Protein AF-0000000084534937 (afdb_homodimer)

Secondary structure (DSSP, 8-state):
-----------B---HHHHHHHHHHHHHHHHHHHHHHHHHHHHHH-TT---TT--SSSB-HHHHHTSGGGGTTSS-THHHHHHHHHHHHHHHHHHHTT--B-HHHHHHHHHHHHHHHHHHHHHHHHIIIII--B-HHHHHHHHHHHHHHHHHHHHHHHHTSS---TTTHHHHHHHHHTTTHHHHHHHHHHHHHHHHHTHHHHHHH-/-----------B---HHHHHHHHHHHHHHHHHHHHHHHHHHHHHH-TT---TT--SSSB-HHHHHTSGGGGTTSS-THHHHHHHHHHHHHHHHHHHTT--B-HHHHHHHHHHHHHHHHHHHHHHHHIIIII--B-HHHHHHHHHHHHHHHHHHHHHHHHTSS---TTTHHHHHHHHHTTTHHHHHHHHHHHHHHHHHTHHHHHHH-

Structure (mmCIF, N/CA/C/O backbone):
data_AF-0000000084534937-model_v1
#
loop_
_entity.id
_entity.type
_entity.pdbx_description
1 polymer 'Vitamin K epoxide reductase domain-containing protein'
#
loop_
_atom_site.group_PDB
_atom_site.id
_atom_site.type_symbol
_atom_site.label_atom_id
_atom_site.label_alt_id
_atom_site.label_comp_id
_atom_site.label_asym_id
_atom_site.label_entity_id
_atom_site.label_seq_id
_atom_site.pdbx_PDB_ins_code
_atom_site.Cartn_x
_atom_site.Cartn_y
_atom_site.Cartn_z
_atom_site.occupancy
_atom_site.B_iso_or_equiv
_atom_site.auth_seq_id
_atom_site.auth_comp_id
_atom_site.auth_asym_id
_atom_site.auth_atom_id
_atom_site.pdbx_PDB_model_num
ATOM 1 N N . MET A 1 1 ? 0.677 48.781 -2.57 1 41.78 1 MET A N 1
ATOM 2 C CA . MET A 1 1 ? -0.412 47.812 -2.518 1 41.78 1 MET A CA 1
ATOM 3 C C . MET A 1 1 ? 0.123 46.406 -2.262 1 41.78 1 MET A C 1
ATOM 5 O O . MET A 1 1 ? 0.728 45.812 -3.146 1 41.78 1 MET A O 1
ATOM 9 N N . THR A 1 2 ? 0.61 46.125 -1.081 1 51.78 2 THR A N 1
ATOM 10 C CA . THR A 1 2 ? 1.188 44.875 -0.604 1 51.78 2 THR A CA 1
ATOM 11 C C . THR A 1 2 ? 0.244 43.688 -0.871 1 51.78 2 THR A C 1
ATOM 13 O O . THR A 1 2 ? -0.908 43.719 -0.43 1 51.78 2 THR A O 1
ATOM 16 N N . ALA A 1 3 ? 0.399 43.062 -2.004 1 56.25 3 ALA A N 1
ATOM 17 C CA . ALA A 1 3 ? -0.43 41.906 -2.4 1 56.25 3 ALA A CA 1
ATOM 18 C C . ALA A 1 3 ? -0.729 41 -1.208 1 56.25 3 ALA A C 1
ATOM 20 O O . ALA A 1 3 ? 0.175 40.656 -0.449 1 56.25 3 ALA A O 1
ATOM 21 N N . ALA A 1 4 ? -1.856 41.125 -0.605 1 56.06 4 ALA A N 1
ATOM 22 C CA . ALA A 1 4 ? -2.342 40.281 0.493 1 56.06 4 ALA A CA 1
ATOM 23 C C . ALA A 1 4 ? -1.925 38.844 0.307 1 56.06 4 ALA A C 1
ATOM 25 O O . ALA A 1 4 ? -1.949 38.312 -0.811 1 56.06 4 ALA A O 1
ATOM 26 N N . PRO A 1 5 ? -1.109 38.219 1.248 1 57.66 5 PRO A N 1
ATOM 27 C CA . PRO A 1 5 ? -0.642 36.844 1.114 1 57.66 5 PRO A CA 1
ATOM 28 C C . PRO A 1 5 ? -1.747 35.875 0.675 1 57.66 5 PRO A C 1
ATOM 30 O O . PRO A 1 5 ? -2.922 36.094 0.968 1 57.66 5 PRO A O 1
ATOM 33 N N . ALA A 1 6 ? -1.619 35.344 -0.545 1 56.09 6 ALA A N 1
ATOM 34 C CA . ALA A 1 6 ? -2.582 34.375 -1.069 1 56.09 6 ALA A CA 1
ATOM 35 C C . ALA A 1 6 ? -3.148 33.531 0.048 1 56.09 6 ALA A C 1
ATOM 37 O O . ALA A 1 6 ? -2.422 33.125 0.962 1 56.09 6 ALA A O 1
ATOM 38 N N . PRO A 1 7 ? -4.434 33.719 0.344 1 57.12 7 PRO A N 1
ATOM 39 C CA . PRO A 1 7 ? -5.062 32.938 1.406 1 57.12 7 PRO A CA 1
ATOM 40 C C . PRO A 1 7 ? -4.566 31.484 1.439 1 57.12 7 PRO A C 1
ATOM 42 O O . PRO A 1 7 ? -4.309 30.891 0.388 1 57.12 7 PRO A O 1
ATOM 45 N N . ALA A 1 8 ? -3.787 31.156 2.482 1 65.25 8 ALA A N 1
ATOM 46 C CA . ALA A 1 8 ? -3.248 29.812 2.719 1 65.25 8 ALA A CA 1
ATOM 47 C C . ALA A 1 8 ? -4.293 28.734 2.42 1 65.25 8 ALA A C 1
ATOM 49 O O . ALA A 1 8 ? -5.484 28.938 2.656 1 65.25 8 ALA A O 1
ATOM 50 N N . ALA A 1 9 ? -4.066 27.859 1.387 1 72.94 9 ALA A N 1
ATOM 51 C CA . ALA A 1 9 ? -4.996 26.797 0.995 1 72.94 9 ALA A CA 1
ATOM 52 C C . ALA A 1 9 ? -5.555 26.078 2.219 1 72.94 9 ALA A C 1
ATOM 54 O O . ALA A 1 9 ? -4.809 25.75 3.143 1 72.94 9 ALA A O 1
ATOM 55 N N . ARG A 1 10 ? -6.875 26.156 2.441 1 87.06 10 ARG A N 1
ATOM 56 C CA . ARG A 1 10 ? -7.609 25.578 3.561 1 87.06 10 ARG A CA 1
ATOM 57 C C . ARG A 1 10 ? -7.359 24.078 3.66 1 87.06 10 ARG A C 1
ATOM 59 O O . ARG A 1 10 ? -7.34 23.375 2.645 1 87.06 10 ARG A O 1
ATOM 66 N N . THR A 1 11 ? -6.805 23.547 4.707 1 91.62 11 THR A N 1
ATOM 67 C CA . THR A 1 11 ? -6.621 22.125 4.98 1 91.62 11 THR A CA 1
ATOM 68 C C . THR A 1 11 ? -7.684 21.625 5.953 1 91.62 11 THR A C 1
ATOM 70 O O . THR A 1 11 ? -8.258 22.406 6.715 1 91.62 11 THR A O 1
ATOM 73 N N . TYR A 1 12 ? -8.086 20.391 5.812 1 91.25 12 TYR A N 1
ATOM 74 C CA . TYR A 1 12 ? -9.117 19.766 6.637 1 91.25 12 TYR A CA 1
ATOM 75 C C . TYR A 1 12 ? -8.531 18.594 7.43 1 91.25 12 TYR A C 1
ATOM 77 O O . TYR A 1 12 ? -7.906 17.703 6.859 1 91.25 12 TYR A O 1
ATOM 85 N N . GLY A 1 13 ? -8.719 18.688 8.727 1 91.81 13 GLY A N 1
ATOM 86 C CA . GLY A 1 13 ? -8.391 17.547 9.57 1 91.81 13 GLY A CA 1
ATOM 87 C C . GLY A 1 13 ? -9.547 16.594 9.758 1 91.81 13 GLY A C 1
ATOM 88 O O . GLY A 1 13 ? -10.492 16.594 8.961 1 91.81 13 GLY A O 1
ATOM 89 N N . ALA A 1 14 ? -9.383 15.695 10.625 1 91.56 14 ALA A N 1
ATOM 90 C CA . ALA A 1 14 ? -10.453 14.734 10.875 1 91.56 14 ALA A CA 1
ATOM 91 C C . ALA A 1 14 ? -10.547 14.375 12.352 1 91.56 14 ALA A C 1
ATOM 93 O O . ALA A 1 14 ? -9.602 14.609 13.117 1 91.56 14 ALA A O 1
ATOM 94 N N . SER A 1 15 ? -11.734 13.898 12.75 1 92.56 15 SER A N 1
ATOM 95 C CA . SER A 1 15 ? -11.945 13.453 14.125 1 92.56 15 SER A CA 1
ATOM 96 C C . SER A 1 15 ? -11.117 12.211 14.438 1 92.56 15 SER A C 1
ATOM 98 O O . SER A 1 15 ? -10.773 11.445 13.539 1 92.56 15 SER A O 1
ATOM 100 N N . ARG A 1 16 ? -10.805 12.055 15.664 1 94.31 16 ARG A N 1
ATOM 101 C CA . ARG A 1 16 ? -9.984 10.922 16.109 1 94.31 16 ARG A CA 1
ATOM 102 C C . ARG A 1 16 ? -10.688 9.602 15.812 1 94.31 16 ARG A C 1
ATOM 104 O O . ARG A 1 16 ? -10.062 8.664 15.32 1 94.31 16 ARG A O 1
ATOM 111 N N . PRO A 1 17 ? -11.992 9.516 16.047 1 93.75 17 PRO A N 1
ATOM 112 C CA . PRO A 1 17 ? -12.656 8.242 15.734 1 93.75 17 PRO A CA 1
ATOM 113 C C . PRO A 1 17 ? -12.602 7.891 14.25 1 93.75 17 PRO A C 1
ATOM 115 O O . PRO A 1 17 ? -12.445 6.719 13.898 1 93.75 17 PRO A O 1
ATOM 118 N N . PHE A 1 18 ? -12.727 8.898 13.469 1 94.19 18 PHE A N 1
ATOM 119 C CA . PHE A 1 18 ? -12.648 8.648 12.031 1 94.19 18 PHE A CA 1
ATOM 120 C C . PHE A 1 18 ? -11.258 8.148 11.648 1 94.19 18 PHE A C 1
ATOM 122 O O . PHE A 1 18 ? -11.125 7.227 10.844 1 94.19 18 PHE A O 1
ATOM 129 N N . ALA A 1 19 ? -10.242 8.742 12.242 1 97.12 19 ALA A N 1
ATOM 130 C CA . ALA A 1 19 ? -8.867 8.32 11.977 1 97.12 19 ALA A CA 1
ATOM 131 C C . ALA A 1 19 ? -8.648 6.871 12.414 1 97.12 19 ALA A C 1
ATOM 133 O O . ALA A 1 19 ? -8 6.094 11.703 1 97.12 19 ALA A O 1
ATOM 134 N N . TRP A 1 20 ? -9.195 6.516 13.539 1 95.81 20 TRP A N 1
ATOM 135 C CA . TRP A 1 20 ? -9.094 5.141 14.023 1 95.81 20 TRP A CA 1
ATOM 136 C C . TRP A 1 20 ? -9.844 4.188 13.102 1 95.81 20 TRP A C 1
ATOM 138 O O . TRP A 1 20 ? -9.422 3.047 12.898 1 95.81 20 TRP A O 1
ATOM 148 N N . LEU A 1 21 ? -10.953 4.641 12.609 1 95.62 21 LEU A N 1
ATOM 149 C CA . LEU A 1 21 ? -11.711 3.824 11.656 1 95.62 21 LEU A CA 1
ATOM 150 C C . LEU A 1 21 ? -10.875 3.523 10.414 1 95.62 21 LEU A C 1
ATOM 152 O O . LEU A 1 21 ? -10.852 2.387 9.938 1 95.62 21 LEU A O 1
ATOM 156 N N . LEU A 1 22 ? -10.227 4.57 9.938 1 97.31 22 LEU A N 1
ATOM 157 C CA . LEU A 1 22 ? -9.359 4.375 8.781 1 97.31 22 LEU A CA 1
ATOM 158 C C . LEU A 1 22 ? -8.234 3.395 9.102 1 97.31 22 LEU A C 1
ATOM 160 O O . LEU A 1 22 ? -7.938 2.502 8.305 1 97.31 22 LEU A O 1
ATOM 164 N N . LEU A 1 23 ? -7.684 3.527 10.297 1 97.31 23 LEU A N 1
ATOM 165 C CA . LEU A 1 23 ? -6.562 2.686 10.703 1 97.31 23 LEU A CA 1
ATOM 166 C C . LEU A 1 23 ? -7.008 1.239 10.883 1 97.31 23 LEU A C 1
ATOM 168 O O . LEU A 1 23 ? -6.395 0.321 10.344 1 97.31 23 LEU A O 1
ATOM 172 N N . ILE A 1 24 ? -8.062 1.024 11.578 1 97.06 24 ILE A N 1
ATOM 173 C CA . ILE A 1 24 ? -8.555 -0.316 11.883 1 97.06 24 ILE A CA 1
ATOM 174 C C . ILE A 1 24 ? -9.133 -0.953 10.617 1 97.06 24 ILE A C 1
ATOM 176 O O . ILE A 1 24 ? -8.852 -2.117 10.32 1 97.06 24 ILE A O 1
ATOM 180 N N . GLY A 1 25 ? -9.961 -0.169 9.93 1 96.69 25 GLY A N 1
ATOM 181 C CA . GLY A 1 25 ? -10.484 -0.666 8.664 1 96.69 25 GLY A CA 1
ATOM 182 C C . GLY A 1 25 ? -9.391 -1.021 7.672 1 96.69 25 GLY A C 1
ATOM 183 O O . GLY A 1 25 ? -9.453 -2.068 7.02 1 96.69 25 GLY A O 1
ATOM 184 N N . GLY A 1 26 ? -8.383 -0.126 7.531 1 97.88 26 GLY A N 1
ATOM 185 C CA . GLY A 1 26 ? -7.246 -0.415 6.672 1 97.88 26 GLY A CA 1
ATOM 186 C C . GLY A 1 26 ? -6.473 -1.647 7.102 1 97.88 26 GLY A C 1
ATOM 187 O O . GLY A 1 26 ? -6.051 -2.445 6.262 1 97.88 26 GLY A O 1
ATOM 188 N N . ALA A 1 27 ? -6.27 -1.84 8.414 1 98.06 27 ALA A N 1
ATOM 189 C CA . ALA A 1 27 ? -5.531 -2.984 8.938 1 98.06 27 ALA A CA 1
ATOM 190 C C . ALA A 1 27 ? -6.273 -4.289 8.672 1 98.06 27 ALA A C 1
ATOM 192 O O . ALA A 1 27 ? -5.664 -5.289 8.281 1 98.06 27 ALA A O 1
ATOM 193 N N . LEU A 1 28 ? -7.539 -4.262 8.898 1 97.06 28 LEU A N 1
ATOM 194 C CA . LEU A 1 28 ? -8.352 -5.438 8.625 1 97.06 28 LEU A CA 1
ATOM 195 C C . LEU A 1 28 ? -8.32 -5.789 7.145 1 97.06 28 LEU A C 1
ATOM 197 O O . LEU A 1 28 ? -8.148 -6.957 6.781 1 97.06 28 LEU A O 1
ATOM 201 N N . GLY A 1 29 ? -8.516 -4.785 6.328 1 97.38 29 GLY A N 1
ATOM 202 C CA . GLY A 1 29 ? -8.445 -5.004 4.891 1 97.38 29 GLY A CA 1
ATOM 203 C C . GLY A 1 29 ? -7.086 -5.5 4.426 1 97.38 29 GLY A C 1
ATOM 204 O O . GLY A 1 29 ? -7 -6.402 3.592 1 97.38 29 GLY A O 1
ATOM 205 N N . LEU A 1 30 ? -6.062 -4.875 4.977 1 97.88 30 LEU A N 1
ATOM 206 C CA . LEU A 1 30 ? -4.711 -5.301 4.621 1 97.88 30 LEU A CA 1
ATOM 207 C C . LEU A 1 30 ? -4.469 -6.746 5.039 1 97.88 30 LEU A C 1
ATOM 209 O O . LEU A 1 30 ? -3.879 -7.523 4.285 1 97.88 30 LEU A O 1
ATOM 213 N N . PHE A 1 31 ? -4.891 -7.098 6.211 1 97.38 31 PHE A N 1
ATOM 214 C CA . PHE A 1 31 ? -4.746 -8.461 6.711 1 97.38 31 PHE A CA 1
ATOM 215 C C . PHE A 1 31 ? -5.465 -9.453 5.797 1 97.38 31 PHE A C 1
ATOM 217 O O . PHE A 1 31 ? -4.883 -10.453 5.375 1 97.38 31 PHE A O 1
ATOM 224 N N . ALA A 1 32 ? -6.688 -9.18 5.484 1 96.06 32 ALA A N 1
ATOM 225 C CA . ALA A 1 32 ? -7.469 -10.055 4.617 1 96.06 32 ALA A CA 1
ATOM 226 C C . ALA A 1 32 ? -6.836 -10.164 3.232 1 96.06 32 ALA A C 1
ATOM 228 O O . ALA A 1 32 ? -6.723 -11.258 2.68 1 96.06 32 ALA A O 1
ATOM 229 N N . SER A 1 33 ? -6.422 -9.016 2.676 1 96.56 33 SER A N 1
ATOM 230 C CA . SER A 1 33 ? -5.789 -9 1.361 1 96.56 33 SER A CA 1
ATOM 231 C C . SER A 1 33 ? -4.477 -9.781 1.373 1 96.56 33 SER A C 1
ATOM 233 O O . SER A 1 33 ? -4.141 -10.453 0.397 1 96.56 33 SER A O 1
ATOM 235 N N . ALA A 1 34 ? -3.746 -9.711 2.443 1 96.31 34 ALA A N 1
ATOM 236 C CA . ALA A 1 34 ? -2.488 -10.438 2.568 1 96.31 34 ALA A CA 1
ATOM 237 C C . ALA A 1 34 ? -2.729 -11.945 2.588 1 96.31 34 ALA A C 1
ATOM 239 O O . ALA A 1 34 ? -2.047 -12.695 1.889 1 96.31 34 ALA A O 1
ATOM 240 N N . VAL A 1 35 ? -3.68 -12.352 3.361 1 94.62 35 VAL A N 1
ATOM 241 C CA . VAL A 1 35 ? -3.977 -13.781 3.467 1 94.62 35 VAL A CA 1
ATOM 242 C C . VAL A 1 35 ? -4.434 -14.312 2.109 1 94.62 35 VAL A C 1
ATOM 244 O O . VAL A 1 35 ? -3.988 -15.375 1.673 1 94.62 35 VAL A O 1
ATOM 247 N N . LEU A 1 36 ? -5.273 -13.578 1.45 1 93.81 36 LEU A N 1
ATOM 248 C CA . LEU A 1 36 ? -5.77 -14 0.143 1 93.81 36 LEU A CA 1
ATOM 249 C C . LEU A 1 36 ? -4.629 -14.102 -0.863 1 93.81 36 LEU A C 1
ATOM 251 O O . LEU A 1 36 ? -4.574 -15.047 -1.653 1 93.81 36 LEU A O 1
ATOM 255 N N . THR A 1 37 ? -3.73 -13.102 -0.824 1 94.25 37 THR A N 1
ATOM 256 C CA . THR A 1 37 ? -2.596 -13.094 -1.741 1 94.25 37 THR A CA 1
ATOM 257 C C . THR A 1 37 ? -1.676 -14.281 -1.473 1 94.25 37 THR A C 1
ATOM 259 O O . THR A 1 37 ? -1.268 -14.977 -2.402 1 94.25 37 THR A O 1
ATOM 262 N N . LEU A 1 38 ? -1.388 -14.555 -0.24 1 93.75 38 LEU A N 1
ATOM 263 C CA . LEU A 1 38 ? -0.495 -15.648 0.122 1 93.75 38 LEU A CA 1
ATOM 264 C C . LEU A 1 38 ? -1.116 -17 -0.231 1 93.75 38 LEU A C 1
ATOM 266 O O . LEU A 1 38 ? -0.427 -17.891 -0.72 1 93.75 38 LEU A O 1
ATOM 270 N N . ASP A 1 39 ? -2.398 -17.141 -0.03 1 92.94 39 ASP A N 1
ATOM 271 C CA . ASP A 1 39 ? -3.078 -18.375 -0.391 1 92.94 39 ASP A CA 1
ATOM 272 C C . ASP A 1 39 ? -3.092 -18.578 -1.904 1 92.94 39 ASP A C 1
ATOM 274 O O . ASP A 1 39 ? -2.943 -19.703 -2.389 1 92.94 39 ASP A O 1
ATOM 278 N N . LYS A 1 40 ? -3.318 -17.453 -2.598 1 92.38 40 LYS A N 1
ATOM 279 C CA . LYS A 1 40 ? -3.27 -17.562 -4.055 1 92.38 40 LYS A CA 1
ATOM 280 C C . LYS A 1 40 ? -1.896 -18.016 -4.527 1 92.38 40 LYS A C 1
ATOM 282 O O . LYS A 1 40 ? -1.794 -18.859 -5.422 1 92.38 40 LYS A O 1
ATOM 287 N N . LEU A 1 41 ? -0.837 -17.531 -3.941 1 92.25 41 LEU A N 1
ATOM 288 C CA . LEU A 1 41 ? 0.526 -17.922 -4.289 1 92.25 41 LEU A CA 1
ATOM 289 C C . LEU A 1 41 ? 0.775 -19.391 -3.953 1 92.25 41 LEU A C 1
ATOM 291 O O . LEU A 1 41 ? 1.398 -20.109 -4.734 1 92.25 41 LEU A O 1
ATOM 295 N N . ARG A 1 42 ? 0.277 -19.859 -2.834 1 92.25 42 ARG A N 1
ATOM 296 C CA . ARG A 1 42 ? 0.428 -21.25 -2.443 1 92.25 42 ARG A CA 1
ATOM 297 C C . ARG A 1 42 ? -0.302 -22.172 -3.414 1 92.25 42 ARG A C 1
ATOM 299 O O . ARG A 1 42 ? 0.204 -23.25 -3.764 1 92.25 42 ARG A O 1
ATOM 306 N N . LEU A 1 43 ? -1.432 -21.75 -3.838 1 90.88 43 LEU A N 1
ATOM 307 C CA . LEU A 1 43 ? -2.219 -22.531 -4.789 1 90.88 43 LEU A CA 1
ATOM 308 C C . LEU A 1 43 ? -1.492 -22.641 -6.125 1 90.88 43 LEU A C 1
ATOM 310 O O . LEU A 1 43 ? -1.541 -23.703 -6.77 1 90.88 43 LEU A O 1
ATOM 314 N N . LEU A 1 44 ? -0.85 -21.562 -6.496 1 89.5 44 LEU A N 1
ATOM 315 C CA . LEU A 1 44 ? -0.123 -21.562 -7.758 1 89.5 44 LEU A CA 1
ATOM 316 C C . LEU A 1 44 ? 1.144 -22.422 -7.656 1 89.5 44 LEU A C 1
ATOM 318 O O . LEU A 1 44 ? 1.562 -23.031 -8.641 1 89.5 44 LEU A O 1
ATOM 322 N N . LYS A 1 45 ? 1.77 -22.5 -6.465 1 89.75 45 LYS A N 1
ATOM 323 C CA . LYS A 1 45 ? 2.959 -23.312 -6.223 1 89.75 45 LYS A CA 1
ATOM 324 C C . LYS A 1 45 ? 2.602 -24.797 -6.137 1 89.75 45 LYS A C 1
ATOM 326 O O . LYS A 1 45 ? 3.346 -25.656 -6.625 1 89.75 45 LYS A O 1
ATOM 331 N N . ASP A 1 46 ? 1.487 -25.016 -5.461 1 91.12 46 ASP A N 1
ATOM 332 C CA . ASP A 1 46 ? 0.994 -26.375 -5.266 1 91.12 46 ASP A CA 1
ATOM 333 C C . ASP A 1 46 ? -0.505 -26.453 -5.543 1 91.12 46 ASP A C 1
ATOM 335 O O . ASP A 1 46 ? -1.322 -26.109 -4.688 1 91.12 46 ASP A O 1
ATOM 339 N N . PRO A 1 47 ? -0.78 -26.984 -6.691 1 86.94 47 PRO A N 1
ATOM 340 C CA . PRO A 1 47 ? -2.195 -27.047 -7.062 1 86.94 47 PRO A CA 1
ATOM 341 C C . PRO A 1 47 ? -3.018 -27.906 -6.098 1 86.94 47 PRO A C 1
ATOM 343 O O . PRO A 1 47 ? -4.25 -27.828 -6.098 1 86.94 47 PRO A O 1
ATOM 346 N N . SER A 1 48 ? -2.398 -28.703 -5.324 1 88.69 48 SER A N 1
ATOM 347 C CA . SER A 1 48 ? -3.121 -29.547 -4.387 1 88.69 48 SER A CA 1
ATOM 348 C C . SER A 1 48 ? -3.336 -28.844 -3.049 1 88.69 48 SER A C 1
ATOM 350 O O . SER A 1 48 ? -3.988 -29.391 -2.154 1 88.69 48 SER A O 1
ATOM 352 N N . TYR A 1 49 ? -2.818 -27.672 -3.002 1 89.12 49 TYR A N 1
ATOM 353 C CA . TYR A 1 49 ? -2.955 -26.906 -1.768 1 89.12 49 TYR A CA 1
ATOM 354 C C . TYR A 1 49 ? -4.418 -26.578 -1.483 1 89.12 49 TYR A C 1
ATOM 356 O O . TYR A 1 49 ? -5.156 -26.172 -2.385 1 89.12 49 TYR A O 1
ATOM 364 N N . VAL A 1 50 ? -4.938 -26.781 -0.196 1 87.5 50 VAL A N 1
ATOM 365 C CA . VAL A 1 50 ? -6.285 -26.438 0.24 1 87.5 50 VAL A CA 1
ATOM 366 C C . VAL A 1 50 ? -6.227 -25.25 1.204 1 87.5 50 VAL A C 1
ATOM 368 O O . VAL A 1 50 ? -5.734 -25.391 2.328 1 87.5 50 VAL A O 1
ATOM 371 N N . PRO A 1 51 ? -6.75 -24.188 0.76 1 87.94 51 PRO A N 1
ATOM 372 C CA . PRO A 1 51 ? -6.73 -23.016 1.644 1 87.94 51 PRO A CA 1
ATOM 373 C C . PRO A 1 51 ? -7.457 -23.266 2.963 1 87.94 51 PRO A C 1
ATOM 375 O O . PRO A 1 51 ? -8.383 -24.078 3.021 1 87.94 51 PRO A O 1
ATOM 378 N N . SER A 1 52 ? -6.992 -22.516 3.99 1 79.94 52 SER A N 1
ATOM 379 C CA . SER A 1 52 ? -7.543 -22.703 5.332 1 79.94 52 SER A CA 1
ATOM 380 C C . SER A 1 52 ? -8.984 -22.219 5.406 1 79.94 52 SER A C 1
ATOM 382 O O . SER A 1 52 ? -9.742 -22.641 6.289 1 79.94 52 SER A O 1
ATOM 384 N N . CYS A 1 53 ? -9.375 -21.5 4.469 1 81.5 53 CYS A N 1
ATOM 385 C CA . CYS A 1 53 ? -10.727 -20.953 4.508 1 81.5 53 CYS A CA 1
ATOM 386 C C . CYS A 1 53 ? -11.688 -21.828 3.711 1 81.5 53 CYS A C 1
ATOM 388 O O . CYS A 1 53 ? -12.844 -21.453 3.5 1 81.5 53 CYS A O 1
ATOM 390 N N . ASN A 1 54 ? -11.211 -22.922 3.281 1 88.25 54 ASN A N 1
ATOM 391 C CA . ASN A 1 54 ? -12.078 -23.953 2.705 1 88.25 54 ASN A CA 1
ATOM 392 C C . ASN A 1 54 ? -12.719 -24.812 3.783 1 88.25 54 ASN A C 1
ATOM 394 O O . ASN A 1 54 ? -12.172 -25.859 4.16 1 88.25 54 ASN A O 1
ATOM 398 N N . ILE A 1 55 ? -13.789 -24.406 4.293 1 83.06 55 ILE A N 1
ATOM 399 C CA . ILE A 1 55 ? -14.43 -25.094 5.414 1 83.06 55 ILE A CA 1
ATOM 400 C C . ILE A 1 55 ? -15.484 -26.062 4.891 1 83.06 55 ILE A C 1
ATOM 402 O O . ILE A 1 55 ? -15.531 -27.219 5.305 1 83.06 55 ILE A O 1
ATOM 406 N N . ASN A 1 56 ? -16.359 -25.734 4.094 1 83 56 ASN A N 1
ATOM 407 C CA . ASN A 1 56 ? -17.406 -26.5 3.438 1 83 56 ASN A CA 1
ATOM 408 C C . ASN A 1 56 ? -17.688 -26 2.027 1 83 56 ASN A C 1
ATOM 410 O O . ASN A 1 56 ? -17 -25.094 1.546 1 83 56 ASN A O 1
ATOM 414 N N . PRO A 1 57 ? -18.547 -26.594 1.349 1 78.5 57 PRO A N 1
ATOM 415 C CA . PRO A 1 57 ? -18.781 -26.219 -0.045 1 78.5 57 PRO A CA 1
ATOM 416 C C . PRO A 1 57 ? -19.281 -24.781 -0.182 1 78.5 57 PRO A C 1
ATOM 418 O O . PRO A 1 57 ? -19.125 -24.156 -1.238 1 78.5 57 PRO A O 1
ATOM 421 N N . ILE A 1 58 ? -19.875 -24.266 0.777 1 78.5 58 ILE A N 1
ATOM 422 C CA . ILE A 1 58 ? -20.422 -22.906 0.729 1 78.5 58 ILE A CA 1
ATOM 423 C C . ILE A 1 58 ? -19.359 -21.906 1.145 1 78.5 58 ILE A C 1
ATOM 425 O O . ILE A 1 58 ? -19.234 -20.828 0.538 1 78.5 58 ILE A O 1
ATOM 429 N N . ILE A 1 59 ? -18.672 -22.266 2.152 1 82.94 59 ILE A N 1
ATOM 430 C CA . ILE A 1 59 ? -17.578 -21.422 2.625 1 82.94 59 ILE A CA 1
ATOM 431 C C . ILE A 1 59 ? -16.25 -21.938 2.074 1 82.94 59 ILE A C 1
ATOM 433 O O . ILE A 1 59 ? -15.648 -22.844 2.648 1 82.94 59 ILE A O 1
ATOM 437 N N . SER A 1 60 ? -15.938 -21.453 0.93 1 86.94 60 SER A N 1
ATOM 438 C CA . SER A 1 60 ? -14.742 -21.891 0.218 1 86.94 60 SER A CA 1
ATOM 439 C C . SER A 1 60 ? -14.016 -20.719 -0.426 1 86.94 60 SER A C 1
ATOM 441 O O . SER A 1 60 ? -14.586 -20 -1.252 1 86.94 60 SER A O 1
ATOM 443 N N . CYS A 1 61 ? -12.828 -20.594 -0.142 1 85.12 61 CYS A N 1
ATOM 444 C CA . CYS A 1 61 ? -12.016 -19.531 -0.712 1 85.12 61 CYS A CA 1
ATOM 445 C C . CYS A 1 61 ? -11.383 -19.969 -2.029 1 85.12 61 CYS A C 1
ATOM 447 O O . CYS A 1 61 ? -11.094 -19.125 -2.893 1 85.12 61 CYS A O 1
ATOM 449 N N . GLY A 1 62 ? -11.141 -21.328 -2.021 1 86.38 62 GLY A N 1
ATOM 450 C CA . GLY A 1 62 ? -10.484 -21.859 -3.211 1 86.38 62 GLY A CA 1
ATOM 451 C C . GLY A 1 62 ? -11.281 -21.625 -4.48 1 86.38 62 GLY A C 1
ATOM 452 O O . GLY A 1 62 ? -10.727 -21.188 -5.496 1 86.38 62 GLY A O 1
ATOM 453 N N . SER A 1 63 ? -12.602 -21.828 -4.398 1 85.31 63 SER A N 1
ATOM 454 C CA . SER A 1 63 ? -13.461 -21.625 -5.562 1 85.31 63 SER A CA 1
ATOM 455 C C . SER A 1 63 ? -13.477 -20.156 -5.996 1 85.31 63 SER A C 1
ATOM 457 O O . SER A 1 63 ? -13.484 -19.859 -7.191 1 85.31 63 SER A O 1
ATOM 459 N N . VAL A 1 64 ? -13.438 -19.312 -5.031 1 85.88 64 VAL A N 1
ATOM 460 C CA . VAL A 1 64 ? -13.445 -17.875 -5.324 1 85.88 64 VAL A CA 1
ATOM 461 C C . VAL A 1 64 ? -12.094 -17.469 -5.906 1 85.88 64 VAL A C 1
ATOM 463 O O . VAL A 1 64 ? -12.031 -16.75 -6.91 1 85.88 64 VAL A O 1
ATOM 466 N N . MET A 1 65 ? -11.062 -18.016 -5.391 1 85.94 65 MET A N 1
ATOM 467 C CA . MET A 1 65 ? -9.703 -17.672 -5.789 1 85.94 65 MET A CA 1
ATOM 468 C C . MET A 1 65 ? -9.406 -18.172 -7.203 1 85.94 65 MET A C 1
ATOM 470 O O . MET A 1 65 ? -8.625 -17.547 -7.93 1 85.94 65 MET A O 1
ATOM 474 N N . ARG A 1 66 ? -10.047 -19.203 -7.602 1 88.38 66 ARG A N 1
ATOM 475 C CA . ARG A 1 66 ? -9.773 -19.812 -8.906 1 88.38 66 ARG A CA 1
ATOM 476 C C . ARG A 1 66 ? -10.68 -19.219 -9.984 1 88.38 66 ARG A C 1
ATOM 478 O O . ARG A 1 66 ? -10.5 -19.484 -11.172 1 88.38 66 ARG A O 1
ATOM 485 N N . SER A 1 67 ? -11.555 -18.359 -9.562 1 89.19 67 SER A N 1
ATOM 486 C CA . SER A 1 67 ? -12.477 -17.75 -10.516 1 89.19 67 SER A CA 1
ATOM 487 C C . SER A 1 67 ? -11.789 -16.641 -11.312 1 89.19 67 SER A C 1
ATOM 489 O O . SER A 1 67 ? -10.836 -16.031 -10.836 1 89.19 67 SER A O 1
ATOM 491 N N . ASP A 1 68 ? -12.336 -16.328 -12.539 1 89.31 68 ASP A N 1
ATOM 492 C CA . ASP A 1 68 ? -11.82 -15.25 -13.375 1 89.31 68 ASP A CA 1
ATOM 493 C C . ASP A 1 68 ? -12.078 -13.883 -12.734 1 89.31 68 ASP A C 1
ATOM 495 O O . ASP A 1 68 ? -11.312 -12.945 -12.93 1 89.31 68 ASP A O 1
ATOM 499 N N . GLN A 1 69 ? -13.148 -13.812 -11.945 1 86.31 69 GLN A N 1
ATOM 500 C CA . GLN A 1 69 ? -13.539 -12.555 -11.312 1 86.31 69 GLN A CA 1
ATOM 501 C C . GLN A 1 69 ? -12.516 -12.133 -10.258 1 86.31 69 GLN A C 1
ATOM 503 O O . GLN A 1 69 ? -12.383 -10.938 -9.961 1 86.31 69 GLN A O 1
ATOM 508 N N . ALA A 1 70 ? -11.82 -13.117 -9.758 1 86.75 70 ALA A N 1
ATOM 509 C CA . ALA A 1 70 ? -10.797 -12.836 -8.75 1 86.75 70 ALA A CA 1
ATOM 510 C C . ALA A 1 70 ? -9.562 -12.195 -9.383 1 86.75 70 ALA A C 1
ATOM 512 O O . ALA A 1 70 ? -8.648 -11.758 -8.68 1 86.75 70 ALA A O 1
ATOM 513 N N . GLU A 1 71 ? -9.508 -12.148 -10.703 1 91.81 71 GLU A N 1
ATOM 514 C CA . GLU A 1 71 ? -8.461 -11.508 -11.5 1 91.81 71 GLU A CA 1
ATOM 515 C C . GLU A 1 71 ? -9.062 -10.578 -12.547 1 91.81 71 GLU A C 1
ATOM 517 O O . GLU A 1 71 ? -8.711 -10.648 -13.727 1 91.81 71 GLU A O 1
ATOM 522 N N . ALA A 1 72 ? -9.883 -9.742 -12.07 1 87.19 72 ALA A N 1
ATOM 523 C CA . ALA A 1 72 ? -10.68 -8.898 -12.953 1 87.19 72 ALA A CA 1
ATOM 524 C C . ALA A 1 72 ? -9.781 -7.977 -13.773 1 87.19 72 ALA A C 1
ATOM 526 O O . ALA A 1 72 ? -10.117 -7.617 -14.906 1 87.19 72 ALA A O 1
ATOM 527 N N . PHE A 1 73 ? -8.609 -7.652 -13.367 1 90.62 73 PHE A N 1
ATOM 528 C CA . PHE A 1 73 ? -7.703 -6.75 -14.07 1 90.62 73 PHE A CA 1
ATOM 529 C C . PHE A 1 73 ? -6.508 -7.516 -14.625 1 90.62 73 PHE A C 1
ATOM 531 O O . PHE A 1 73 ? -5.484 -6.914 -14.969 1 90.62 73 PHE A O 1
ATOM 538 N N . GLY A 1 74 ? -6.566 -8.828 -14.625 1 88.69 74 GLY A N 1
ATOM 539 C CA . GLY A 1 74 ? -5.48 -9.641 -15.133 1 88.69 74 GLY A CA 1
ATOM 540 C C . GLY A 1 74 ? -4.508 -10.094 -14.055 1 88.69 74 GLY A C 1
ATOM 541 O O . GLY A 1 74 ? -3.496 -10.727 -14.352 1 88.69 74 GLY A O 1
ATOM 542 N N . PHE A 1 75 ? -4.641 -9.555 -12.898 1 92 75 PHE A N 1
ATOM 543 C CA . PHE A 1 75 ? -3.875 -9.977 -11.727 1 92 75 PHE A CA 1
ATOM 544 C C . PHE A 1 75 ? -4.785 -10.141 -10.516 1 92 75 PHE A C 1
ATOM 546 O O . PHE A 1 75 ? -5.914 -9.648 -10.508 1 92 75 PHE A O 1
ATOM 553 N N . PRO A 1 76 ? -4.348 -10.922 -9.586 1 93 76 PRO A N 1
ATOM 554 C CA . PRO A 1 76 ? -5.195 -11.094 -8.406 1 93 76 PRO A CA 1
ATOM 555 C C . PRO A 1 76 ? -5.637 -9.766 -7.797 1 93 76 PRO A C 1
ATOM 557 O O . PRO A 1 76 ? -4.801 -8.922 -7.48 1 93 76 PRO A O 1
ATOM 560 N N . ASN A 1 77 ? -6.949 -9.68 -7.625 1 94.5 77 ASN A N 1
ATOM 561 C CA . ASN A 1 77 ? -7.531 -8.445 -7.109 1 94.5 77 ASN A CA 1
ATOM 562 C C . ASN A 1 77 ? -6.977 -8.102 -5.73 1 94.5 77 ASN A C 1
ATOM 564 O O . ASN A 1 77 ? -6.969 -6.934 -5.332 1 94.5 77 ASN A O 1
ATOM 568 N N . SER A 1 78 ? -6.523 -9.164 -5.02 1 95.06 78 SER A N 1
ATOM 569 C CA . SER A 1 78 ? -6.027 -8.969 -3.662 1 95.06 78 SER A CA 1
ATOM 570 C C . SER A 1 78 ? -4.809 -8.047 -3.646 1 95.06 78 SER A C 1
ATOM 572 O O . SER A 1 78 ? -4.52 -7.406 -2.637 1 95.06 78 SER A O 1
ATOM 574 N N . LEU A 1 79 ? -4.07 -7.898 -4.742 1 96.81 79 LEU A N 1
ATOM 575 C CA . LEU A 1 79 ? -2.92 -7.004 -4.828 1 96.81 79 LEU A CA 1
ATOM 576 C C . LEU A 1 79 ? -3.359 -5.547 -4.742 1 96.81 79 LEU A C 1
ATOM 578 O O . LEU A 1 79 ? -2.664 -4.719 -4.148 1 96.81 79 LEU A O 1
ATOM 582 N N . LEU A 1 80 ? -4.516 -5.262 -5.352 1 96.56 80 LEU A N 1
ATOM 583 C CA . LEU A 1 80 ? -5.082 -3.924 -5.23 1 96.56 80 LEU A CA 1
ATOM 584 C C . LEU A 1 80 ? -5.402 -3.598 -3.777 1 96.56 80 LEU A C 1
ATOM 586 O O . LEU A 1 80 ? -5.207 -2.465 -3.334 1 96.56 80 LEU A O 1
ATOM 590 N N . GLY A 1 81 ? -5.91 -4.605 -3.104 1 96.81 81 GLY A N 1
ATOM 591 C CA . GLY A 1 81 ? -6.199 -4.43 -1.689 1 96.81 81 GLY A CA 1
ATOM 592 C C . GLY A 1 81 ? -4.961 -4.176 -0.853 1 96.81 81 GLY A C 1
ATOM 593 O O . GLY A 1 81 ? -4.977 -3.332 0.048 1 96.81 81 GLY A O 1
ATOM 594 N N . LEU A 1 82 ? -3.889 -4.848 -1.166 1 97.62 82 LEU A N 1
ATOM 595 C CA . LEU A 1 82 ? -2.646 -4.672 -0.422 1 97.62 82 LEU A CA 1
ATOM 596 C C . LEU A 1 82 ? -2.178 -3.221 -0.481 1 97.62 82 LEU A C 1
ATOM 598 O O . LEU A 1 82 ? -1.889 -2.615 0.553 1 97.62 82 LEU A O 1
ATOM 602 N N . VAL A 1 83 ? -2.164 -2.686 -1.646 1 97.75 83 VAL A N 1
ATOM 603 C CA . VAL A 1 83 ? -1.702 -1.313 -1.827 1 97.75 83 VAL A CA 1
ATOM 604 C C . VAL A 1 83 ? -2.73 -0.341 -1.254 1 97.75 83 VAL A C 1
ATOM 606 O O . VAL A 1 83 ? -2.383 0.554 -0.479 1 97.75 83 VAL A O 1
ATOM 609 N N . GLY A 1 84 ? -3.963 -0.57 -1.644 1 97.94 84 GLY A N 1
ATOM 610 C CA . GLY A 1 84 ? -5.023 0.344 -1.247 1 97.94 84 GLY A CA 1
ATOM 611 C C . GLY A 1 84 ? -5.184 0.454 0.258 1 97.94 84 GLY A C 1
ATOM 612 O O . GLY A 1 84 ? -5.254 1.559 0.801 1 97.94 84 GLY A O 1
ATOM 613 N N . PHE A 1 85 ? -5.254 -0.639 0.935 1 98.38 85 PHE A N 1
ATOM 614 C CA . PHE A 1 85 ? -5.457 -0.619 2.379 1 98.38 85 PHE A CA 1
ATOM 615 C C . PHE A 1 85 ? -4.203 -0.124 3.092 1 98.38 85 PHE A C 1
ATOM 617 O O . PHE A 1 85 ? -4.289 0.477 4.164 1 98.38 85 PHE A O 1
ATOM 624 N N . GLY A 1 86 ? -3.02 -0.396 2.484 1 97.88 86 GLY A N 1
ATOM 625 C CA . GLY A 1 86 ? -1.82 0.244 3.004 1 97.88 86 GLY A CA 1
ATOM 626 C C . GLY A 1 86 ? -1.904 1.758 3.002 1 97.88 86 GLY A C 1
ATOM 627 O O . GLY A 1 86 ? -1.534 2.406 3.982 1 97.88 86 GLY A O 1
ATOM 628 N N . VAL A 1 87 ? -2.377 2.254 1.923 1 98.06 87 VAL A N 1
ATOM 629 C CA . VAL A 1 87 ? -2.557 3.693 1.784 1 98.06 87 VAL A CA 1
ATOM 630 C C . VAL A 1 87 ? -3.541 4.195 2.838 1 98.06 87 VAL A C 1
ATOM 632 O O . VAL A 1 87 ? -3.303 5.223 3.48 1 98.06 87 VAL A O 1
ATOM 635 N N . VAL A 1 88 ? -4.598 3.463 3.049 1 98.25 88 VAL A N 1
ATOM 636 C CA . VAL A 1 88 ? -5.625 3.857 4.008 1 98.25 88 VAL A CA 1
ATOM 637 C C . VAL A 1 88 ? -5.031 3.881 5.418 1 98.25 88 VAL A C 1
ATOM 639 O O . VAL A 1 88 ? -5.324 4.785 6.203 1 98.25 88 VAL A O 1
ATOM 642 N N . ILE A 1 89 ? -4.215 2.902 5.711 1 98.12 89 ILE A N 1
ATOM 643 C CA . ILE A 1 89 ? -3.549 2.857 7.004 1 98.12 89 ILE A CA 1
ATOM 644 C C . ILE A 1 89 ? -2.656 4.086 7.168 1 98.12 89 ILE A C 1
ATOM 646 O O . ILE A 1 89 ? -2.658 4.727 8.227 1 98.12 89 ILE A O 1
ATOM 650 N N . ALA A 1 90 ? -1.967 4.438 6.121 1 97.88 90 ALA A N 1
ATOM 651 C CA . ALA A 1 90 ? -1.083 5.602 6.164 1 97.88 90 ALA A CA 1
ATOM 652 C C . ALA A 1 90 ? -1.875 6.883 6.398 1 97.88 90 ALA A C 1
ATOM 654 O O . ALA A 1 90 ? -1.454 7.75 7.172 1 97.88 90 ALA A O 1
ATOM 655 N N . VAL A 1 91 ? -2.975 6.988 5.734 1 97.75 91 VAL A N 1
ATOM 656 C CA . VAL A 1 91 ? -3.814 8.172 5.879 1 97.75 91 VAL A CA 1
ATOM 657 C C . VAL A 1 91 ? -4.359 8.25 7.305 1 97.75 91 VAL A C 1
ATOM 659 O O . VAL A 1 91 ? -4.328 9.312 7.93 1 97.75 91 VAL A O 1
ATOM 662 N N . GLY A 1 92 ? -4.836 7.117 7.809 1 98 92 GLY A N 1
ATOM 663 C CA . GLY A 1 92 ? -5.332 7.094 9.172 1 98 92 GLY A CA 1
ATOM 664 C C . GLY A 1 92 ? -4.273 7.441 10.203 1 98 92 GLY A C 1
ATOM 665 O O . GLY A 1 92 ? -4.516 8.242 11.109 1 98 92 GLY A O 1
ATOM 666 N N . ALA A 1 93 ? -3.143 6.832 10.031 1 97.56 93 ALA A N 1
ATOM 667 C CA . ALA A 1 93 ? -2.031 7.129 10.938 1 97.56 93 ALA A CA 1
ATOM 668 C C . ALA A 1 93 ? -1.621 8.594 10.828 1 97.56 93 ALA A C 1
ATOM 670 O O . ALA A 1 93 ? -1.276 9.227 11.836 1 97.56 93 ALA A O 1
ATOM 671 N N . GLY A 1 94 ? -1.602 9.109 9.617 1 97.38 94 GLY A N 1
ATOM 672 C CA . GLY A 1 94 ? -1.286 10.516 9.43 1 97.38 94 GLY A CA 1
ATOM 673 C C . GLY A 1 94 ? -2.256 11.445 10.133 1 97.38 94 GLY A C 1
ATOM 674 O O . GLY A 1 94 ? -1.845 12.438 10.734 1 97.38 94 GLY A O 1
ATOM 675 N N . LEU A 1 95 ? -3.482 11.109 10.039 1 96.81 95 LEU A N 1
ATOM 676 C CA . LEU A 1 95 ? -4.496 11.922 10.711 1 96.81 95 LEU A CA 1
ATOM 677 C C . LEU A 1 95 ? -4.32 11.859 12.219 1 96.81 95 LEU A C 1
ATOM 679 O O . LEU A 1 95 ? -4.477 12.875 12.906 1 96.81 95 LEU A O 1
ATOM 683 N N . LEU A 1 96 ? -4 10.688 12.695 1 95.81 96 LEU A N 1
ATOM 684 C CA . LEU A 1 96 ? -3.756 10.555 14.133 1 95.81 96 LEU A CA 1
ATOM 685 C C . LEU A 1 96 ? -2.518 11.344 14.547 1 95.81 96 LEU A C 1
ATOM 687 O O . LEU A 1 96 ? -2.381 11.711 15.719 1 95.81 96 LEU A O 1
ATOM 691 N N . ALA A 1 97 ? -1.703 11.539 13.57 1 96.31 97 ALA A N 1
ATOM 692 C CA . ALA A 1 97 ? -0.483 12.297 13.828 1 96.31 97 ALA A CA 1
ATOM 693 C C . ALA A 1 97 ? -0.722 13.797 13.656 1 96.31 97 ALA A C 1
ATOM 695 O O . ALA A 1 97 ? 0.227 14.578 13.617 1 96.31 97 ALA A O 1
ATOM 696 N N . GLY A 1 98 ? -1.93 14.203 13.438 1 94.12 98 GLY A N 1
ATOM 697 C CA . GLY A 1 98 ? -2.281 15.617 13.43 1 94.12 98 GLY A CA 1
ATOM 698 C C . GLY A 1 98 ? -2.33 16.219 12.031 1 94.12 98 GLY A C 1
ATOM 699 O O . GLY A 1 98 ? -2.41 17.438 11.875 1 94.12 98 GLY A O 1
ATOM 700 N N . ALA A 1 99 ? -2.373 15.438 11.125 1 95.12 99 ALA A N 1
ATOM 701 C CA . ALA A 1 99 ? -2.326 15.922 9.75 1 95.12 99 ALA A CA 1
ATOM 702 C C . ALA A 1 99 ? -3.67 16.516 9.328 1 95.12 99 ALA A C 1
ATOM 704 O O . ALA A 1 99 ? -4.723 16.062 9.797 1 95.12 99 ALA A O 1
ATOM 705 N N . ALA A 1 100 ? -3.604 17.5 8.531 1 95.44 100 ALA A N 1
ATOM 706 C CA . ALA A 1 100 ? -4.711 18.094 7.789 1 95.44 100 ALA A CA 1
ATOM 707 C C . ALA A 1 100 ? -4.383 18.203 6.305 1 95.44 100 ALA A C 1
ATOM 709 O O . ALA A 1 100 ? -3.258 18.547 5.934 1 95.44 100 ALA A O 1
ATOM 710 N N . TYR A 1 101 ? -5.352 17.781 5.523 1 95.88 101 TYR A N 1
ATOM 711 C CA . TYR A 1 101 ? -5.082 17.688 4.094 1 95.88 101 TYR A CA 1
ATOM 712 C C . TYR A 1 101 ? -5.934 18.688 3.312 1 95.88 101 TYR A C 1
ATOM 714 O O . TYR A 1 101 ? -6.996 19.109 3.779 1 95.88 101 TYR A O 1
ATOM 722 N N . ARG A 1 102 ? -5.398 19.062 2.201 1 95.69 102 ARG A N 1
ATOM 723 C CA . ARG A 1 102 ? -6.152 19.922 1.299 1 95.69 102 ARG A CA 1
ATOM 724 C C . ARG A 1 102 ? -7.301 19.156 0.644 1 95.69 102 ARG A C 1
ATOM 726 O O . ARG A 1 102 ? -7.395 17.938 0.776 1 95.69 102 ARG A O 1
ATOM 733 N N . ARG A 1 103 ? -8.078 19.812 -0.087 1 94.31 103 ARG A N 1
ATOM 734 C CA . ARG A 1 103 ? -9.305 19.297 -0.672 1 94.31 103 ARG A CA 1
ATOM 735 C C . ARG A 1 103 ? -9.008 18.172 -1.659 1 94.31 103 ARG A C 1
ATOM 737 O O . ARG A 1 103 ? -9.695 17.141 -1.668 1 94.31 103 ARG A O 1
ATOM 744 N N . TRP A 1 104 ? -8.055 18.344 -2.48 1 94.12 104 TRP A N 1
ATOM 745 C CA . TRP A 1 104 ? -7.793 17.359 -3.529 1 94.12 104 TRP A CA 1
ATOM 746 C C . TRP A 1 104 ? -7.422 16.016 -2.93 1 94.12 104 TRP A C 1
ATOM 748 O O . TRP A 1 104 ? -7.699 14.969 -3.521 1 94.12 104 TRP A O 1
ATOM 758 N N . PHE A 1 105 ? -6.746 16.047 -1.795 1 96.69 105 PHE A N 1
ATOM 759 C CA . PHE A 1 105 ? -6.367 14.797 -1.138 1 96.69 105 PHE A CA 1
ATOM 760 C C . PHE A 1 105 ? -7.598 14.047 -0.638 1 96.69 105 PHE A C 1
ATOM 762 O O . PHE A 1 105 ? -7.711 12.836 -0.827 1 96.69 105 PHE A O 1
ATOM 769 N N . TRP A 1 106 ? -8.484 14.758 -0.04 1 95.31 106 TRP A N 1
ATOM 770 C CA . TRP A 1 106 ? -9.719 14.156 0.45 1 95.31 106 TRP A CA 1
ATOM 771 C C . TRP A 1 106 ? -10.562 13.625 -0.704 1 95.31 106 TRP A C 1
ATOM 773 O O . TRP A 1 106 ? -11.203 12.578 -0.583 1 95.31 106 TRP A O 1
ATOM 783 N N . LEU A 1 107 ? -10.555 14.32 -1.756 1 94.69 107 LEU A N 1
ATOM 784 C CA . LEU A 1 107 ? -11.289 13.859 -2.932 1 94.69 107 LEU A CA 1
ATOM 785 C C . LEU A 1 107 ? -10.656 12.602 -3.51 1 94.69 107 LEU A C 1
ATOM 787 O O . LEU A 1 107 ? -11.352 11.734 -4.039 1 94.69 107 LEU A O 1
ATOM 791 N N . GLY A 1 108 ? -9.312 12.555 -3.451 1 95.5 108 GLY A N 1
ATOM 792 C CA . GLY A 1 108 ? -8.633 11.328 -3.854 1 95.5 108 GLY A CA 1
ATOM 793 C C . GLY A 1 108 ? -9.008 10.133 -3.002 1 95.5 108 GLY A C 1
ATOM 794 O O . GLY A 1 108 ? -9.25 9.047 -3.527 1 95.5 108 GLY A O 1
ATOM 795 N N . LEU A 1 109 ? -9.016 10.422 -1.669 1 95.94 109 LEU A N 1
ATOM 796 C CA . LEU A 1 109 ? -9.43 9.359 -0.764 1 95.94 109 LEU A CA 1
ATOM 797 C C . LEU A 1 109 ? -10.867 8.922 -1.059 1 95.94 109 LEU A C 1
ATOM 799 O O . LEU A 1 109 ? -11.172 7.73 -1.053 1 95.94 109 LEU A O 1
ATOM 803 N N . GLN A 1 110 ? -11.734 9.883 -1.364 1 95.12 110 GLN A N 1
ATOM 804 C CA . GLN A 1 110 ? -13.117 9.594 -1.712 1 95.12 110 GLN A CA 1
ATOM 805 C C . GLN A 1 110 ? -13.203 8.766 -2.994 1 95.12 110 GLN A C 1
ATOM 807 O O . GLN A 1 110 ? -13.945 7.785 -3.059 1 95.12 110 GLN A O 1
ATOM 812 N N . ALA A 1 111 ? -12.484 9.188 -3.967 1 96.06 111 ALA A N 1
ATOM 813 C CA . ALA A 1 111 ? -12.469 8.453 -5.23 1 96.06 111 ALA A CA 1
ATOM 814 C C . ALA A 1 111 ? -12 7.016 -5.02 1 96.06 111 ALA A C 1
ATOM 816 O O . ALA A 1 111 ? -12.57 6.086 -5.594 1 96.06 111 ALA A O 1
ATOM 817 N N . GLY A 1 112 ? -10.992 6.879 -4.215 1 95.81 112 GLY A N 1
ATOM 818 C CA . GLY A 1 112 ? -10.5 5.547 -3.9 1 95.81 112 GLY A CA 1
ATOM 819 C C . GLY A 1 112 ? -11.539 4.68 -3.207 1 95.81 112 GLY A C 1
ATOM 820 O O . GLY A 1 112 ? -11.703 3.508 -3.557 1 95.81 112 GLY A O 1
ATOM 821 N N . THR A 1 113 ? -12.227 5.285 -2.24 1 95.94 113 THR A N 1
ATOM 822 C CA . THR A 1 113 ? -13.219 4.508 -1.504 1 95.94 113 THR A CA 1
ATOM 823 C C . THR A 1 113 ? -14.438 4.211 -2.379 1 95.94 113 THR A C 1
ATOM 825 O O . THR A 1 113 ? -15.062 3.16 -2.242 1 95.94 113 THR A O 1
ATOM 828 N N . VAL A 1 114 ? -14.766 5.117 -3.246 1 95.06 114 VAL A N 1
ATOM 829 C CA . VAL A 1 114 ? -15.859 4.887 -4.18 1 95.06 114 VAL A CA 1
ATOM 830 C C . VAL A 1 114 ? -15.5 3.744 -5.125 1 95.06 114 VAL A C 1
ATOM 832 O O . VAL A 1 114 ? -16.312 2.846 -5.359 1 95.06 114 VAL A O 1
ATOM 835 N N . PHE A 1 115 ? -14.328 3.836 -5.66 1 96.56 115 PHE A N 1
ATOM 836 C CA . PHE A 1 115 ? -13.859 2.748 -6.512 1 96.56 115 PHE A CA 1
ATOM 837 C C . PHE A 1 115 ? -13.844 1.431 -5.746 1 96.56 115 PHE A C 1
ATOM 839 O O . PHE A 1 115 ? -14.312 0.408 -6.25 1 96.56 115 PHE A O 1
ATOM 846 N N . GLY A 1 116 ? -13.375 1.463 -4.539 1 94.94 116 GLY A N 1
ATOM 847 C CA . GLY A 1 116 ? -13.281 0.262 -3.725 1 94.94 116 GLY A CA 1
ATOM 848 C C . GLY A 1 116 ? -14.633 -0.371 -3.441 1 94.94 116 GLY A C 1
ATOM 849 O O . GLY A 1 116 ? -14.812 -1.573 -3.643 1 94.94 116 GLY A O 1
ATOM 850 N N . ILE A 1 117 ? -15.531 0.423 -3.014 1 93.5 117 ILE A N 1
ATOM 851 C CA . ILE A 1 117 ? -16.844 -0.101 -2.646 1 93.5 117 ILE A CA 1
ATOM 852 C C . ILE A 1 117 ? -17.562 -0.613 -3.893 1 93.5 117 ILE A C 1
ATOM 854 O O . ILE A 1 117 ? -18.266 -1.63 -3.84 1 93.5 117 ILE A O 1
ATOM 858 N N . GLY A 1 118 ? -17.484 0.104 -4.977 1 93.62 118 GLY A N 1
ATOM 859 C CA . GLY A 1 118 ? -18.047 -0.378 -6.227 1 93.62 118 GLY A CA 1
ATOM 860 C C . GLY A 1 118 ? -17.484 -1.71 -6.668 1 93.62 118 GLY A C 1
ATOM 861 O O . GLY A 1 118 ? -18.219 -2.611 -7.062 1 93.62 118 GLY A O 1
ATOM 862 N N . PHE A 1 119 ? -16.234 -1.777 -6.629 1 94.25 119 PHE A N 1
ATOM 863 C CA . PHE A 1 119 ? -15.531 -2.99 -7.047 1 94.25 119 PHE A CA 1
ATOM 864 C C . PHE A 1 119 ? -15.891 -4.16 -6.137 1 94.25 119 PHE A C 1
ATOM 866 O O . PHE A 1 119 ? -16.203 -5.25 -6.613 1 94.25 119 PHE A O 1
ATOM 873 N N . VAL A 1 120 ? -15.883 -3.938 -4.824 1 91.56 120 VAL A N 1
ATOM 874 C CA . VAL A 1 120 ? -16.172 -5 -3.867 1 91.56 120 VAL A CA 1
ATOM 875 C C . VAL A 1 120 ? -17.625 -5.438 -4.012 1 91.56 120 VAL A C 1
ATOM 877 O O . VAL A 1 120 ? -17.938 -6.625 -3.896 1 91.56 120 VAL A O 1
ATOM 880 N N . SER A 1 121 ? -18.531 -4.52 -4.266 1 90.69 121 SER A N 1
ATOM 881 C CA . SER A 1 121 ? -19.938 -4.859 -4.473 1 90.69 121 SER A CA 1
ATOM 882 C C . SER A 1 121 ? -20.109 -5.715 -5.723 1 90.69 121 SER A C 1
ATOM 884 O O . SER A 1 121 ? -20.922 -6.652 -5.727 1 90.69 121 SER A O 1
ATOM 886 N N . TRP A 1 122 ? -19.422 -5.27 -6.738 1 91.62 122 TRP A N 1
ATOM 887 C CA . TRP A 1 122 ? -19.453 -6.07 -7.957 1 91.62 122 TRP A CA 1
ATOM 888 C C . TRP A 1 122 ? -18.953 -7.484 -7.699 1 91.62 122 TRP A C 1
ATOM 890 O O . TRP A 1 122 ? -19.562 -8.461 -8.141 1 91.62 122 TRP A O 1
ATOM 900 N N . LEU A 1 123 ? -17.906 -7.66 -6.996 1 90.38 123 LEU A N 1
ATOM 901 C CA . LEU A 1 123 ? -17.344 -8.977 -6.688 1 90.38 123 LEU A CA 1
ATOM 902 C C . LEU A 1 123 ? -18.281 -9.766 -5.789 1 90.38 123 LEU A C 1
ATOM 904 O O . LEU A 1 123 ? -18.375 -10.992 -5.895 1 90.38 123 LEU A O 1
ATOM 908 N N . MET A 1 124 ? -18.922 -9.039 -4.848 1 88 124 MET A N 1
ATOM 909 C CA . MET A 1 124 ? -19.906 -9.688 -3.982 1 88 124 MET A CA 1
ATOM 910 C C . MET A 1 124 ? -21.016 -10.32 -4.809 1 88 124 MET A C 1
ATOM 912 O O . MET A 1 124 ? -21.422 -11.461 -4.543 1 88 124 MET A O 1
ATOM 916 N N . TYR A 1 125 ? -21.453 -9.547 -5.77 1 87.69 125 TYR A N 1
ATOM 917 C CA . TYR A 1 125 ? -22.5 -10.055 -6.652 1 87.69 125 TYR A CA 1
ATOM 918 C C . TYR A 1 125 ? -22.031 -11.305 -7.391 1 87.69 125 TYR A C 1
ATOM 920 O O . TYR A 1 125 ? -22.766 -12.289 -7.492 1 87.69 125 TYR A O 1
ATOM 928 N N . GLN A 1 126 ? -20.828 -11.297 -7.871 1 88.19 126 GLN A N 1
ATOM 929 C CA . GLN A 1 126 ? -20.281 -12.445 -8.586 1 88.19 126 GLN A CA 1
ATOM 930 C C . GLN A 1 126 ? -20.141 -13.648 -7.66 1 88.19 126 GLN A C 1
ATOM 932 O O . GLN A 1 126 ? -20.438 -14.781 -8.055 1 88.19 126 GLN A O 1
ATOM 937 N N . ALA A 1 127 ? -19.703 -13.438 -6.43 1 86.06 127 ALA A N 1
ATOM 938 C CA . ALA A 1 127 ? -19.484 -14.516 -5.473 1 86.06 127 ALA A CA 1
ATOM 939 C C . ALA A 1 127 ? -20.797 -15.195 -5.098 1 86.06 127 ALA A C 1
ATOM 941 O O . ALA A 1 127 ? -20.875 -16.422 -4.996 1 86.06 127 ALA A O 1
ATOM 942 N N . LEU A 1 128 ? -21.812 -14.469 -4.938 1 83.25 128 LEU A N 1
ATOM 943 C CA . LEU A 1 128 ? -23.094 -14.984 -4.469 1 83.25 128 LEU A CA 1
ATOM 944 C C . LEU A 1 128 ? -23.875 -15.617 -5.617 1 83.25 128 LEU A C 1
ATOM 946 O O . LEU A 1 128 ? -24.453 -16.703 -5.461 1 83.25 128 LEU A O 1
ATOM 950 N N . TYR A 1 129 ? -23.828 -15.023 -6.855 1 86.44 129 TYR A N 1
ATOM 951 C CA . TYR A 1 129 ? -24.766 -15.43 -7.895 1 86.44 129 TYR A CA 1
ATOM 952 C C . TYR A 1 129 ? -24.062 -16.172 -9.016 1 86.44 129 TYR A C 1
ATOM 954 O O . TYR A 1 129 ? -24.688 -16.891 -9.797 1 86.44 129 TYR A O 1
ATOM 962 N N . ARG A 1 130 ? -22.828 -16.062 -9.156 1 85.88 130 ARG A N 1
ATOM 963 C CA . ARG A 1 130 ? -22.109 -16.75 -10.234 1 85.88 130 ARG A CA 1
ATOM 964 C C . ARG A 1 130 ? -21.25 -17.891 -9.688 1 85.88 130 ARG A C 1
ATOM 966 O O . ARG A 1 130 ? -21.297 -19.016 -10.211 1 85.88 130 ARG A O 1
ATOM 973 N N . ILE A 1 131 ? -20.5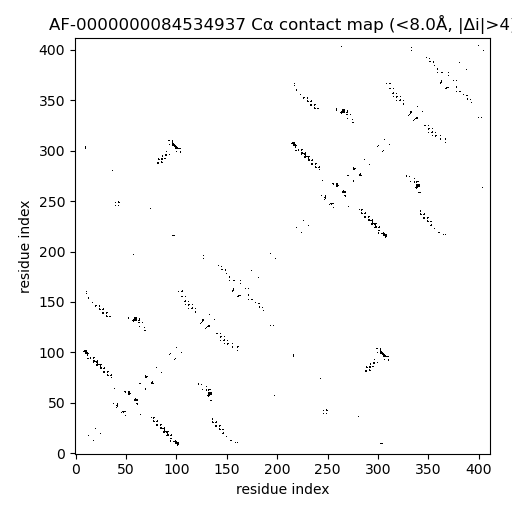47 -17.656 -8.625 1 84.19 131 ILE A N 1
ATOM 974 C CA . ILE A 1 131 ? -19.641 -18.656 -8.07 1 84.19 131 ILE A CA 1
ATOM 975 C C . ILE A 1 131 ? -20.375 -19.531 -7.062 1 84.19 131 ILE A C 1
ATOM 977 O O . ILE A 1 131 ? -20.188 -20.75 -7.035 1 84.19 131 ILE A O 1
ATOM 981 N N . GLY A 1 132 ? -21.172 -18.875 -6.277 1 85.81 132 GLY A N 1
ATOM 982 C CA . GLY A 1 132 ? -21.922 -19.594 -5.262 1 85.81 132 GLY A CA 1
ATOM 983 C C . GLY A 1 132 ? -21.078 -19.984 -4.066 1 85.81 132 GLY A C 1
ATOM 984 O O . GLY A 1 132 ? -21.25 -21.078 -3.504 1 85.81 132 GLY A O 1
ATOM 985 N N . ALA A 1 133 ? -20.047 -19.266 -3.793 1 85 133 ALA A N 1
ATOM 986 C CA . ALA A 1 133 ? -19.156 -19.516 -2.66 1 85 133 ALA A CA 1
ATOM 987 C C . ALA A 1 133 ? -18.844 -18.234 -1.908 1 85 133 ALA A C 1
ATOM 989 O O . ALA A 1 133 ? -18.797 -17.156 -2.504 1 85 133 ALA A O 1
ATOM 990 N N . LEU A 1 134 ? -18.75 -18.422 -0.601 1 84.75 134 LEU A N 1
ATOM 991 C CA . LEU A 1 134 ? -18.406 -17.281 0.252 1 84.75 134 LEU A CA 1
ATOM 992 C C . LEU A 1 134 ? -16.984 -17.438 0.812 1 84.75 134 LEU A C 1
ATOM 994 O O . LEU A 1 134 ? -16.641 -18.484 1.375 1 84.75 134 LEU A O 1
ATOM 998 N N . CYS A 1 135 ? -16.219 -16.484 0.579 1 87.62 135 CYS A N 1
ATOM 999 C CA . CYS A 1 135 ? -14.875 -16.453 1.122 1 87.62 135 CYS A CA 1
ATOM 1000 C C . CYS A 1 135 ? -14.812 -15.594 2.377 1 87.62 135 CYS A C 1
ATOM 1002 O O . CYS A 1 135 ? -15.117 -14.398 2.328 1 87.62 135 CYS A O 1
ATOM 1004 N N . PRO A 1 136 ? -14.461 -16.156 3.549 1 89.69 136 PRO A N 1
ATOM 1005 C CA . PRO A 1 136 ? -14.453 -15.398 4.805 1 89.69 136 PRO A CA 1
ATOM 1006 C C . PRO A 1 136 ? -13.602 -14.133 4.727 1 89.69 136 PRO A C 1
ATOM 1008 O O . PRO A 1 136 ? -13.945 -13.117 5.328 1 89.69 136 PRO A O 1
ATOM 1011 N N . TYR A 1 137 ? -12.523 -14.18 4.09 1 92.19 137 TYR A N 1
ATOM 1012 C CA . TYR A 1 137 ? -11.648 -13.016 3.99 1 92.19 137 TYR A CA 1
ATOM 1013 C C . TYR A 1 137 ? -12.258 -11.953 3.08 1 92.19 137 TYR A C 1
ATOM 1015 O O . TYR A 1 137 ? -12.023 -10.758 3.268 1 92.19 137 TYR A O 1
ATOM 1023 N N . CYS A 1 138 ? -13.023 -12.383 2.09 1 91.31 138 CYS A N 1
ATOM 1024 C CA . CYS A 1 138 ? -13.773 -11.406 1.31 1 91.31 138 CYS A CA 1
ATOM 1025 C C . CYS A 1 138 ? -14.805 -10.688 2.18 1 91.31 138 CYS A C 1
ATOM 1027 O O . CYS A 1 138 ? -15.039 -9.492 2.008 1 91.31 138 CYS A O 1
ATOM 1029 N N . LEU A 1 139 ? -15.391 -11.453 3.104 1 89.44 139 LEU A N 1
ATOM 1030 C CA . LEU A 1 139 ? -16.359 -10.859 4.027 1 89.44 139 LEU A CA 1
ATOM 1031 C C . LEU A 1 139 ? -15.688 -9.789 4.887 1 89.44 139 LEU A C 1
ATOM 1033 O O . LEU A 1 139 ? -16.297 -8.742 5.156 1 89.44 139 LEU A O 1
ATOM 1037 N N . VAL A 1 140 ? -14.508 -10.07 5.297 1 92.56 140 VAL A N 1
ATOM 1038 C CA . VAL A 1 140 ? -13.758 -9.102 6.086 1 92.56 140 VAL A CA 1
ATOM 1039 C C . VAL A 1 140 ? -13.523 -7.836 5.27 1 92.56 140 VAL A C 1
ATOM 1041 O O . VAL A 1 140 ? -13.672 -6.727 5.781 1 92.56 140 VAL A O 1
ATOM 1044 N N . VAL A 1 141 ? -13.188 -7.992 4.016 1 94.19 141 VAL A N 1
ATOM 1045 C CA . VAL A 1 141 ? -12.922 -6.848 3.15 1 94.19 141 VAL A CA 1
ATOM 1046 C C . VAL A 1 141 ? -14.203 -6.047 2.949 1 94.19 141 VAL A C 1
ATOM 1048 O O . VAL A 1 141 ? -14.188 -4.812 2.965 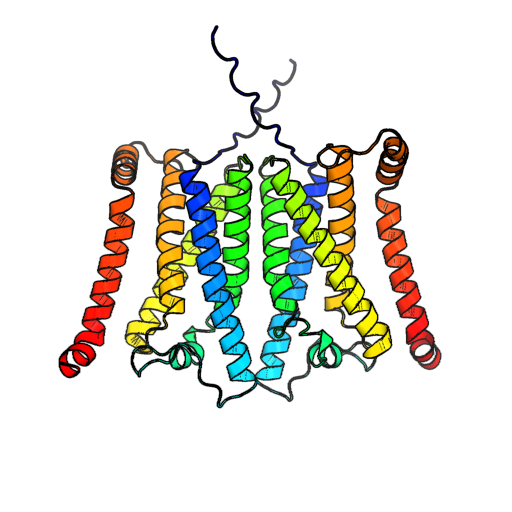1 94.19 141 VAL A O 1
ATOM 1051 N N . TRP A 1 142 ? -15.336 -6.758 2.842 1 90.38 142 TRP A N 1
ATOM 1052 C CA . TRP A 1 142 ? -16.625 -6.07 2.732 1 90.38 142 TRP A CA 1
ATOM 1053 C C . TRP A 1 142 ? -16.922 -5.27 3.998 1 90.38 142 TRP A C 1
ATOM 1055 O O . TRP A 1 142 ? -17.328 -4.109 3.924 1 90.38 142 TRP A O 1
ATOM 1065 N N . ALA A 1 143 ? -16.641 -5.938 5.055 1 91.12 143 ALA A N 1
ATOM 1066 C CA . ALA A 1 143 ? -16.875 -5.305 6.352 1 91.12 143 ALA A CA 1
ATOM 1067 C C . ALA A 1 143 ? -16.016 -4.062 6.527 1 91.12 143 ALA A C 1
ATOM 1069 O O . ALA A 1 143 ? -16.438 -3.086 7.152 1 91.12 143 ALA A O 1
ATOM 1070 N N . ALA A 1 144 ? -14.898 -4.078 6.008 1 94.19 144 ALA A N 1
ATOM 1071 C CA . ALA A 1 144 ? -13.977 -2.955 6.16 1 94.19 144 ALA A CA 1
ATOM 1072 C C . ALA A 1 144 ? -14.32 -1.834 5.18 1 94.19 144 ALA A C 1
ATOM 1074 O O . ALA A 1 144 ? -14.273 -0.655 5.539 1 94.19 144 ALA A O 1
ATOM 1075 N N . MET A 1 145 ? -14.734 -2.152 4.02 1 95.19 145 MET A N 1
ATOM 1076 C CA . MET A 1 145 ? -14.906 -1.172 2.951 1 95.19 145 MET A CA 1
ATOM 1077 C C . MET A 1 145 ? -16.156 -0.328 3.184 1 95.19 145 MET A C 1
ATOM 1079 O O . MET A 1 145 ? -16.156 0.869 2.891 1 95.19 145 MET A O 1
ATOM 1083 N N . ILE A 1 146 ? -17.156 -0.877 3.717 1 92.56 146 ILE A N 1
ATOM 1084 C CA . ILE A 1 146 ? -18.438 -0.193 3.881 1 92.56 146 ILE A CA 1
ATOM 1085 C C . ILE A 1 146 ? -18.266 0.995 4.824 1 92.56 146 ILE A C 1
ATOM 1087 O O . ILE A 1 146 ? -18.562 2.137 4.457 1 92.56 146 ILE A O 1
ATOM 1091 N N . PRO A 1 147 ? -17.781 0.702 6.02 1 93.12 147 PRO A N 1
ATOM 1092 C CA . PRO A 1 147 ? -17.594 1.869 6.887 1 93.12 147 PRO A CA 1
ATOM 1093 C C . PRO A 1 147 ? -16.562 2.85 6.332 1 93.12 147 PRO A C 1
ATOM 1095 O O . PRO A 1 147 ? -16.688 4.059 6.531 1 93.12 147 PRO A O 1
ATOM 1098 N N . LEU A 1 148 ? -15.547 2.385 5.68 1 95.31 148 LEU A N 1
ATOM 1099 C CA . LEU A 1 148 ? -14.531 3.268 5.113 1 95.31 148 LEU A CA 1
ATOM 1100 C C . LEU A 1 148 ? -15.156 4.234 4.109 1 95.31 148 LEU A C 1
ATOM 1102 O O . LEU A 1 148 ? -14.875 5.434 4.141 1 95.31 148 LEU A O 1
ATOM 1106 N N . PHE A 1 149 ? -15.945 3.711 3.26 1 95.06 149 PHE A N 1
ATOM 1107 C CA . PHE A 1 149 ? -16.609 4.547 2.266 1 95.06 149 PHE A CA 1
ATOM 1108 C C . PHE A 1 149 ? -17.594 5.5 2.93 1 95.06 149 PHE A C 1
ATOM 1110 O O . PHE A 1 149 ? -17.594 6.699 2.652 1 95.06 149 PHE A O 1
ATOM 1117 N N . TRP A 1 150 ? -18.438 4.953 3.779 1 91.81 150 TRP A N 1
ATOM 1118 C CA . TRP A 1 150 ? -19.5 5.723 4.398 1 91.81 150 TRP A CA 1
ATOM 1119 C C . TRP A 1 150 ? -18.953 6.883 5.211 1 91.81 150 TRP A C 1
ATOM 1121 O O . TRP A 1 150 ? -19.359 8.031 5.031 1 91.81 150 TRP A O 1
ATOM 1131 N N . TYR A 1 151 ? -18.031 6.637 6.035 1 91.88 151 TYR A N 1
ATOM 1132 C CA . TYR A 1 151 ? -17.531 7.668 6.938 1 91.88 151 TYR A CA 1
ATOM 1133 C C . TYR A 1 151 ? -16.609 8.625 6.203 1 91.88 151 TYR A C 1
ATOM 1135 O O . TYR A 1 151 ? -16.438 9.781 6.617 1 91.88 151 TYR A O 1
ATOM 1143 N N . THR A 1 152 ? -15.953 8.18 5.137 1 94.12 152 THR A N 1
ATOM 1144 C CA . THR A 1 152 ? -15.195 9.109 4.305 1 94.12 152 THR A CA 1
ATOM 1145 C C . THR A 1 152 ? -16.125 10.094 3.604 1 94.12 152 THR A C 1
ATOM 1147 O O . THR A 1 152 ? -15.859 11.297 3.574 1 94.12 152 THR A O 1
ATOM 1150 N N . THR A 1 153 ? -17.188 9.555 3.082 1 91.75 153 THR A N 1
ATOM 1151 C CA . THR A 1 153 ? -18.172 10.398 2.416 1 91.75 153 THR A CA 1
ATOM 1152 C C . THR A 1 153 ? -18.797 11.391 3.4 1 91.75 153 THR A C 1
ATOM 1154 O O . THR A 1 153 ? -18.922 12.578 3.098 1 91.75 153 THR A O 1
ATOM 1157 N N . LEU A 1 154 ? -19.125 10.906 4.602 1 89.81 154 LEU A N 1
ATOM 1158 C CA . LEU A 1 154 ? -19.719 11.773 5.617 1 89.81 154 LEU A CA 1
ATOM 1159 C C . LEU A 1 154 ? -18.734 12.859 6.031 1 89.81 154 LEU A C 1
ATOM 1161 O O . LEU A 1 154 ? -19.109 14.023 6.195 1 89.81 154 LEU A O 1
ATOM 1165 N N . HIS A 1 155 ? -17.531 12.453 6.219 1 90 155 HIS A N 1
ATOM 1166 C CA . HIS A 1 155 ? -16.5 13.43 6.57 1 90 155 HIS A CA 1
ATOM 1167 C C . HIS A 1 155 ? -16.391 14.516 5.504 1 90 155 HIS A C 1
ATOM 1169 O O . HIS A 1 155 ? -16.328 15.703 5.82 1 90 155 HIS A O 1
ATOM 1175 N N . ASN A 1 156 ? -16.422 14.125 4.25 1 91.31 156 ASN A N 1
ATOM 1176 C CA . ASN A 1 156 ? -16.25 15.078 3.156 1 91.31 156 ASN A CA 1
ATOM 1177 C C . ASN A 1 156 ? -17.469 15.992 3.031 1 91.31 156 ASN A C 1
ATOM 1179 O O . ASN A 1 156 ? -17.328 17.172 2.678 1 91.31 156 ASN A O 1
ATOM 1183 N N . LEU A 1 157 ? -18.594 15.531 3.348 1 86.75 157 LEU A N 1
ATOM 1184 C CA . LEU A 1 157 ? -19.812 16.328 3.279 1 86.75 157 LEU A CA 1
ATOM 1185 C C . LEU A 1 157 ? -19.891 17.297 4.457 1 86.75 157 LEU A C 1
ATOM 1187 O O . LEU A 1 157 ? -20.281 18.453 4.293 1 86.75 157 LEU A O 1
ATOM 1191 N N . ARG A 1 158 ? -19.469 16.859 5.586 1 85.19 158 ARG A N 1
ATOM 1192 C CA . ARG A 1 158 ? -19.562 17.656 6.797 1 85.19 158 ARG A CA 1
ATOM 1193 C C . ARG A 1 158 ? -18.5 18.75 6.812 1 85.19 158 ARG A C 1
ATOM 1195 O O . ARG A 1 158 ? -18.734 19.859 7.293 1 85.19 158 ARG A O 1
ATOM 1202 N N . SER A 1 159 ? -17.344 18.438 6.332 1 85.69 159 SER A N 1
ATOM 1203 C CA . SER A 1 159 ? -16.219 19.375 6.375 1 85.69 159 SER A CA 1
ATOM 1204 C C . SER A 1 159 ? -16.312 20.391 5.234 1 85.69 159 SER A C 1
ATOM 1206 O O . SER A 1 159 ? -15.641 21.422 5.266 1 85.69 159 SER A O 1
ATOM 1208 N N . GLY A 1 160 ? -17.172 20.047 4.211 1 83.88 160 GLY A N 1
ATOM 1209 C CA . GLY A 1 160 ? -17.328 20.969 3.1 1 83.88 160 GLY A CA 1
ATOM 1210 C C . GLY A 1 160 ? -16.359 20.703 1.963 1 83.88 160 GLY A C 1
ATOM 1211 O O . GLY A 1 160 ? -16.203 21.531 1.067 1 83.88 160 GLY A O 1
ATOM 1212 N N . VAL A 1 161 ? -15.617 19.688 2.135 1 81.75 161 VAL A N 1
ATOM 1213 C CA . VAL A 1 161 ? -14.773 19.281 1.017 1 81.75 161 VAL A CA 1
ATOM 1214 C C . VAL A 1 161 ? -15.625 19.094 -0.238 1 81.75 161 VAL A C 1
ATOM 1216 O O . VAL A 1 161 ? -15.25 19.562 -1.318 1 81.75 161 VAL A O 1
ATOM 1219 N N . ILE A 1 162 ? -16.703 18.359 -0.086 1 81.88 162 ILE A N 1
ATOM 1220 C CA . ILE A 1 162 ? -17.719 18.234 -1.127 1 81.88 162 ILE A CA 1
ATOM 1221 C C . ILE A 1 162 ? -18.875 19.188 -0.831 1 81.88 162 ILE A C 1
ATOM 1223 O O . ILE A 1 162 ? -19.578 19.031 0.177 1 81.88 162 ILE A O 1
ATOM 1227 N N . PRO A 1 163 ? -18.969 20.125 -1.648 1 80.56 163 PRO A N 1
ATOM 1228 C CA . PRO A 1 163 ? -20.016 21.094 -1.354 1 80.56 163 PRO A CA 1
ATOM 1229 C C . PRO A 1 163 ? -21.422 20.5 -1.441 1 80.56 163 PRO A C 1
ATOM 1231 O O . PRO A 1 163 ? -21.703 19.719 -2.352 1 80.56 163 PRO A O 1
ATOM 1234 N N . VAL A 1 164 ? -22.047 20.531 -0.32 1 74 164 VAL A N 1
ATOM 1235 C CA . VAL A 1 164 ? -23.422 20.062 -0.297 1 74 164 VAL A CA 1
ATOM 1236 C C . VAL A 1 164 ? -24.391 21.234 -0.523 1 74 164 VAL A C 1
ATOM 1238 O O . VAL A 1 164 ? -24.219 22.297 0.07 1 74 164 VAL A O 1
ATOM 1241 N N . GLY A 1 165 ? -25.078 21.109 -1.667 1 70.06 165 GLY A N 1
ATOM 1242 C CA . GLY A 1 165 ? -26.078 22.141 -1.921 1 70.06 165 GLY A CA 1
ATOM 1243 C C . GLY A 1 165 ? -27.016 22.344 -0.756 1 70.06 165 GLY A C 1
ATOM 1244 O O . GLY A 1 165 ? -27.125 21.5 0.132 1 70.06 165 GLY A O 1
ATOM 1245 N N . ARG A 1 166 ? -27.531 23.5 -0.614 1 68.44 166 ARG A N 1
ATOM 1246 C CA . ARG A 1 166 ? -28.453 23.906 0.452 1 68.44 166 ARG A CA 1
ATOM 1247 C C . ARG A 1 166 ? -29.562 22.875 0.64 1 68.44 166 ARG A C 1
ATOM 1249 O O . ARG A 1 166 ? -30 22.625 1.764 1 68.44 166 ARG A O 1
ATOM 1256 N N . ARG A 1 167 ? -29.938 22.234 -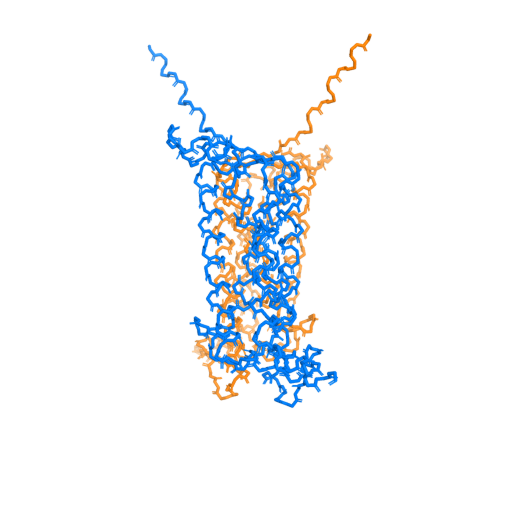0.406 1 67.56 167 ARG A N 1
ATOM 1257 C CA . ARG A 1 167 ? -31.062 21.312 -0.352 1 67.56 167 ARG A CA 1
ATOM 1258 C C . ARG A 1 167 ? -30.656 19.984 0.281 1 67.56 167 ARG A C 1
ATOM 1260 O O . ARG A 1 167 ? -31.484 19.312 0.896 1 67.56 167 ARG A O 1
ATOM 1267 N N . LEU A 1 168 ? -29.359 19.625 0.216 1 69.19 168 LEU A N 1
ATOM 1268 C CA . LEU A 1 168 ? -28.938 18.312 0.688 1 69.19 168 LEU A CA 1
ATOM 1269 C C . LEU A 1 168 ? -28.328 18.406 2.084 1 69.19 168 LEU A C 1
ATOM 1271 O O . LEU A 1 168 ? -28 17.375 2.691 1 69.19 168 LEU A O 1
ATOM 1275 N N . ARG A 1 169 ? -28.281 19.594 2.613 1 71.06 169 ARG A N 1
ATOM 1276 C CA . ARG A 1 169 ? -27.672 19.828 3.918 1 71.06 169 ARG A CA 1
ATOM 1277 C C . ARG A 1 169 ? -28.438 19.078 5.016 1 71.06 169 ARG A C 1
ATOM 1279 O O . ARG A 1 169 ? -27.812 18.453 5.879 1 71.06 169 ARG A O 1
ATOM 1286 N N . PRO A 1 170 ? -29.766 19.219 4.941 1 70.62 170 PRO A N 1
ATOM 1287 C CA . PRO A 1 170 ? -30.484 18.469 5.98 1 70.62 170 PRO A CA 1
ATOM 1288 C C . PRO A 1 170 ? -30.266 16.969 5.875 1 70.62 170 PRO A C 1
ATOM 1290 O O . PRO A 1 170 ? -30.219 16.266 6.891 1 70.62 170 PRO A O 1
ATOM 1293 N N . VAL A 1 171 ? -30.141 16.484 4.742 1 68.31 171 VAL A N 1
ATOM 1294 C CA . VAL A 1 171 ? -29.922 15.055 4.523 1 68.31 171 VAL A CA 1
ATOM 1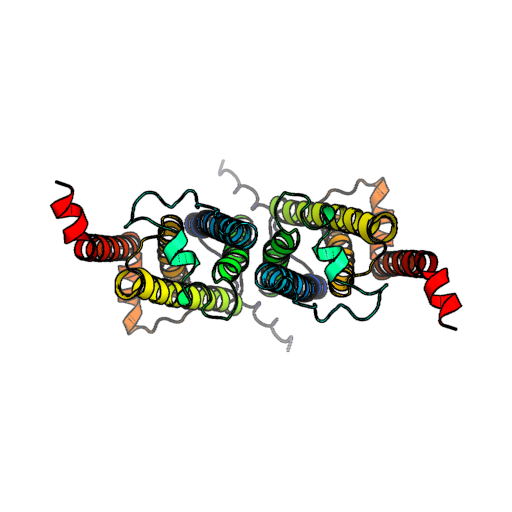295 C C . VAL A 1 171 ? -28.547 14.656 5.078 1 68.31 171 VAL A C 1
ATOM 1297 O O . VAL A 1 171 ? -28.422 13.617 5.734 1 68.31 171 VAL A O 1
ATOM 1300 N N . VAL A 1 172 ? -27.656 15.453 4.812 1 70.94 172 VAL A N 1
ATOM 1301 C CA . VAL A 1 172 ? -26.312 15.203 5.32 1 70.94 172 VAL A CA 1
ATOM 1302 C C . VAL A 1 172 ? -26.312 15.219 6.844 1 70.94 172 VAL A C 1
ATOM 1304 O O . VAL A 1 172 ? -25.672 14.383 7.488 1 70.94 172 VAL A O 1
ATOM 1307 N N . ARG A 1 173 ? -27.078 16.141 7.391 1 71.38 173 ARG A N 1
ATOM 1308 C CA . ARG A 1 173 ? -27.172 16.25 8.844 1 71.38 173 ARG A CA 1
ATOM 1309 C C . ARG A 1 173 ? -27.828 15.016 9.445 1 71.38 173 ARG A C 1
ATOM 1311 O O . ARG A 1 173 ? -27.375 14.492 10.461 1 71.38 173 ARG A O 1
ATOM 1318 N N . GLU A 1 174 ? -28.812 14.57 8.797 1 69.06 174 GLU A N 1
ATOM 1319 C CA . GLU A 1 174 ? -29.516 13.383 9.289 1 69.06 174 GLU A CA 1
ATOM 1320 C C . GLU A 1 174 ? -28.656 12.133 9.125 1 69.06 174 GLU A C 1
ATOM 1322 O O . GLU A 1 174 ? -28.641 11.273 10.008 1 69.06 174 GLU A O 1
ATOM 1327 N N . ALA A 1 175 ? -28.016 12.07 8.031 1 69.81 175 ALA A N 1
ATOM 1328 C CA . ALA A 1 175 ? -27.109 10.953 7.801 1 69.81 175 ALA A CA 1
ATOM 1329 C C . ALA A 1 175 ? -26 10.922 8.844 1 69.81 175 ALA A C 1
ATOM 1331 O O . ALA A 1 175 ? -25.594 9.852 9.305 1 69.81 175 ALA A O 1
ATOM 1332 N N . ALA A 1 176 ? -25.641 12.07 9.203 1 69.19 176 ALA A N 1
ATOM 1333 C CA . ALA A 1 176 ? -24.609 12.211 10.219 1 69.19 176 ALA A CA 1
ATOM 1334 C C . ALA A 1 176 ? -25.125 11.82 11.602 1 69.19 176 ALA A C 1
ATOM 1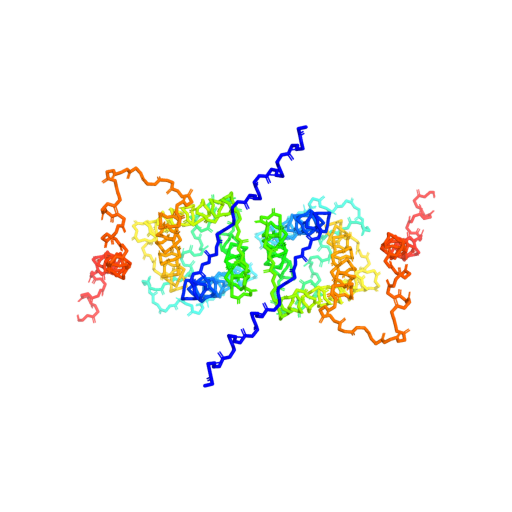336 O O . ALA A 1 176 ? -24.391 11.289 12.43 1 69.19 176 ALA A O 1
ATOM 1337 N N . ARG A 1 177 ? -26.391 12.148 11.758 1 69 177 ARG A N 1
ATOM 1338 C CA . ARG A 1 177 ? -27.031 11.812 13.031 1 69 177 ARG A CA 1
ATOM 1339 C C . ARG A 1 177 ? -27.203 10.305 13.18 1 69 177 ARG A C 1
ATOM 1341 O O . ARG A 1 177 ? -27 9.758 14.258 1 69 177 ARG A O 1
ATOM 1348 N N . TYR A 1 178 ? -27.453 9.656 12.117 1 68.75 178 TYR A N 1
ATOM 1349 C CA . TYR A 1 178 ? -27.656 8.211 12.125 1 68.75 178 TYR A CA 1
ATOM 1350 C C . TYR A 1 178 ? -26.5 7.492 11.453 1 68.75 178 TYR A C 1
ATOM 1352 O O . TYR A 1 178 ? -26.703 6.523 10.711 1 68.75 178 TYR A O 1
ATOM 1360 N N . HIS A 1 179 ? -25.375 7.965 11.703 1 69.62 179 HIS A N 1
ATOM 1361 C CA . HIS A 1 179 ? -24.203 7.543 10.953 1 69.62 179 HIS A CA 1
ATOM 1362 C C . HIS A 1 179 ? -23.938 6.051 11.133 1 69.62 179 HIS A C 1
ATOM 1364 O O . HIS A 1 179 ? -23.391 5.398 10.242 1 69.62 179 HIS A O 1
ATOM 1370 N N . GLY A 1 180 ? -24.375 5.488 12.18 1 76.44 180 GLY A N 1
ATOM 1371 C CA . GLY A 1 180 ? -24.188 4.059 12.367 1 76.44 180 GLY A CA 1
ATOM 1372 C C . GLY A 1 180 ? -25.266 3.219 11.711 1 76.44 180 GLY A C 1
ATOM 1373 O O . GLY A 1 180 ? -25.078 2.02 11.484 1 76.44 180 GLY A O 1
ATOM 1374 N N . ALA A 1 181 ? -26.344 3.797 11.352 1 75.44 181 ALA A N 1
ATOM 1375 C CA . ALA A 1 181 ? -27.5 3.072 10.836 1 75.44 181 ALA A CA 1
ATOM 1376 C C . ALA A 1 181 ? -27.266 2.621 9.398 1 75.44 181 ALA A C 1
ATOM 1378 O O . ALA A 1 181 ? -27.641 1.508 9.016 1 75.44 181 ALA A O 1
ATOM 1379 N N . VAL A 1 182 ? -26.641 3.402 8.656 1 74.81 182 VAL A N 1
ATOM 1380 C CA . VAL A 1 182 ? -26.469 3.109 7.234 1 74.81 182 VAL A CA 1
ATOM 1381 C C . VAL A 1 182 ? -25.531 1.914 7.059 1 74.81 182 VAL A C 1
ATOM 1383 O O . VAL A 1 182 ? -25.891 0.934 6.402 1 74.81 182 VAL A O 1
ATOM 1386 N N . PRO A 1 183 ? -24.406 1.96 7.707 1 78.5 183 PRO A N 1
ATOM 1387 C CA . PRO A 1 183 ? -23.578 0.756 7.609 1 78.5 183 PRO A CA 1
ATOM 1388 C C . PRO A 1 183 ? -24.281 -0.486 8.164 1 78.5 183 PRO A C 1
ATOM 1390 O O . PRO A 1 183 ? -24.156 -1.572 7.59 1 78.5 183 PRO A O 1
ATOM 1393 N N . ALA A 1 184 ? -24.984 -0.325 9.227 1 79.75 184 ALA A N 1
ATOM 1394 C CA . ALA A 1 184 ? -25.703 -1.453 9.812 1 79.75 184 ALA A CA 1
ATOM 1395 C C . ALA A 1 184 ? -26.719 -2.018 8.828 1 79.75 184 ALA A C 1
ATOM 1397 O O . ALA A 1 184 ? -26.844 -3.236 8.688 1 79.75 184 ALA A O 1
ATOM 1398 N N . LEU A 1 185 ? -27.406 -1.125 8.203 1 74.88 185 LEU A N 1
ATOM 1399 C CA . LEU A 1 185 ? -28.391 -1.546 7.219 1 74.88 185 LEU A CA 1
ATOM 1400 C C . LEU A 1 185 ? -27.719 -2.258 6.047 1 74.88 185 LEU A C 1
ATOM 1402 O O . LEU A 1 185 ? -28.234 -3.268 5.555 1 74.88 185 LEU A O 1
ATOM 1406 N N . TRP A 1 186 ? -26.656 -1.762 5.664 1 78.06 186 TRP A N 1
ATOM 1407 C CA . TRP A 1 186 ? -25.891 -2.373 4.578 1 78.06 186 TRP A CA 1
ATOM 1408 C C . TRP A 1 186 ? -25.453 -3.787 4.945 1 78.06 186 TRP A C 1
ATOM 1410 O O . TRP A 1 186 ? -25.609 -4.719 4.156 1 78.06 186 TRP A O 1
ATOM 1420 N N . TYR A 1 187 ? -25.031 -3.938 6.129 1 82.56 187 TYR A N 1
ATOM 1421 C CA . TYR A 1 187 ? -24.625 -5.262 6.582 1 82.56 187 TYR A CA 1
ATOM 1422 C C . TYR A 1 187 ? -25.828 -6.199 6.668 1 82.56 187 TYR A C 1
ATOM 1424 O O . TYR A 1 187 ? -25.719 -7.383 6.34 1 82.56 187 TYR A O 1
ATOM 1432 N N . ALA A 1 188 ? -26.906 -5.656 7.117 1 79.38 188 ALA A N 1
ATOM 1433 C CA . ALA A 1 188 ? -28.125 -6.453 7.219 1 79.38 188 ALA A CA 1
ATOM 1434 C C . ALA A 1 188 ? -28.578 -6.938 5.848 1 79.38 188 ALA A C 1
ATOM 1436 O O . ALA A 1 188 ? -28.984 -8.094 5.688 1 79.38 188 ALA A O 1
ATOM 1437 N N . VAL A 1 189 ? -28.469 -6.074 4.906 1 75.5 189 VAL A N 1
ATOM 1438 C CA . VAL A 1 189 ? -28.844 -6.434 3.545 1 75.5 189 VAL A CA 1
ATOM 1439 C C . VAL A 1 189 ? -27.922 -7.527 3.018 1 75.5 189 VAL A C 1
ATOM 1441 O O . VAL A 1 189 ? -28.391 -8.508 2.426 1 75.5 189 VAL A O 1
ATOM 1444 N N . ILE A 1 190 ? -26.719 -7.328 3.293 1 76.31 190 ILE A N 1
ATOM 1445 C CA . ILE A 1 190 ? -25.734 -8.32 2.855 1 76.31 190 ILE A CA 1
ATOM 1446 C C . ILE A 1 190 ? -26.031 -9.656 3.539 1 76.31 190 ILE A C 1
ATOM 1448 O O . ILE A 1 190 ? -26.047 -10.703 2.887 1 76.31 190 ILE A O 1
ATOM 1452 N N . ALA A 1 191 ? -26.281 -9.594 4.824 1 79.31 191 ALA A N 1
ATOM 1453 C CA . ALA A 1 191 ? -26.594 -10.805 5.582 1 79.31 191 ALA A CA 1
ATOM 1454 C C . ALA A 1 191 ? -27.844 -11.492 5.027 1 79.31 191 ALA A C 1
ATOM 1456 O O . ALA A 1 191 ? -27.875 -12.719 4.891 1 79.31 191 ALA A O 1
ATOM 1457 N N . LEU A 1 192 ? -28.781 -10.672 4.688 1 73.56 192 LEU A N 1
ATOM 1458 C CA . LEU A 1 192 ? -30.031 -11.203 4.152 1 73.56 192 LEU A CA 1
ATOM 1459 C C . LEU A 1 192 ? -29.797 -11.852 2.787 1 73.56 192 LEU A C 1
ATOM 1461 O O . LEU A 1 192 ? -30.359 -12.906 2.496 1 73.56 192 LEU A O 1
ATOM 1465 N N . LEU A 1 193 ? -29.031 -11.203 2.023 1 73.31 193 LEU A N 1
ATOM 1466 C CA . LEU A 1 193 ? -28.719 -11.758 0.708 1 73.31 193 LEU A CA 1
ATOM 1467 C C . LEU A 1 193 ? -27.969 -13.078 0.832 1 73.31 193 LEU A C 1
ATOM 1469 O O . LEU A 1 193 ? -28.266 -14.031 0.11 1 73.31 193 LEU A O 1
ATOM 1473 N N . VAL A 1 194 ? -27.078 -13.109 1.763 1 72.94 194 VAL A N 1
ATOM 1474 C CA . VAL A 1 194 ? -26.297 -14.312 2.002 1 72.94 194 VAL A CA 1
ATOM 1475 C C . VAL A 1 194 ? -27.203 -15.43 2.516 1 72.94 194 VAL A C 1
ATOM 1477 O O . VAL A 1 194 ? -27.125 -16.562 2.037 1 72.94 194 VAL A O 1
ATOM 1480 N N . LEU A 1 195 ? -28.031 -15.055 3.465 1 72 195 LEU A N 1
ATOM 1481 C CA . LEU A 1 195 ? -28.953 -16.031 4.043 1 72 195 LEU A CA 1
ATOM 1482 C C . LEU A 1 195 ? -29.922 -16.547 2.994 1 72 195 LEU A C 1
ATOM 1484 O O . LEU A 1 195 ? -30.219 -17.75 2.949 1 72 195 LEU A O 1
ATOM 1488 N N . ASN A 1 196 ? -30.422 -15.695 2.193 1 69.81 196 ASN A N 1
ATOM 1489 C CA . ASN A 1 196 ? -31.359 -16.078 1.142 1 69.81 196 ASN A CA 1
ATOM 1490 C C . ASN A 1 196 ? -30.703 -16.984 0.102 1 69.81 196 ASN A C 1
ATOM 1492 O O . ASN A 1 196 ? -31.297 -17.969 -0.337 1 69.81 196 ASN A O 1
ATOM 1496 N N . ARG A 1 197 ? -29.594 -16.656 -0.24 1 70.69 197 ARG A N 1
ATOM 1497 C CA . ARG A 1 197 ? -28.906 -17.406 -1.283 1 70.69 197 ARG A CA 1
ATOM 1498 C C . ARG A 1 197 ? -28.531 -18.812 -0.792 1 70.69 197 ARG A C 1
ATOM 1500 O O . ARG A 1 197 ? -28.594 -19.781 -1.551 1 70.69 197 ARG A O 1
ATOM 1507 N N . PHE A 1 198 ? -28.219 -18.891 0.45 1 69.5 198 PHE A N 1
ATOM 1508 C CA . PHE A 1 198 ? -27.75 -20.188 0.941 1 69.5 198 PHE A CA 1
ATOM 1509 C C . PHE A 1 198 ? -28.781 -20.812 1.869 1 69.5 198 PHE A C 1
ATOM 1511 O O . PHE A 1 198 ? -28.438 -21.641 2.715 1 69.5 198 PHE A O 1
ATOM 1518 N N . TRP A 1 199 ? -29.938 -20.188 1.763 1 65.69 199 TRP A N 1
ATOM 1519 C CA . TRP A 1 199 ? -31.047 -20.688 2.562 1 65.69 199 TRP A CA 1
ATOM 1520 C C . TRP A 1 199 ? -31.203 -22.188 2.406 1 65.69 199 TRP A C 1
ATOM 1522 O O . TRP A 1 199 ? -31.422 -22.906 3.389 1 65.69 199 TRP A O 1
ATOM 1532 N N . TYR A 1 200 ? -31.188 -22.625 1.156 1 58.75 200 TYR A N 1
ATOM 1533 C CA . TYR A 1 200 ? -31.359 -24.062 0.911 1 58.75 200 TYR A CA 1
ATOM 1534 C C . TYR A 1 200 ? -30.297 -24.859 1.64 1 58.75 200 TYR A C 1
ATOM 1536 O O . TYR A 1 200 ? -30.594 -25.906 2.225 1 58.75 200 TYR A O 1
ATOM 1544 N N . TYR A 1 201 ? -29.109 -24.406 1.542 1 59.88 201 TYR A N 1
ATOM 1545 C CA . TYR A 1 201 ? -28.031 -25.125 2.219 1 59.88 201 TYR A CA 1
ATOM 1546 C C . TYR A 1 201 ? -28.25 -25.141 3.727 1 59.88 201 TYR A C 1
ATOM 1548 O O . TYR A 1 201 ? -28.125 -26.188 4.371 1 59.88 201 TYR A O 1
ATOM 1556 N N . TRP A 1 202 ? -28.688 -24.016 4.215 1 59.31 202 TRP A N 1
ATOM 1557 C CA . TRP A 1 202 ? -28.906 -23.922 5.656 1 59.31 202 TRP A CA 1
ATOM 1558 C C . TRP A 1 202 ? -30.109 -24.75 6.078 1 59.31 202 TRP A C 1
ATOM 1560 O O . TRP A 1 202 ? -30.094 -25.422 7.117 1 59.31 202 TRP A O 1
ATOM 1570 N N . SER A 1 203 ? -31.125 -24.797 5.242 1 57.97 203 SER A N 1
ATOM 1571 C CA . SER A 1 203 ? -32.344 -25.531 5.578 1 57.97 203 SER A CA 1
ATOM 1572 C C . SER A 1 203 ? -32.125 -27.031 5.5 1 57.97 203 SER A C 1
ATOM 1574 O O . SER A 1 203 ? -32.781 -27.812 6.199 1 57.97 203 SER A O 1
ATOM 1576 N N . THR A 1 204 ? -31.219 -27.344 4.688 1 54.84 204 THR A N 1
ATOM 1577 C CA . THR A 1 204 ? -31 -28.781 4.586 1 54.84 204 THR A CA 1
ATOM 1578 C C . THR A 1 204 ? -30.016 -29.25 5.652 1 54.84 204 THR A C 1
ATOM 1580 O O . THR A 1 204 ? -29.844 -30.453 5.863 1 54.84 204 THR A O 1
ATOM 1583 N N . LEU A 1 205 ? -29.234 -28.312 6.145 1 50.66 205 LEU A N 1
ATOM 1584 C CA . LEU A 1 205 ? -28.328 -28.688 7.23 1 50.66 205 LEU A CA 1
ATOM 1585 C C . LEU A 1 205 ? -29.109 -28.938 8.516 1 50.66 205 LEU A C 1
ATOM 1587 O O . LEU A 1 205 ? -28.594 -29.547 9.453 1 50.66 205 LEU A O 1
ATOM 1591 N N . ILE A 1 206 ? -30.312 -28.391 8.68 1 43.09 206 ILE A N 1
ATOM 1592 C CA . ILE A 1 206 ? -31.125 -28.766 9.836 1 43.09 206 ILE A CA 1
ATOM 1593 C C . ILE A 1 206 ? -31.922 -30.031 9.523 1 43.09 206 ILE A C 1
ATOM 1595 O O . ILE A 1 206 ? -32.406 -30.203 8.406 1 43.09 206 ILE A O 1
ATOM 1599 N N . MET B 1 1 ? -6.793 28.688 38.812 1 42.12 1 MET B N 1
ATOM 1600 C CA . MET B 1 1 ? -5.582 28.297 38.094 1 42.12 1 MET B CA 1
ATOM 1601 C C . MET B 1 1 ? -5.93 27.562 36.812 1 42.12 1 MET B C 1
ATOM 1603 O O . MET B 1 1 ? -6.383 26.406 36.844 1 42.12 1 MET B O 1
ATOM 1607 N N . THR B 1 2 ? -6.461 28.219 35.812 1 53 2 THR B N 1
ATOM 1608 C CA . THR B 1 2 ? -6.883 27.734 34.5 1 53 2 THR B CA 1
ATOM 1609 C C . THR B 1 2 ? -5.762 26.938 33.844 1 53 2 THR B C 1
ATOM 1611 O O . THR B 1 2 ? -4.652 27.453 33.656 1 53 2 THR B O 1
ATOM 1614 N N . ALA B 1 3 ? -5.734 25.641 34.062 1 58.28 3 ALA B N 1
ATOM 1615 C CA . ALA B 1 3 ? -4.715 24.766 33.469 1 58.28 3 ALA B CA 1
ATOM 1616 C C . ALA B 1 3 ? -4.355 25.188 32.062 1 58.28 3 ALA B C 1
ATOM 1618 O O . ALA B 1 3 ? -5.238 25.391 31.219 1 58.28 3 ALA B O 1
ATOM 1619 N N . ALA B 1 4 ? -3.322 25.922 31.828 1 56.16 4 ALA B N 1
ATOM 1620 C CA . ALA B 1 4 ? -2.799 26.281 30.516 1 56.16 4 ALA B CA 1
ATOM 1621 C C . ALA B 1 4 ? -2.994 25.156 29.516 1 56.16 4 ALA B C 1
ATOM 1623 O O . ALA B 1 4 ? -2.836 23.984 29.844 1 56.16 4 ALA B O 1
ATOM 1624 N N . PRO B 1 5 ? -3.771 25.375 28.375 1 57.91 5 PRO B N 1
ATOM 1625 C CA . PRO B 1 5 ? -4.027 24.328 27.391 1 57.91 5 PRO B CA 1
ATOM 1626 C C . PRO B 1 5 ? -2.768 23.547 27.016 1 57.91 5 PRO B C 1
ATOM 1628 O O . PRO B 1 5 ? -1.661 24.078 27.078 1 57.91 5 PRO B O 1
ATOM 1631 N N . ALA B 1 6 ? -2.734 22.281 27.422 1 56.47 6 ALA B N 1
ATOM 1632 C CA . ALA B 1 6 ? -1.606 21.406 27.094 1 56.47 6 ALA B CA 1
ATOM 1633 C C . ALA B 1 6 ? -0.992 21.797 25.75 1 56.47 6 ALA B C 1
ATOM 1635 O O . ALA B 1 6 ? -1.711 22.109 24.797 1 56.47 6 ALA B O 1
ATOM 1636 N N . PRO B 1 7 ? 0.231 22.344 25.797 1 57.38 7 PRO B N 1
ATOM 1637 C CA . PRO B 1 7 ? 0.896 22.734 24.547 1 57.38 7 PRO B CA 1
ATOM 1638 C C . PRO B 1 7 ? 0.612 21.766 23.406 1 57.38 7 PRO B C 1
ATOM 1640 O O . PRO B 1 7 ? 0.509 20.547 23.625 1 57.38 7 PRO B O 1
ATOM 1643 N N . ALA B 1 8 ? -0.172 22.25 22.406 1 65.25 8 ALA B N 1
ATOM 1644 C CA . ALA B 1 8 ? -0.534 21.484 21.203 1 65.25 8 ALA B CA 1
ATOM 1645 C C . ALA B 1 8 ? 0.665 20.719 20.656 1 65.25 8 ALA B C 1
ATOM 1647 O O . ALA B 1 8 ? 1.803 21.188 20.734 1 65.25 8 ALA B O 1
ATOM 1648 N N . ALA B 1 9 ? 0.638 19.359 20.656 1 72.81 9 ALA B N 1
ATOM 1649 C CA . ALA B 1 9 ? 1.732 18.516 20.172 1 72.81 9 ALA B CA 1
ATOM 1650 C C . ALA B 1 9 ? 2.301 19.062 18.859 1 72.81 9 ALA B C 1
ATOM 1652 O O . ALA B 1 9 ? 1.549 19.422 17.953 1 72.81 9 ALA B O 1
ATOM 1653 N N . ARG B 1 10 ? 3.578 19.453 18.859 1 87.12 10 ARG B N 1
ATOM 1654 C CA . ARG B 1 10 ? 4.312 20.031 17.734 1 87.12 10 ARG B CA 1
ATOM 1655 C C . ARG B 1 10 ? 4.266 19.109 16.516 1 87.12 10 ARG B C 1
ATOM 1657 O O . ARG B 1 10 ? 4.41 17.891 16.656 1 87.12 10 ARG B O 1
ATOM 1664 N N . THR B 1 11 ? 3.727 19.5 15.414 1 91.5 11 THR B N 1
ATOM 1665 C CA . THR B 1 11 ? 3.721 18.766 14.148 1 91.5 11 THR B CA 1
ATOM 1666 C C . THR B 1 11 ? 4.777 19.328 13.195 1 91.5 11 THR B C 1
ATOM 1668 O O . THR B 1 11 ? 5.191 20.484 13.328 1 91.5 11 THR B O 1
ATOM 1671 N N . TYR B 1 12 ? 5.352 18.5 12.383 1 91.19 12 TYR B N 1
ATOM 1672 C CA . TYR B 1 12 ? 6.398 18.844 11.43 1 91.19 12 TYR B CA 1
ATOM 1673 C C . TYR B 1 12 ? 5.934 18.625 10 1 91.19 12 TYR B C 1
ATOM 1675 O O . TYR B 1 12 ? 5.465 17.531 9.656 1 91.19 12 TYR B O 1
ATOM 1683 N N . GLY B 1 13 ? 6.027 19.688 9.234 1 91.69 13 GLY B N 1
ATOM 1684 C CA . GLY B 1 13 ? 5.805 19.547 7.805 1 91.69 13 GLY B CA 1
ATOM 1685 C C . GLY B 1 13 ? 7.07 19.234 7.031 1 91.69 13 GLY B C 1
ATOM 1686 O O . GLY B 1 13 ? 8.055 18.75 7.605 1 91.69 13 GLY B O 1
ATOM 1687 N N . ALA B 1 14 ? 6.965 19.312 5.777 1 91.44 14 ALA B N 1
ATOM 1688 C CA . ALA B 1 14 ? 8.141 19.016 4.957 1 91.44 14 ALA B CA 1
ATOM 1689 C C . ALA B 1 14 ? 8.188 19.938 3.732 1 91.44 14 ALA B C 1
ATOM 1691 O O . ALA B 1 14 ? 7.172 20.531 3.354 1 91.44 14 ALA B O 1
ATOM 1692 N N . SER B 1 15 ? 9.398 20.094 3.186 1 92.5 15 SER B N 1
ATOM 1693 C CA . SER B 1 15 ? 9.586 20.875 1.972 1 92.5 15 SER B CA 1
ATOM 1694 C C . SER B 1 15 ? 8.922 20.219 0.773 1 92.5 15 SER B C 1
ATOM 1696 O O . SER B 1 15 ? 8.742 18.984 0.756 1 92.5 15 SER B O 1
ATOM 1698 N N . ARG B 1 16 ? 8.547 21 -0.169 1 94.25 16 ARG B N 1
ATOM 1699 C CA . ARG B 1 16 ? 7.875 20.5 -1.363 1 94.25 16 ARG B CA 1
ATOM 1700 C C . ARG B 1 16 ? 8.766 19.531 -2.129 1 94.25 16 ARG B C 1
ATOM 1702 O O . ARG B 1 16 ? 8.305 18.469 -2.559 1 94.25 16 ARG B O 1
ATOM 1709 N N . PRO B 1 17 ? 10.055 19.828 -2.273 1 93.62 17 PRO B N 1
ATOM 1710 C CA . PRO B 1 17 ? 10.898 18.875 -2.994 1 93.62 17 PRO B CA 1
ATOM 1711 C C . PRO B 1 17 ? 10.992 17.516 -2.299 1 93.62 17 PRO B C 1
ATOM 1713 O O . PRO B 1 17 ? 11.023 16.484 -2.965 1 93.62 17 PRO B O 1
ATOM 1716 N N . PHE B 1 18 ? 11.023 17.578 -1.013 1 94.12 18 PHE B N 1
ATOM 1717 C CA . PHE B 1 18 ? 11.07 16.328 -0.277 1 94.12 18 PHE B CA 1
ATOM 1718 C C . PHE B 1 18 ? 9.789 15.531 -0.489 1 94.12 18 PHE B C 1
ATOM 1720 O O . PHE B 1 18 ? 9.828 14.312 -0.671 1 94.12 18 PHE B O 1
ATOM 1727 N N . ALA B 1 19 ? 8.672 16.219 -0.49 1 97 19 ALA B N 1
ATOM 1728 C CA . ALA B 1 19 ? 7.387 15.555 -0.731 1 97 19 ALA B CA 1
ATOM 1729 C 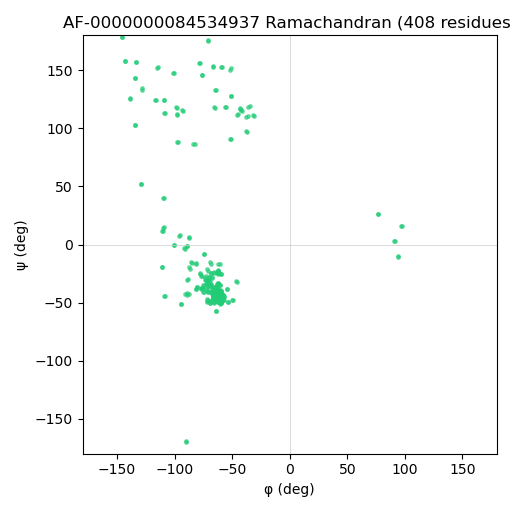C . ALA B 1 19 ? 7.34 14.93 -2.121 1 97 19 ALA B C 1
ATOM 1731 O O . ALA B 1 19 ? 6.848 13.812 -2.289 1 97 19 ALA B O 1
ATOM 1732 N N . TRP B 1 20 ? 7.852 15.633 -3.09 1 95.69 20 TRP B N 1
ATOM 1733 C CA . TRP B 1 20 ? 7.91 15.109 -4.449 1 95.69 20 TRP B CA 1
ATOM 1734 C C . TRP B 1 20 ? 8.844 13.906 -4.527 1 95.69 20 TRP B C 1
ATOM 1736 O O . TRP B 1 20 ? 8.586 12.961 -5.285 1 95.69 20 TRP B O 1
ATOM 1746 N N . LEU B 1 21 ? 9.914 13.969 -3.791 1 95.44 21 LEU B N 1
ATOM 1747 C CA . LEU B 1 21 ? 10.828 12.836 -3.744 1 95.44 21 LEU B CA 1
ATOM 1748 C C . LEU B 1 21 ? 10.125 11.586 -3.221 1 95.44 21 LEU B C 1
ATOM 1750 O O . LEU B 1 21 ? 10.289 10.5 -3.77 1 95.44 21 LEU B O 1
ATOM 1754 N N . LEU B 1 22 ? 9.359 11.805 -2.158 1 97.25 22 LEU B N 1
ATOM 1755 C CA . LEU B 1 22 ? 8.609 10.688 -1.611 1 97.25 22 LEU B CA 1
ATOM 1756 C C . LEU B 1 22 ? 7.609 10.148 -2.635 1 97.25 22 LEU B C 1
ATOM 1758 O O . LEU B 1 22 ? 7.484 8.938 -2.812 1 97.25 22 LEU B O 1
ATOM 1762 N N . LEU B 1 23 ? 6.973 11.062 -3.34 1 97.19 23 LEU B N 1
ATOM 1763 C CA . LEU B 1 23 ? 5.953 10.688 -4.312 1 97.19 23 LEU B CA 1
ATOM 1764 C C . LEU B 1 23 ? 6.578 9.961 -5.5 1 97.19 23 LEU B C 1
ATOM 1766 O O . LEU B 1 23 ? 6.129 8.875 -5.875 1 97.19 23 LEU B O 1
ATOM 1770 N N . ILE B 1 24 ? 7.605 10.492 -6.051 1 96.94 24 ILE B N 1
ATOM 1771 C CA . ILE B 1 24 ? 8.25 9.938 -7.234 1 96.94 24 ILE B CA 1
ATOM 1772 C C . ILE B 1 24 ? 8.992 8.648 -6.859 1 96.94 24 ILE B C 1
ATOM 1774 O O . ILE B 1 24 ? 8.891 7.645 -7.566 1 96.94 24 ILE B O 1
ATOM 1778 N N . GLY B 1 25 ? 9.742 8.742 -5.762 1 96.5 25 GLY B N 1
ATOM 1779 C CA . GLY B 1 25 ? 10.406 7.539 -5.285 1 96.5 25 GLY B CA 1
ATOM 1780 C C . GLY B 1 25 ? 9.445 6.41 -4.977 1 96.5 25 GLY B C 1
ATOM 1781 O O . GLY B 1 25 ? 9.688 5.258 -5.34 1 96.5 25 GLY B O 1
ATOM 1782 N N . GLY B 1 26 ? 8.336 6.734 -4.277 1 97.88 26 GLY B N 1
ATOM 1783 C CA . GLY B 1 26 ? 7.305 5.742 -4.008 1 97.88 26 GLY B CA 1
ATOM 1784 C C . GLY B 1 26 ? 6.68 5.172 -5.27 1 97.88 26 GLY B C 1
ATOM 1785 O O . GLY B 1 26 ? 6.43 3.969 -5.355 1 97.88 26 GLY B O 1
ATOM 1786 N N . ALA B 1 27 ? 6.426 6.02 -6.273 1 98 27 ALA B N 1
ATOM 1787 C CA . ALA B 1 27 ? 5.816 5.59 -7.527 1 98 27 ALA B CA 1
ATOM 1788 C C . ALA B 1 27 ? 6.746 4.652 -8.297 1 98 27 ALA B C 1
ATOM 1790 O O . ALA B 1 27 ? 6.305 3.635 -8.836 1 98 27 ALA B O 1
ATOM 1791 N N . LEU B 1 28 ? 7.98 5.012 -8.352 1 96.88 28 LEU B N 1
ATOM 1792 C CA . LEU B 1 28 ? 8.961 4.164 -9.016 1 96.88 28 LEU B CA 1
ATOM 1793 C C . LEU B 1 28 ? 9.078 2.814 -8.312 1 96.88 28 LEU B C 1
ATOM 1795 O O . LEU B 1 28 ? 9.094 1.771 -8.969 1 96.88 28 LEU B O 1
ATOM 1799 N N . GLY B 1 29 ? 9.18 2.869 -7.012 1 97.31 29 GLY B N 1
ATOM 1800 C CA . GLY B 1 29 ? 9.234 1.633 -6.246 1 97.31 29 GLY B CA 1
ATOM 1801 C C . GLY B 1 29 ? 7.988 0.777 -6.406 1 97.31 29 GLY B C 1
ATOM 1802 O O . GLY B 1 29 ? 8.086 -0.444 -6.547 1 97.31 29 GLY B O 1
ATOM 1803 N N . LEU B 1 30 ? 6.855 1.448 -6.355 1 97.81 30 LEU B N 1
ATOM 1804 C CA . LEU B 1 30 ? 5.605 0.722 -6.527 1 97.81 30 LEU B CA 1
ATOM 1805 C C . LEU B 1 30 ? 5.531 0.083 -7.91 1 97.81 30 LEU B C 1
ATOM 1807 O O . LEU B 1 30 ? 5.105 -1.065 -8.047 1 97.81 30 LEU B O 1
ATOM 1811 N N . PHE B 1 31 ? 5.922 0.807 -8.906 1 97.38 31 PHE B N 1
ATOM 1812 C CA . PHE B 1 31 ? 5.934 0.297 -10.273 1 97.38 31 PHE B CA 1
ATOM 1813 C C . PHE B 1 31 ? 6.84 -0.925 -10.391 1 97.38 31 PHE B C 1
ATOM 1815 O O . PHE B 1 31 ? 6.426 -1.963 -10.914 1 97.38 31 PHE B O 1
ATOM 1822 N N . ALA B 1 32 ? 8.031 -0.824 -9.906 1 95.94 32 ALA B N 1
ATOM 1823 C CA . ALA B 1 32 ? 8.984 -1.934 -9.961 1 95.94 32 ALA B CA 1
ATOM 1824 C C . ALA B 1 32 ? 8.461 -3.139 -9.18 1 95.94 32 ALA B C 1
ATOM 1826 O O . ALA B 1 32 ? 8.531 -4.273 -9.656 1 95.94 32 ALA B O 1
ATOM 1827 N N . SER B 1 33 ? 7.922 -2.895 -7.973 1 96.56 33 SER B N 1
ATOM 1828 C CA . SER B 1 33 ? 7.375 -3.967 -7.148 1 96.56 33 SER B CA 1
ATOM 1829 C C . SER B 1 33 ? 6.184 -4.637 -7.828 1 96.56 33 SER B C 1
ATOM 1831 O O . SER B 1 33 ? 6.008 -5.852 -7.727 1 96.56 33 SER B O 1
ATOM 1833 N N . ALA B 1 34 ? 5.391 -3.875 -8.516 1 96.25 34 ALA B N 1
ATOM 1834 C CA . ALA B 1 34 ? 4.238 -4.422 -9.227 1 96.25 34 ALA B CA 1
ATOM 1835 C C . ALA B 1 34 ? 4.68 -5.336 -10.367 1 96.25 34 ALA B C 1
ATOM 1837 O O . ALA B 1 34 ? 4.152 -6.438 -10.523 1 96.25 34 ALA B O 1
ATOM 1838 N N . VAL B 1 35 ? 5.633 -4.875 -11.117 1 94.5 35 VAL B N 1
ATOM 1839 C CA . VAL B 1 35 ? 6.117 -5.664 -12.25 1 94.5 35 VAL B CA 1
ATOM 1840 C C . VAL B 1 35 ? 6.727 -6.969 -11.742 1 94.5 35 VAL B C 1
ATOM 1842 O O . VAL B 1 35 ? 6.461 -8.039 -12.297 1 94.5 35 VAL B O 1
ATOM 1845 N N . LEU B 1 36 ? 7.492 -6.887 -10.703 1 93.75 36 LEU B N 1
ATOM 1846 C CA . LEU B 1 36 ? 8.125 -8.078 -10.141 1 93.75 36 LEU B CA 1
ATOM 1847 C C . LEU B 1 36 ? 7.07 -9.062 -9.641 1 93.75 36 LEU B C 1
ATOM 1849 O O . LEU B 1 36 ? 7.195 -10.273 -9.852 1 93.75 36 LEU B O 1
ATOM 1853 N N . THR B 1 37 ? 6.043 -8.523 -8.969 1 94.19 37 THR B N 1
ATOM 1854 C CA . THR B 1 37 ? 4.98 -9.367 -8.438 1 94.19 37 THR B CA 1
ATOM 1855 C C . THR B 1 37 ? 4.219 -10.047 -9.57 1 94.19 37 THR B C 1
ATOM 1857 O O . THR B 1 37 ? 3.969 -11.258 -9.523 1 94.19 37 THR B O 1
ATOM 1860 N N . LEU B 1 38 ? 3.895 -9.328 -10.594 1 93.69 38 LEU B N 1
ATOM 1861 C CA . LEU B 1 38 ? 3.143 -9.875 -11.719 1 93.69 38 LEU B CA 1
ATOM 1862 C C . LEU B 1 38 ? 3.965 -10.922 -12.469 1 93.69 38 LEU B C 1
ATOM 1864 O O . LEU B 1 38 ? 3.436 -11.953 -12.875 1 93.69 38 LEU B O 1
ATOM 1868 N N . ASP B 1 39 ? 5.242 -10.68 -12.625 1 92.88 39 ASP B N 1
ATOM 1869 C CA . ASP B 1 39 ? 6.109 -11.648 -13.289 1 92.88 39 ASP B CA 1
ATOM 1870 C C . ASP B 1 39 ? 6.242 -12.922 -12.453 1 92.88 39 ASP B C 1
ATOM 1872 O O . ASP B 1 39 ? 6.277 -14.023 -13 1 92.88 39 ASP B O 1
ATOM 1876 N N . LYS B 1 40 ? 6.352 -12.703 -11.141 1 92.31 40 LYS B N 1
ATOM 1877 C CA . LYS B 1 40 ? 6.41 -13.883 -10.273 1 92.31 40 LYS B CA 1
ATOM 1878 C C . LYS B 1 40 ? 5.145 -14.719 -10.406 1 92.31 40 LYS B C 1
ATOM 1880 O O . LYS B 1 40 ? 5.215 -15.953 -10.477 1 92.31 40 LYS B O 1
ATOM 1885 N N . LEU B 1 41 ? 3.992 -14.109 -10.484 1 92.19 41 LEU B N 1
ATOM 1886 C CA . LEU B 1 41 ? 2.719 -14.805 -10.641 1 92.19 41 LEU B CA 1
ATOM 1887 C C . LEU B 1 41 ? 2.654 -15.523 -11.984 1 92.19 41 LEU B C 1
ATOM 1889 O O . LEU B 1 41 ? 2.188 -16.656 -12.062 1 92.19 41 LEU B O 1
ATOM 1893 N N . ARG B 1 42 ? 3.139 -14.898 -13.031 1 92.25 42 ARG B N 1
ATOM 1894 C CA . ARG B 1 42 ? 3.156 -15.516 -14.359 1 92.25 42 ARG B CA 1
ATOM 1895 C C . ARG B 1 42 ? 4.07 -16.734 -14.375 1 92.25 42 ARG B C 1
ATOM 1897 O O . ARG B 1 42 ? 3.738 -17.75 -14.992 1 92.25 42 ARG B O 1
ATOM 1904 N N . LEU B 1 43 ? 5.16 -16.641 -13.703 1 90.75 43 LEU B N 1
ATOM 1905 C CA . LEU B 1 43 ? 6.105 -17.75 -13.625 1 90.75 43 LEU B CA 1
ATOM 1906 C C . LEU B 1 43 ? 5.488 -18.938 -12.891 1 90.75 43 LEU B C 1
ATOM 1908 O O . LEU B 1 43 ? 5.719 -20.078 -13.266 1 90.75 43 LEU B O 1
ATOM 1912 N N . LEU B 1 44 ? 4.723 -18.609 -11.883 1 89.38 44 LEU B N 1
ATOM 1913 C CA . LEU B 1 44 ? 4.086 -19.672 -11.102 1 89.38 44 LEU B CA 1
ATOM 1914 C C . LEU B 1 44 ? 2.943 -20.297 -11.891 1 89.38 44 LEU B C 1
ATOM 1916 O O . LEU B 1 44 ? 2.674 -21.5 -11.742 1 89.38 44 LEU B O 1
ATOM 1920 N N . LYS B 1 45 ? 2.258 -19.547 -12.773 1 89.69 45 LYS B N 1
ATOM 1921 C CA . LYS B 1 45 ? 1.178 -20.047 -13.617 1 89.69 45 LYS B CA 1
ATOM 1922 C C . LYS B 1 45 ? 1.727 -20.875 -14.773 1 89.69 45 LYS B C 1
ATOM 1924 O O . LYS B 1 45 ? 1.139 -21.891 -15.148 1 89.69 45 LYS B O 1
ATOM 1929 N N . ASP B 1 46 ? 2.811 -20.344 -15.297 1 91.06 46 ASP B N 1
ATOM 1930 C CA . ASP B 1 46 ? 3.469 -21 -16.422 1 91.06 46 ASP B CA 1
ATOM 1931 C C . ASP B 1 46 ? 4.98 -21.062 -16.219 1 91.06 46 ASP B C 1
ATOM 1933 O O . ASP B 1 46 ? 5.688 -20.078 -16.469 1 91.06 46 ASP B O 1
ATOM 1937 N N . PRO B 1 47 ? 5.398 -22.219 -15.852 1 86.75 47 PRO B N 1
ATOM 1938 C CA . PRO B 1 47 ? 6.832 -22.359 -15.586 1 86.75 47 PRO B CA 1
ATOM 1939 C C . PRO B 1 47 ? 7.695 -22.062 -16.812 1 86.75 47 PRO B C 1
ATOM 1941 O O . PRO B 1 47 ? 8.898 -21.828 -16.672 1 86.75 47 PRO B O 1
ATOM 1944 N N . SER B 1 48 ? 7.148 -22.062 -17.953 1 88.56 48 SER B N 1
ATOM 1945 C CA . SER B 1 48 ? 7.918 -21.797 -19.156 1 88.56 48 SER B CA 1
ATOM 1946 C C . SER B 1 48 ? 7.953 -20.312 -19.484 1 88.56 48 SER B C 1
ATOM 1948 O O . SER B 1 48 ? 8.617 -19.891 -20.438 1 88.56 48 SER B O 1
ATOM 1950 N N . TYR B 1 49 ? 7.266 -19.578 -18.641 1 89.06 49 TYR B N 1
ATOM 1951 C CA . TYR B 1 49 ? 7.223 -18.141 -18.859 1 89.06 49 TYR B CA 1
ATOM 1952 C C . TYR B 1 49 ? 8.609 -17.516 -18.703 1 89.06 49 TYR B C 1
ATOM 1954 O O . TYR B 1 49 ? 9.336 -17.844 -17.766 1 89.06 49 TYR B O 1
ATOM 1962 N N . VAL B 1 50 ? 9.07 -16.609 -19.672 1 87.31 50 VAL B N 1
ATOM 1963 C CA . VAL B 1 50 ? 10.328 -15.867 -19.594 1 87.31 50 VAL B CA 1
ATOM 1964 C C . VAL B 1 50 ? 10.047 -14.391 -19.328 1 87.31 50 VAL B C 1
ATOM 1966 O O . VAL B 1 50 ? 9.508 -13.688 -20.188 1 87.31 50 VAL B O 1
ATOM 1969 N N . PRO B 1 51 ? 10.445 -13.977 -18.172 1 87.69 51 PRO B N 1
ATOM 1970 C CA . PRO B 1 51 ? 10.203 -12.562 -17.859 1 87.69 51 PRO B CA 1
ATOM 1971 C C . PRO B 1 51 ? 10.875 -11.617 -18.859 1 87.69 51 PRO B C 1
ATOM 1973 O O . PRO B 1 51 ? 11.891 -11.969 -19.453 1 87.69 51 PRO B O 1
ATOM 1976 N N . SER B 1 52 ? 10.258 -10.43 -18.984 1 79.69 52 SER B N 1
ATOM 1977 C CA . SER B 1 52 ? 10.734 -9.453 -19.953 1 79.69 52 SER B CA 1
ATOM 1978 C C . SER B 1 52 ? 12.086 -8.891 -19.562 1 79.69 52 SER B C 1
ATOM 1980 O O . SER B 1 52 ? 12.828 -8.375 -20.406 1 79.69 52 SER B O 1
ATOM 1982 N N . CYS B 1 53 ? 12.43 -9.078 -18.375 1 80.94 53 CYS B N 1
ATOM 1983 C CA . CYS B 1 53 ? 13.688 -8.516 -17.906 1 80.94 53 CYS B CA 1
ATOM 1984 C C . CYS B 1 53 ? 14.812 -9.539 -17.984 1 80.94 53 CYS B C 1
ATOM 1986 O O . CYS B 1 53 ? 15.914 -9.305 -17.469 1 80.94 53 CYS B O 1
ATOM 1988 N N . ASN B 1 54 ? 14.523 -10.641 -18.594 1 88 54 ASN B N 1
ATOM 1989 C CA . ASN B 1 54 ? 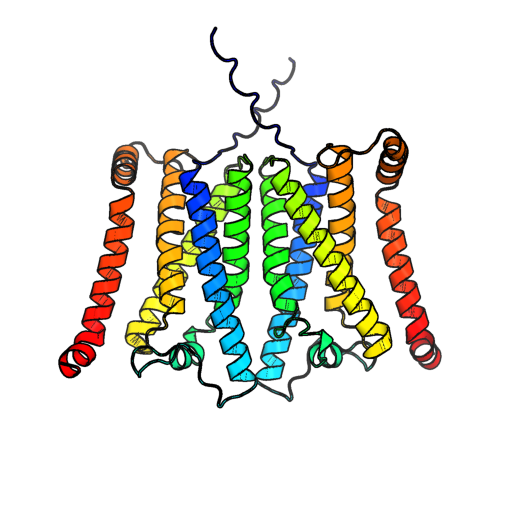15.562 -11.602 -18.938 1 88 54 ASN B CA 1
ATOM 1990 C C . ASN B 1 54 ? 16.25 -11.242 -20.25 1 88 54 ASN B C 1
ATOM 1992 O O . ASN B 1 54 ? 15.812 -11.688 -21.312 1 88 54 ASN B O 1
ATOM 1996 N N . ILE B 1 55 ? 17.203 -10.445 -20.188 1 82.38 55 ILE B N 1
ATOM 1997 C CA . ILE B 1 55 ? 17.859 -9.938 -21.391 1 82.38 55 ILE B CA 1
ATOM 1998 C C . ILE B 1 55 ? 19.078 -10.805 -21.719 1 82.38 55 ILE B C 1
ATOM 2000 O O . ILE B 1 55 ? 19.266 -11.219 -22.875 1 82.38 55 ILE B O 1
ATOM 2004 N N . ASN B 1 56 ? 19.938 -11.086 -20.922 1 82.31 56 ASN B N 1
ATOM 2005 C CA . ASN B 1 56 ? 21.125 -11.938 -21.016 1 82.31 56 ASN B CA 1
ATOM 2006 C C . ASN B 1 56 ? 21.422 -12.641 -19.703 1 82.31 56 ASN B C 1
ATOM 2008 O O . ASN B 1 56 ? 20.656 -12.523 -18.734 1 82.31 56 ASN B O 1
ATOM 2012 N N . PRO B 1 57 ? 22.406 -13.422 -19.656 1 78.19 57 PRO B N 1
ATOM 2013 C CA . PRO B 1 57 ? 22.672 -14.203 -18.453 1 78.19 57 PRO B CA 1
ATOM 2014 C C . PRO B 1 57 ? 22.984 -13.328 -17.234 1 78.19 57 PRO B C 1
ATOM 2016 O O . PRO B 1 57 ? 22.797 -13.758 -16.094 1 78.19 57 PRO B O 1
ATOM 2019 N N . ILE B 1 58 ? 23.422 -12.188 -17.422 1 77.81 58 ILE B N 1
ATOM 2020 C CA . ILE B 1 58 ? 23.797 -11.297 -16.328 1 77.81 58 ILE B CA 1
ATOM 2021 C C . ILE B 1 58 ? 22.562 -10.484 -15.906 1 77.81 58 ILE B C 1
ATOM 2023 O O . ILE B 1 58 ? 22.328 -10.281 -14.711 1 77.81 58 ILE B O 1
ATOM 2027 N N . ILE B 1 59 ? 21.891 -10.047 -16.891 1 82.44 59 ILE B N 1
ATOM 2028 C CA . ILE B 1 59 ? 20.672 -9.297 -16.625 1 82.44 59 ILE B CA 1
ATOM 2029 C C . ILE B 1 59 ? 19.469 -10.227 -16.734 1 82.44 59 ILE B C 1
ATOM 2031 O O . ILE B 1 59 ? 18.953 -10.445 -17.844 1 82.44 59 ILE B O 1
ATOM 2035 N N . SER B 1 60 ? 19.156 -10.828 -15.641 1 86.62 60 SER B N 1
ATOM 2036 C CA . SER B 1 60 ? 18.078 -11.812 -15.594 1 86.62 60 SER B CA 1
ATOM 2037 C C . SER B 1 60 ? 17.234 -11.656 -14.328 1 86.62 60 SER B C 1
ATOM 2039 O O . SER B 1 60 ? 17.766 -11.766 -13.219 1 86.62 60 SER B O 1
ATOM 2041 N N . CYS B 1 61 ? 16.031 -11.508 -14.492 1 84.75 61 CYS B N 1
ATOM 2042 C CA . CYS B 1 61 ? 15.125 -11.375 -13.359 1 84.75 61 CYS B CA 1
ATOM 2043 C C . CYS B 1 61 ? 14.633 -12.734 -12.883 1 84.75 61 CYS B C 1
ATOM 2045 O O . CYS B 1 61 ? 14.289 -12.898 -11.711 1 84.75 61 CYS B O 1
ATOM 2047 N N . GLY B 1 62 ? 14.586 -13.633 -13.938 1 86 62 GLY B N 1
ATOM 2048 C CA . GLY B 1 62 ? 14.086 -14.961 -13.609 1 86 62 GLY B CA 1
ATOM 2049 C C . GLY B 1 62 ? 14.922 -15.664 -12.555 1 86 62 GLY B C 1
ATOM 2050 O O . GLY B 1 62 ? 14.375 -16.234 -11.609 1 86 62 GLY B O 1
ATOM 2051 N N . SER B 1 63 ? 16.25 -15.555 -12.68 1 85.06 63 SER B N 1
ATOM 2052 C CA . SER B 1 63 ? 17.141 -16.188 -11.719 1 85.06 63 SER B CA 1
ATOM 2053 C C . SER B 1 63 ? 16.984 -15.594 -10.328 1 85.06 63 SER B C 1
ATOM 2055 O O . SER B 1 63 ? 17.031 -16.312 -9.328 1 85.06 63 SER B O 1
ATOM 2057 N N . VAL B 1 64 ? 16.766 -14.32 -10.312 1 85.44 64 VAL B N 1
ATOM 2058 C CA . VAL B 1 64 ? 16.594 -13.633 -9.039 1 85.44 64 VAL B CA 1
ATOM 2059 C C . VAL B 1 64 ? 15.25 -13.992 -8.43 1 85.44 64 VAL B C 1
ATOM 2061 O O . VAL B 1 64 ? 15.156 -14.312 -7.242 1 85.44 64 VAL B O 1
ATOM 2064 N N . MET B 1 65 ? 14.266 -14.102 -9.242 1 85.69 65 MET B N 1
ATOM 2065 C CA . MET B 1 65 ? 12.898 -14.367 -8.805 1 85.69 65 MET B CA 1
ATOM 2066 C C . MET B 1 65 ? 12.766 -15.789 -8.281 1 85.69 65 MET B C 1
ATOM 2068 O O . MET B 1 65 ? 11.961 -16.062 -7.387 1 85.69 65 MET B O 1
ATOM 2072 N N . ARG B 1 66 ? 13.57 -16.672 -8.766 1 88.12 66 ARG B N 1
ATOM 2073 C CA . ARG B 1 66 ? 13.469 -18.078 -8.398 1 88.12 66 ARG B CA 1
ATOM 2074 C C . ARG B 1 66 ? 14.344 -18.391 -7.191 1 88.12 66 ARG B C 1
ATOM 2076 O O . ARG B 1 66 ? 14.281 -19.484 -6.637 1 88.12 66 ARG B O 1
ATOM 2083 N N . SER B 1 67 ? 15.062 -17.406 -6.758 1 89.19 67 SER B N 1
ATOM 2084 C CA . SER B 1 67 ? 15.945 -17.625 -5.617 1 89.19 67 SER B CA 1
ATOM 2085 C C . SER B 1 67 ? 15.172 -17.609 -4.305 1 89.19 67 SER B C 1
ATOM 2087 O O . SER B 1 67 ? 14.109 -16.984 -4.211 1 89.19 67 SER B O 1
ATOM 2089 N N . ASP B 1 68 ? 15.75 -18.281 -3.242 1 89.25 68 ASP B N 1
ATOM 2090 C CA . ASP B 1 68 ? 15.141 -18.297 -1.915 1 89.25 68 ASP B CA 1
ATOM 2091 C C . ASP B 1 68 ? 15.18 -16.906 -1.278 1 89.25 68 ASP B C 1
ATOM 2093 O O . ASP B 1 68 ? 14.297 -16.562 -0.486 1 89.25 68 ASP B O 1
ATOM 2097 N N . GLN B 1 69 ? 16.172 -16.109 -1.674 1 86.19 69 GLN B N 1
ATOM 2098 C CA . GLN B 1 69 ? 16.328 -14.773 -1.11 1 86.19 69 GLN B CA 1
ATOM 2099 C C . GLN B 1 69 ? 15.203 -13.852 -1.538 1 86.19 69 GLN B C 1
ATOM 2101 O O . GLN B 1 69 ? 14.891 -12.875 -0.845 1 86.19 69 GLN B O 1
ATOM 2106 N N . ALA B 1 70 ? 14.617 -14.195 -2.656 1 86.62 70 ALA B N 1
ATOM 2107 C CA . ALA B 1 70 ? 13.508 -13.391 -3.156 1 86.62 70 ALA B CA 1
ATOM 2108 C C . ALA B 1 70 ? 12.242 -13.633 -2.34 1 86.62 70 ALA B C 1
ATOM 2110 O O . ALA B 1 70 ? 11.234 -12.945 -2.523 1 86.62 70 ALA B O 1
ATOM 2111 N N . GLU B 1 71 ? 12.25 -14.602 -1.455 1 91.94 71 GLU B N 1
ATOM 2112 C CA . GLU B 1 71 ? 11.188 -14.938 -0.519 1 91.94 71 GLU B CA 1
ATOM 2113 C C . GLU B 1 71 ? 11.719 -15.055 0.907 1 91.94 71 GLU B C 1
ATOM 2115 O O . GLU B 1 71 ? 11.453 -16.031 1.597 1 91.94 71 GLU B O 1
ATOM 2120 N N . ALA B 1 72 ? 12.391 -14.047 1.277 1 87.5 72 ALA B N 1
ATOM 2121 C CA . ALA B 1 72 ? 13.117 -14.07 2.547 1 87.5 72 ALA B CA 1
ATOM 2122 C C . ALA B 1 72 ? 12.156 -14.227 3.723 1 87.5 72 ALA B C 1
ATOM 2124 O O . ALA B 1 72 ? 12.508 -14.805 4.75 1 87.5 72 ALA B O 1
ATOM 2125 N N . PHE B 1 73 ? 10.93 -13.867 3.629 1 90.69 73 PHE B N 1
ATOM 2126 C CA . PHE B 1 73 ? 9.945 -13.938 4.707 1 90.69 73 PHE B CA 1
ATOM 2127 C C . PHE B 1 73 ? 8.906 -15.016 4.422 1 90.69 73 PHE B C 1
ATOM 2129 O O . PHE B 1 73 ? 7.84 -15.031 5.035 1 90.69 73 PHE B O 1
ATOM 2136 N N . GLY B 1 74 ? 9.148 -15.852 3.434 1 88.88 74 GLY B N 1
ATOM 2137 C CA . GLY B 1 74 ? 8.211 -16.906 3.08 1 88.88 74 GLY B CA 1
ATOM 2138 C C . GLY B 1 74 ? 7.25 -16.516 1.979 1 88.88 74 GLY B C 1
ATOM 2139 O O . GLY B 1 74 ? 6.355 -17.297 1.623 1 88.88 74 GLY B O 1
ATOM 2140 N N . PHE B 1 75 ? 7.234 -15.273 1.642 1 92 75 PHE B N 1
ATOM 2141 C CA . PHE B 1 75 ? 6.461 -14.766 0.515 1 92 75 PHE B CA 1
ATOM 2142 C C . PHE B 1 75 ? 7.305 -13.828 -0.343 1 92 75 PHE B C 1
ATOM 2144 O O . PHE B 1 75 ? 8.359 -13.359 0.095 1 92 75 PHE B O 1
ATOM 2151 N N . PRO B 1 76 ? 6.922 -13.68 -1.566 1 93 76 PRO B N 1
ATOM 2152 C CA . PRO B 1 76 ? 7.711 -12.781 -2.412 1 93 76 PRO B CA 1
ATOM 2153 C C . PRO B 1 76 ? 7.93 -11.406 -1.776 1 93 76 PRO B C 1
ATOM 2155 O O . PRO B 1 76 ? 6.965 -10.742 -1.389 1 93 76 PRO B O 1
ATOM 2158 N N . ASN B 1 77 ? 9.195 -11.055 -1.748 1 94.56 77 ASN B N 1
ATOM 2159 C CA . ASN B 1 77 ? 9.57 -9.789 -1.113 1 94.56 77 ASN B CA 1
ATOM 2160 C C . ASN B 1 77 ? 8.891 -8.602 -1.784 1 94.56 77 ASN B C 1
ATOM 2162 O O . ASN B 1 77 ? 8.695 -7.559 -1.157 1 94.56 77 ASN B O 1
ATOM 2166 N N . SER B 1 78 ? 8.539 -8.805 -3.078 1 95.06 78 SER B N 1
ATOM 2167 C CA . SER B 1 78 ? 7.938 -7.719 -3.84 1 95.06 78 SER B CA 1
ATOM 2168 C C . SER B 1 78 ? 6.605 -7.293 -3.232 1 95.06 78 SER B C 1
ATOM 2170 O O . SER B 1 78 ? 6.168 -6.156 -3.42 1 95.06 78 SER B O 1
ATOM 2172 N N . LEU B 1 79 ? 5.93 -8.125 -2.449 1 96.81 79 LEU B N 1
ATOM 2173 C CA . LEU B 1 79 ? 4.68 -7.781 -1.785 1 96.81 79 LEU B CA 1
ATOM 2174 C C . LEU B 1 79 ? 4.91 -6.723 -0.71 1 96.81 79 LEU B C 1
ATOM 2176 O O . LEU B 1 79 ? 4.066 -5.844 -0.51 1 96.81 79 LEU B O 1
ATOM 2180 N N . LEU B 1 80 ? 6.051 -6.84 -0.039 1 96.56 80 LEU B N 1
ATOM 2181 C CA . LEU B 1 80 ? 6.422 -5.816 0.931 1 96.56 80 LEU B CA 1
ATOM 2182 C C . LEU B 1 80 ? 6.59 -4.461 0.254 1 96.56 80 LEU B C 1
ATOM 2184 O O . LEU B 1 80 ? 6.211 -3.43 0.814 1 96.56 80 LEU B O 1
ATOM 2188 N N . GLY B 1 81 ? 7.18 -4.527 -0.908 1 96.88 81 GLY B N 1
ATOM 2189 C CA . GLY B 1 81 ? 7.355 -3.303 -1.673 1 96.88 81 GLY B CA 1
ATOM 2190 C C . GLY B 1 81 ? 6.039 -2.676 -2.1 1 96.88 81 GLY B C 1
ATOM 2191 O O . GLY B 1 81 ? 5.883 -1.453 -2.053 1 96.88 81 GLY B O 1
ATOM 2192 N N . LEU B 1 82 ? 5.086 -3.496 -2.469 1 97.62 82 LEU B N 1
ATOM 2193 C CA . LEU B 1 82 ? 3.787 -2.992 -2.898 1 97.62 82 LEU B CA 1
ATOM 2194 C C . LEU B 1 82 ? 3.129 -2.174 -1.793 1 97.62 82 LEU B C 1
ATOM 2196 O O . LEU B 1 82 ? 2.691 -1.044 -2.027 1 97.62 82 LEU B O 1
ATOM 2200 N N . VAL B 1 83 ? 3.123 -2.709 -0.633 1 97.75 83 VAL B N 1
ATOM 2201 C CA . VAL B 1 83 ? 2.49 -2.031 0.494 1 97.75 83 VAL B CA 1
ATOM 2202 C C . VAL B 1 83 ? 3.34 -0.838 0.923 1 97.75 83 VAL B C 1
ATOM 2204 O O . VAL B 1 83 ? 2.828 0.274 1.078 1 97.75 83 VAL B O 1
ATOM 2207 N N . GLY B 1 84 ? 4.609 -1.111 1.084 1 97.94 84 GLY B N 1
ATOM 2208 C CA . GLY B 1 84 ? 5.508 -0.084 1.584 1 97.94 84 GLY B CA 1
ATOM 2209 C C . GLY B 1 84 ? 5.559 1.148 0.7 1 97.94 84 GLY B C 1
ATOM 2210 O O . GLY B 1 84 ? 5.441 2.273 1.188 1 97.94 84 GLY B O 1
ATOM 2211 N N . PHE B 1 85 ? 5.738 0.979 -0.566 1 98.38 85 PHE B N 1
ATOM 2212 C CA . PHE B 1 85 ? 5.84 2.113 -1.477 1 98.38 85 PHE B CA 1
ATOM 2213 C C . PHE B 1 85 ? 4.488 2.797 -1.644 1 98.38 85 PHE B C 1
ATOM 2215 O O . PHE B 1 85 ? 4.422 4.004 -1.882 1 98.38 85 PHE B O 1
ATOM 2222 N N . GLY B 1 86 ? 3.391 2 -1.521 1 97.81 86 GLY B N 1
ATOM 2223 C CA . GLY B 1 86 ? 2.086 2.637 -1.451 1 97.81 86 GLY B CA 1
ATOM 2224 C C . GLY B 1 86 ? 1.96 3.613 -0.297 1 97.81 86 GLY B C 1
ATOM 2225 O O . GLY B 1 86 ? 1.441 4.719 -0.467 1 97.81 86 GLY B O 1
ATOM 2226 N N . VAL B 1 87 ? 2.434 3.178 0.8 1 98.06 87 VAL B N 1
ATOM 2227 C CA . VAL B 1 87 ? 2.422 4.02 1.993 1 98.06 87 VAL B CA 1
ATOM 2228 C C . VAL B 1 87 ? 3.26 5.27 1.751 1 98.06 87 VAL B C 1
ATOM 2230 O O . VAL B 1 87 ? 2.842 6.379 2.094 1 98.06 87 VAL B O 1
ATOM 2233 N N . VAL B 1 88 ? 4.391 5.109 1.136 1 98.25 88 VAL B N 1
ATOM 2234 C CA . VAL B 1 88 ? 5.289 6.23 0.875 1 98.25 88 VAL B CA 1
ATOM 2235 C C . VAL B 1 88 ? 4.613 7.23 -0.059 1 98.25 88 VAL B C 1
ATOM 2237 O O . VAL B 1 88 ? 4.727 8.445 0.133 1 98.25 88 VAL B O 1
ATOM 2240 N N . ILE B 1 89 ? 3.922 6.711 -1.048 1 98.12 89 ILE B N 1
ATOM 2241 C CA . ILE B 1 89 ? 3.186 7.57 -1.967 1 98.12 89 ILE B CA 1
ATOM 2242 C C . ILE B 1 89 ? 2.125 8.359 -1.199 1 98.12 89 ILE B C 1
ATOM 2244 O O . ILE B 1 89 ? 1.971 9.562 -1.399 1 98.12 89 ILE B O 1
ATOM 2248 N N . ALA B 1 90 ? 1.458 7.691 -0.293 1 97.88 90 ALA B N 1
ATOM 2249 C CA . ALA B 1 90 ? 0.421 8.344 0.502 1 97.88 90 ALA B CA 1
ATOM 2250 C C . ALA B 1 90 ? 1.012 9.453 1.373 1 97.88 90 ALA B C 1
ATOM 2252 O O . ALA B 1 90 ? 0.428 10.531 1.499 1 97.88 90 ALA B O 1
ATOM 2253 N N . VAL B 1 91 ? 2.127 9.172 1.95 1 97.75 91 VAL B N 1
ATOM 2254 C CA . VAL B 1 91 ? 2.785 10.148 2.807 1 97.75 91 VAL B CA 1
ATOM 2255 C C . VAL B 1 91 ? 3.221 11.352 1.975 1 97.75 91 VAL B C 1
ATOM 2257 O O . VAL B 1 91 ? 3.006 12.5 2.371 1 97.75 91 VAL B O 1
ATOM 2260 N N . GLY B 1 92 ? 3.824 11.078 0.822 1 98 92 GLY B N 1
ATOM 2261 C CA . GLY B 1 92 ? 4.234 12.164 -0.053 1 98 92 GLY B CA 1
ATOM 2262 C C . GLY B 1 92 ? 3.074 13.023 -0.526 1 98 92 GLY B C 1
ATOM 2263 O O . GLY B 1 92 ? 3.148 14.25 -0.494 1 98 92 GLY B O 1
ATOM 2264 N N . ALA B 1 93 ? 2.051 12.344 -0.945 1 97.5 93 ALA B N 1
ATOM 2265 C CA . ALA B 1 93 ? 0.854 13.062 -1.374 1 97.5 93 ALA B CA 1
ATOM 2266 C C . ALA B 1 93 ? 0.255 13.867 -0.223 1 97.5 93 ALA B C 1
ATOM 2268 O O . ALA B 1 93 ? -0.233 14.977 -0.423 1 97.5 93 ALA B O 1
ATOM 2269 N N . GLY B 1 94 ? 0.244 13.273 0.945 1 97.38 94 GLY B N 1
ATOM 2270 C CA . GLY B 1 94 ? -0.249 13.984 2.111 1 97.38 94 GLY B CA 1
ATOM 2271 C C . GLY B 1 94 ? 0.539 15.25 2.418 1 97.38 94 GLY B C 1
ATOM 2272 O O . GLY B 1 94 ? -0.041 16.281 2.758 1 97.38 94 GLY B O 1
ATOM 2273 N N . LEU B 1 95 ? 1.804 15.125 2.312 1 96.88 95 LEU B N 1
ATOM 2274 C CA . LEU B 1 95 ? 2.652 16.297 2.551 1 96.88 95 LEU B CA 1
ATOM 2275 C C . LEU B 1 95 ? 2.391 17.375 1.513 1 96.88 95 LEU B C 1
ATOM 2277 O O . LEU B 1 95 ? 2.361 18.562 1.844 1 96.88 95 LEU B O 1
ATOM 2281 N N . LEU B 1 96 ? 2.201 16.953 0.296 1 95.75 96 LEU B N 1
ATOM 2282 C CA . LEU B 1 96 ? 1.887 17.906 -0.755 1 95.75 96 LEU B CA 1
ATOM 2283 C C . LEU B 1 96 ? 0.528 18.562 -0.508 1 95.75 96 LEU B C 1
ATOM 2285 O O . LEU B 1 96 ? 0.267 19.656 -0.991 1 95.75 96 LEU B O 1
ATOM 2289 N N . ALA B 1 97 ? -0.239 17.828 0.227 1 96.25 97 ALA B N 1
ATOM 2290 C CA . ALA B 1 97 ? -1.564 18.344 0.561 1 96.25 97 ALA B CA 1
ATOM 2291 C C . ALA B 1 97 ? -1.52 19.203 1.825 1 96.25 97 ALA B C 1
ATOM 2293 O O . ALA B 1 97 ? -2.562 19.531 2.393 1 96.25 97 ALA B O 1
ATOM 2294 N N . GLY B 1 98 ? -0.363 19.469 2.35 1 94 98 GLY B N 1
ATOM 2295 C CA . GLY B 1 98 ? -0.206 20.406 3.447 1 94 98 GLY B CA 1
ATOM 2296 C C . GLY B 1 98 ? -0.151 19.734 4.805 1 94 98 GLY B C 1
ATOM 2297 O O . GLY B 1 98 ? -0.234 20.406 5.84 1 94 98 GLY B O 1
ATOM 2298 N N . ALA B 1 99 ? 0.053 18.562 4.809 1 95.12 99 ALA B N 1
ATOM 2299 C CA . ALA B 1 99 ? 0.027 17.828 6.066 1 95.12 99 ALA B CA 1
ATOM 2300 C C . ALA B 1 99 ? 1.299 18.062 6.871 1 95.12 99 ALA B C 1
ATOM 2302 O O . ALA B 1 99 ? 2.371 18.281 6.305 1 95.12 99 ALA B O 1
ATOM 2303 N N . ALA B 1 100 ? 1.14 18.078 8.141 1 95.44 100 ALA B N 1
ATOM 2304 C CA . ALA B 1 100 ? 2.199 18.047 9.141 1 95.44 100 ALA B CA 1
ATOM 2305 C C . ALA B 1 100 ? 1.948 16.953 10.164 1 95.44 100 ALA B C 1
ATOM 2307 O O . ALA B 1 100 ? 0.811 16.734 10.594 1 95.44 100 ALA B O 1
ATOM 2308 N N . TYR B 1 101 ? 3.021 16.234 10.43 1 95.88 101 TYR B N 1
ATOM 2309 C CA . TYR B 1 101 ? 2.855 15.047 11.266 1 95.88 101 TYR B CA 1
ATOM 2310 C C . TYR B 1 101 ? 3.613 15.203 12.578 1 95.88 101 TYR B C 1
ATOM 2312 O O . TYR B 1 101 ? 4.582 15.961 12.656 1 95.88 101 TYR B O 1
ATOM 2320 N N . ARG B 1 102 ? 3.096 14.531 13.555 1 95.69 102 ARG B N 1
ATOM 2321 C CA . ARG B 1 102 ? 3.785 14.508 14.844 1 95.69 102 ARG B CA 1
ATOM 2322 C C . ARG B 1 102 ? 5.062 13.68 14.758 1 95.69 102 ARG B C 1
ATOM 2324 O O . ARG B 1 102 ? 5.309 13 13.758 1 95.69 102 ARG B O 1
ATOM 2331 N N . ARG B 1 103 ? 5.785 13.656 15.781 1 94.25 103 ARG B N 1
ATOM 2332 C CA . ARG B 1 103 ? 7.109 13.047 15.844 1 94.25 103 ARG B CA 1
ATOM 2333 C C . ARG B 1 103 ? 7.035 11.539 15.617 1 94.25 103 ARG B C 1
ATOM 2335 O O . ARG B 1 103 ? 7.855 10.977 14.891 1 94.25 103 ARG B O 1
ATOM 2342 N N . TRP B 1 104 ? 6.117 10.898 16.219 1 94.12 104 TRP B N 1
ATOM 2343 C CA . TRP B 1 104 ? 6.062 9.445 16.141 1 94.12 104 TRP B CA 1
ATOM 2344 C C . TRP B 1 104 ? 5.84 8.984 14.703 1 94.12 104 TRP B C 1
ATOM 2346 O O . TRP B 1 104 ? 6.297 7.906 14.312 1 94.12 104 TRP B O 1
ATOM 2356 N N . PHE B 1 105 ? 5.098 9.766 13.945 1 96.69 105 PHE B N 1
ATOM 2357 C CA . PHE B 1 105 ? 4.848 9.414 12.555 1 96.69 105 PHE B CA 1
ATOM 2358 C C . PHE B 1 105 ? 6.133 9.477 11.742 1 96.69 105 PHE B C 1
ATOM 2360 O O . PHE B 1 105 ? 6.422 8.578 10.953 1 96.69 105 PHE B O 1
ATOM 2367 N N . TRP B 1 106 ? 6.879 10.508 11.938 1 95.31 106 TRP B N 1
ATOM 2368 C CA . TRP B 1 106 ? 8.148 10.664 11.234 1 95.31 106 TRP B CA 1
ATOM 2369 C C . TRP B 1 106 ? 9.133 9.57 11.641 1 95.31 106 TRP B C 1
ATOM 2371 O O . TRP B 1 106 ? 9.898 9.078 10.805 1 95.31 106 TRP B O 1
ATOM 2381 N N . LEU B 1 107 ? 9.094 9.219 12.859 1 94.62 107 LEU B N 1
ATOM 2382 C CA . LEU B 1 107 ? 9.961 8.133 13.32 1 94.62 107 LEU B CA 1
ATOM 2383 C C . LEU B 1 107 ? 9.539 6.805 12.703 1 94.62 107 LEU B C 1
ATOM 2385 O O . LEU B 1 107 ? 10.383 5.945 12.438 1 94.62 107 LEU B O 1
ATOM 2389 N N . GLY B 1 108 ? 8.211 6.637 12.555 1 95.5 108 GLY B N 1
ATOM 2390 C CA . GLY B 1 108 ? 7.738 5.457 11.844 1 95.5 108 GLY B CA 1
ATOM 2391 C C . GLY B 1 108 ? 8.219 5.387 10.406 1 95.5 108 GLY B C 1
ATOM 2392 O O . GLY B 1 108 ? 8.641 4.328 9.945 1 95.5 108 GLY B O 1
ATOM 2393 N N . LEU B 1 109 ? 8.086 6.578 9.758 1 95.88 109 LEU B N 1
ATOM 2394 C CA . LEU B 1 109 ? 8.586 6.641 8.383 1 95.88 109 LEU B CA 1
ATOM 2395 C C . LEU B 1 109 ? 10.086 6.336 8.336 1 95.88 109 LEU B C 1
ATOM 2397 O O . LEU B 1 109 ? 10.547 5.621 7.449 1 95.88 109 LEU B O 1
ATOM 2401 N N . GLN B 1 110 ? 10.836 6.84 9.312 1 95 110 GLN B N 1
ATOM 2402 C CA . GLN B 1 110 ? 12.273 6.582 9.406 1 95 110 GLN B CA 1
ATOM 2403 C C . GLN B 1 110 ? 12.555 5.098 9.625 1 95 110 GLN B C 1
ATOM 2405 O O . GLN B 1 110 ? 13.422 4.523 8.969 1 95 110 GLN B O 1
ATOM 2410 N N . ALA B 1 111 ? 11.828 4.523 10.531 1 96 111 ALA B N 1
ATOM 2411 C CA . ALA B 1 111 ? 12 3.096 10.789 1 96 111 ALA B CA 1
ATOM 2412 C C . ALA B 1 111 ? 11.727 2.273 9.531 1 96 111 ALA B C 1
ATOM 2414 O O . ALA B 1 111 ? 12.453 1.322 9.234 1 96 111 ALA B O 1
ATOM 2415 N N . GLY B 1 112 ? 10.695 2.662 8.844 1 95.75 112 GLY B N 1
ATOM 2416 C CA . GLY B 1 112 ? 10.375 1.982 7.594 1 95.75 112 GLY B CA 1
ATOM 2417 C C . GLY B 1 112 ? 11.469 2.098 6.551 1 95.75 112 GLY B C 1
ATOM 2418 O O . GLY B 1 112 ? 11.82 1.11 5.902 1 95.75 112 GLY B O 1
ATOM 2419 N N . THR B 1 113 ? 12.016 3.311 6.426 1 95.81 113 THR B N 1
ATOM 2420 C CA . THR B 1 113 ? 13.047 3.512 5.422 1 95.81 113 THR B CA 1
ATOM 2421 C C . THR B 1 113 ? 14.352 2.826 5.84 1 95.81 113 THR B C 1
ATOM 2423 O O . THR B 1 113 ? 15.102 2.346 4.992 1 95.81 113 THR B O 1
ATOM 2426 N N . VAL B 1 114 ? 14.617 2.785 7.109 1 94.69 114 VAL B N 1
ATOM 2427 C CA . VAL B 1 114 ? 15.789 2.08 7.609 1 94.69 114 VAL B CA 1
ATOM 2428 C C . VAL B 1 114 ? 15.656 0.585 7.336 1 94.69 114 VAL B C 1
ATOM 2430 O O . VAL B 1 114 ? 16.594 -0.054 6.855 1 94.69 114 VAL B O 1
ATOM 2433 N N . PHE B 1 115 ? 14.523 0.081 7.668 1 96.25 115 PHE B N 1
ATOM 2434 C CA . PHE B 1 115 ? 14.258 -1.321 7.367 1 96.25 115 PHE B CA 1
ATOM 2435 C C . PHE B 1 115 ? 14.375 -1.586 5.871 1 96.25 115 PHE B C 1
ATOM 2437 O O . PHE B 1 115 ? 15.016 -2.555 5.453 1 96.25 115 PHE B O 1
ATOM 2444 N N . GLY B 1 116 ? 13.828 -0.718 5.102 1 94.88 116 GLY B N 1
ATOM 2445 C CA . GLY B 1 116 ? 13.852 -0.88 3.658 1 94.88 116 GLY B CA 1
ATOM 2446 C C . GLY B 1 116 ? 15.25 -0.884 3.078 1 94.88 116 GLY B C 1
ATOM 2447 O O . GLY B 1 116 ? 15.609 -1.778 2.309 1 94.88 116 GLY B O 1
ATOM 2448 N N . ILE B 1 117 ? 16.016 0.079 3.459 1 93.19 117 ILE B N 1
ATOM 2449 C CA . ILE B 1 117 ? 17.359 0.204 2.904 1 93.19 117 ILE B CA 1
ATOM 2450 C C . ILE B 1 117 ? 18.219 -0.967 3.373 1 93.19 117 ILE B C 1
ATOM 2452 O O . ILE B 1 117 ? 19.047 -1.48 2.615 1 93.19 117 ILE B O 1
ATOM 2456 N N . GLY B 1 118 ? 18.109 -1.353 4.617 1 93.31 118 GLY B N 1
ATOM 2457 C CA . GLY B 1 118 ? 18.812 -2.529 5.102 1 93.31 118 GLY B CA 1
ATOM 2458 C C . GLY B 1 118 ? 18.453 -3.793 4.34 1 93.31 118 GLY B C 1
ATOM 2459 O O . GLY B 1 118 ? 19.344 -4.562 3.959 1 93.31 118 GLY B O 1
ATOM 2460 N N . PHE B 1 119 ? 17.219 -3.98 4.184 1 94 119 PHE B N 1
ATOM 2461 C CA . PHE B 1 119 ? 16.734 -5.164 3.49 1 94 119 PHE B CA 1
ATOM 2462 C C . PHE B 1 119 ? 17.188 -5.172 2.035 1 94 119 PHE B C 1
ATOM 2464 O O . PHE B 1 119 ? 17.688 -6.184 1.54 1 94 119 PHE B O 1
ATOM 2471 N N . VAL B 1 120 ? 17.062 -4.035 1.354 1 91.31 120 VAL B N 1
ATOM 2472 C CA . VAL B 1 120 ? 17.438 -3.941 -0.053 1 91.31 120 VAL B CA 1
ATOM 2473 C C . VAL B 1 120 ? 18.953 -4.133 -0.199 1 91.31 120 VAL B C 1
ATOM 2475 O O . VAL B 1 120 ? 19.406 -4.758 -1.154 1 91.31 120 VAL B O 1
ATOM 2478 N N . SER B 1 121 ? 19.734 -3.625 0.719 1 90.25 121 SER B N 1
ATOM 2479 C CA . SER B 1 121 ? 21.188 -3.805 0.685 1 90.25 121 SER B CA 1
ATOM 2480 C C . SER B 1 121 ? 21.562 -5.27 0.857 1 90.25 121 SER B C 1
ATOM 2482 O O . SER B 1 121 ? 22.484 -5.762 0.197 1 90.25 121 SER B O 1
ATOM 2484 N N . TRP B 1 122 ? 20.859 -5.844 1.805 1 91 122 TRP B N 1
ATOM 2485 C CA . TRP B 1 122 ? 21.094 -7.273 1.993 1 91 122 TRP B CA 1
ATOM 2486 C C . TRP B 1 122 ? 20.781 -8.047 0.72 1 91 122 TRP B C 1
ATOM 2488 O O . TRP B 1 122 ? 21.547 -8.922 0.308 1 91 122 TRP B O 1
ATOM 2498 N N . LEU B 1 123 ? 19.719 -7.781 0.069 1 90.19 123 LEU B N 1
ATOM 2499 C CA . LEU B 1 123 ? 19.328 -8.461 -1.161 1 90.19 123 LEU B CA 1
ATOM 2500 C C . LEU B 1 123 ? 20.312 -8.156 -2.287 1 90.19 123 LEU B C 1
ATOM 2502 O O . LEU B 1 123 ? 20.578 -9.008 -3.141 1 90.19 123 LEU B O 1
ATOM 2506 N N . MET B 1 124 ? 20.766 -6.891 -2.314 1 87.62 124 MET B N 1
ATOM 2507 C CA . MET B 1 124 ? 21.781 -6.512 -3.303 1 87.62 124 MET B CA 1
ATOM 2508 C C . MET B 1 124 ? 23.016 -7.387 -3.178 1 87.62 124 MET B C 1
ATOM 2510 O O . MET B 1 124 ? 23.562 -7.855 -4.184 1 87.62 124 MET B O 1
ATOM 2514 N N . TYR B 1 125 ? 23.406 -7.566 -1.941 1 87.06 125 TYR B N 1
ATOM 2515 C CA . TYR B 1 125 ? 24.562 -8.414 -1.685 1 87.06 125 TYR B CA 1
ATOM 2516 C C . TYR B 1 125 ? 24.328 -9.836 -2.182 1 87.06 125 TYR B C 1
ATOM 2518 O O . TYR B 1 125 ? 25.188 -10.438 -2.811 1 87.06 125 TYR B O 1
ATOM 2526 N N . GLN B 1 126 ? 23.172 -10.359 -1.938 1 87.62 126 GLN B N 1
ATOM 2527 C CA . GLN B 1 126 ? 22.828 -11.703 -2.377 1 87.62 126 GLN B CA 1
ATOM 2528 C C . GLN B 1 126 ? 22.797 -11.797 -3.9 1 87.62 126 GLN B C 1
ATOM 2530 O O . GLN B 1 126 ? 23.281 -12.773 -4.48 1 87.62 126 GLN B O 1
ATOM 2535 N N . ALA B 1 127 ? 22.266 -10.789 -4.562 1 85.62 127 ALA B N 1
ATOM 2536 C CA . ALA B 1 127 ? 22.125 -10.781 -6.016 1 85.62 127 ALA B CA 1
ATOM 2537 C C . ALA B 1 127 ? 23.5 -10.75 -6.691 1 85.62 127 ALA B C 1
ATOM 2539 O O . ALA B 1 127 ? 23.719 -11.445 -7.684 1 85.62 127 ALA B O 1
ATOM 2540 N N . LEU B 1 128 ? 24.391 -10.031 -6.18 1 82.88 128 LEU B N 1
ATOM 2541 C CA . LEU B 1 128 ? 25.703 -9.836 -6.797 1 82.88 128 LEU B CA 1
ATOM 2542 C C . LEU B 1 128 ? 26.625 -11 -6.48 1 82.88 128 LEU B C 1
ATOM 2544 O O . LEU B 1 128 ? 27.328 -11.5 -7.367 1 82.88 128 LEU B O 1
ATOM 2548 N N . TYR B 1 129 ? 26.578 -11.57 -5.23 1 85.81 129 TYR B N 1
ATOM 2549 C CA . TYR B 1 129 ? 27.625 -12.484 -4.805 1 85.81 129 TYR B CA 1
ATOM 2550 C C . TYR B 1 129 ? 27.094 -13.914 -4.691 1 85.81 129 TYR B C 1
ATOM 2552 O O . TYR B 1 129 ? 27.859 -14.875 -4.684 1 85.81 129 TYR B O 1
ATOM 2560 N N . ARG B 1 130 ? 25.859 -14.125 -4.59 1 85.25 130 ARG B N 1
ATOM 2561 C CA . ARG B 1 130 ? 25.312 -15.477 -4.453 1 85.25 130 ARG B CA 1
ATOM 2562 C C . ARG B 1 130 ? 24.594 -15.898 -5.73 1 85.25 130 ARG B C 1
ATOM 2564 O O . ARG B 1 130 ? 24.828 -17 -6.238 1 85.25 130 ARG B O 1
ATOM 2571 N N . ILE B 1 131 ? 23.812 -15.039 -6.285 1 83.88 131 ILE B N 1
ATOM 2572 C CA . ILE B 1 131 ? 23 -15.375 -7.449 1 83.88 131 ILE B CA 1
ATOM 2573 C C . ILE B 1 131 ? 23.781 -15.055 -8.727 1 83.88 131 ILE B C 1
ATOM 2575 O O . ILE B 1 131 ? 23.75 -15.836 -9.68 1 83.88 131 ILE B O 1
ATOM 2579 N N . GLY B 1 132 ? 24.422 -13.938 -8.688 1 85.31 132 GLY B N 1
ATOM 2580 C CA . GLY B 1 132 ? 25.203 -13.523 -9.852 1 85.31 132 GLY B CA 1
ATOM 2581 C C . GLY B 1 132 ? 24.344 -12.984 -10.984 1 85.31 132 GLY B C 1
ATOM 2582 O O . GLY B 1 132 ? 24.625 -13.227 -12.156 1 85.31 132 GLY B O 1
ATOM 2583 N N . ALA B 1 133 ? 23.203 -12.461 -10.672 1 84.5 133 ALA B N 1
ATOM 2584 C CA . ALA B 1 133 ? 22.297 -11.883 -11.656 1 84.5 133 ALA B CA 1
ATOM 2585 C C . ALA B 1 133 ? 21.75 -10.539 -11.18 1 84.5 133 ALA B C 1
ATOM 2587 O O . ALA B 1 133 ? 21.594 -10.32 -9.977 1 84.5 133 ALA B O 1
ATOM 2588 N N . LEU B 1 134 ? 21.609 -9.68 -12.172 1 84.31 134 LEU B N 1
ATOM 2589 C CA . LEU B 1 134 ? 21.047 -8.359 -11.883 1 84.31 134 LEU B CA 1
ATOM 2590 C C . LEU B 1 134 ? 19.641 -8.219 -12.453 1 84.31 134 LEU B C 1
ATOM 2592 O O . LEU B 1 134 ? 19.422 -8.5 -13.633 1 84.31 134 LEU B O 1
ATOM 2596 N N . CYS B 1 135 ? 18.781 -7.906 -11.633 1 87.38 135 CYS B N 1
ATOM 2597 C CA . CYS B 1 135 ? 17.406 -7.656 -12.047 1 87.38 135 CYS B CA 1
ATOM 2598 C C . CYS B 1 135 ? 17.141 -6.164 -12.211 1 87.38 135 CYS B C 1
ATOM 2600 O O . CYS B 1 135 ? 17.281 -5.395 -11.266 1 87.38 135 CYS B O 1
ATOM 2602 N N . PRO B 1 136 ? 16.797 -5.695 -13.43 1 89.25 136 PRO B N 1
ATOM 2603 C CA . PRO B 1 136 ? 16.609 -4.266 -13.68 1 89.25 136 PRO B CA 1
ATOM 2604 C C . PRO B 1 136 ? 15.594 -3.629 -12.727 1 89.25 136 PRO B C 1
ATOM 2606 O O . PRO B 1 136 ? 15.758 -2.473 -12.328 1 89.25 136 PRO B O 1
ATOM 2609 N N . TYR B 1 137 ? 14.586 -4.289 -12.414 1 91.94 137 TYR B N 1
ATOM 2610 C CA . TYR B 1 137 ? 13.57 -3.734 -11.531 1 91.94 137 TYR B CA 1
ATOM 2611 C C . TYR B 1 137 ? 14.086 -3.664 -10.094 1 91.94 137 TYR B C 1
ATOM 2613 O O . TYR B 1 137 ? 13.672 -2.791 -9.328 1 91.94 137 TYR B O 1
ATOM 2621 N N . CYS B 1 138 ? 14.953 -4.574 -9.734 1 91 138 CYS B N 1
ATOM 2622 C CA . CYS B 1 138 ? 15.617 -4.441 -8.438 1 91 138 CYS B CA 1
ATOM 2623 C C . CYS B 1 138 ? 16.484 -3.182 -8.398 1 91 138 CYS B C 1
ATOM 2625 O O . CYS B 1 138 ? 16.562 -2.516 -7.363 1 91 138 CYS B O 1
ATOM 2627 N N . LEU B 1 139 ? 17.109 -2.889 -9.539 1 89 139 LEU B N 1
ATOM 2628 C CA . LEU B 1 139 ? 17.922 -1.678 -9.625 1 89 139 LEU B CA 1
ATOM 2629 C C . LEU B 1 139 ? 17.062 -0.434 -9.414 1 89 139 LEU B C 1
ATOM 2631 O O . LEU B 1 139 ? 17.484 0.521 -8.766 1 89 139 LEU B O 1
ATOM 2635 N N . VAL B 1 140 ? 15.898 -0.473 -9.969 1 92.12 140 VAL B N 1
ATOM 2636 C CA . VAL B 1 140 ? 14.969 0.641 -9.797 1 92.12 140 VAL B CA 1
ATOM 2637 C C . VAL B 1 140 ? 14.617 0.799 -8.32 1 92.12 140 VAL B C 1
ATOM 2639 O O . VAL B 1 140 ? 14.578 1.917 -7.805 1 92.12 140 VAL B O 1
ATOM 2642 N N . VAL B 1 141 ? 14.383 -0.288 -7.645 1 94 141 VAL B N 1
ATOM 2643 C CA . VAL B 1 141 ? 14.023 -0.248 -6.23 1 94 141 VAL B CA 1
ATOM 2644 C C . VAL B 1 141 ? 15.195 0.287 -5.414 1 94 141 VAL B C 1
ATOM 2646 O O . VAL B 1 141 ? 15.008 1.083 -4.492 1 94 141 VAL B O 1
ATOM 2649 N N . TRP B 1 142 ? 16.422 -0.094 -5.809 1 90.12 142 TRP B N 1
ATOM 2650 C CA . TRP B 1 142 ? 17.594 0.442 -5.133 1 90.12 142 TRP B CA 1
ATOM 2651 C C . TRP B 1 142 ? 17.703 1.95 -5.332 1 90.12 142 TRP B C 1
ATOM 2653 O O . TRP B 1 142 ? 17.953 2.693 -4.379 1 90.12 142 TRP B O 1
ATOM 2663 N N . ALA B 1 143 ? 17.453 2.287 -6.539 1 90.88 143 ALA B N 1
ATOM 2664 C CA . ALA B 1 143 ? 17.516 3.703 -6.891 1 90.88 143 ALA B CA 1
ATOM 2665 C C . ALA B 1 143 ? 16.484 4.512 -6.113 1 90.88 143 ALA B C 1
ATOM 2667 O O . ALA B 1 143 ? 16.734 5.664 -5.754 1 90.88 143 ALA B O 1
ATOM 2668 N N . ALA B 1 144 ? 15.414 3.949 -5.863 1 93.94 144 ALA B N 1
ATOM 2669 C CA . ALA B 1 144 ? 14.336 4.652 -5.164 1 93.94 144 ALA B CA 1
ATOM 2670 C C . ALA B 1 144 ? 14.586 4.672 -3.658 1 93.94 144 ALA B C 1
ATOM 2672 O O . ALA B 1 144 ? 14.367 5.691 -3 1 93.94 144 ALA B O 1
ATOM 2673 N N . MET B 1 145 ? 15.109 3.65 -3.123 1 95.06 145 MET B N 1
ATOM 2674 C CA . MET B 1 145 ? 15.219 3.49 -1.675 1 95.06 145 MET B CA 1
ATOM 2675 C C . MET B 1 145 ? 16.312 4.375 -1.108 1 95.06 145 MET B C 1
ATOM 2677 O O . MET B 1 145 ? 16.188 4.922 -0.012 1 95.06 145 MET B O 1
ATOM 2681 N N . ILE B 1 146 ? 17.344 4.562 -1.809 1 92.31 146 ILE B N 1
ATOM 2682 C CA . ILE B 1 146 ? 18.516 5.297 -1.315 1 92.31 146 ILE B CA 1
ATOM 2683 C C . ILE B 1 146 ? 18.125 6.746 -1.036 1 92.31 146 ILE B C 1
ATOM 2685 O O . ILE B 1 146 ? 18.266 7.23 0.088 1 92.31 146 ILE B O 1
ATOM 2689 N N . PRO B 1 147 ? 17.609 7.414 -2.068 1 92.81 147 PRO B N 1
ATOM 2690 C CA . PRO B 1 147 ? 17.203 8.789 -1.754 1 92.81 147 PRO B CA 1
ATOM 2691 C C . PRO B 1 147 ? 16.094 8.852 -0.72 1 92.81 147 PRO B C 1
ATOM 2693 O O . PRO B 1 147 ? 16.031 9.789 0.077 1 92.81 147 PRO B O 1
ATOM 2696 N N . LEU B 1 148 ? 15.188 7.922 -0.715 1 95.12 148 LEU B N 1
ATOM 2697 C CA . LEU B 1 148 ? 14.102 7.918 0.257 1 95.12 148 LEU B CA 1
ATOM 2698 C C . LEU B 1 148 ? 14.648 7.855 1.681 1 95.12 148 LEU B C 1
ATOM 2700 O O . LEU B 1 148 ? 14.203 8.609 2.553 1 95.12 148 LEU B O 1
ATOM 2704 N N . PHE B 1 149 ? 15.555 6.984 1.892 1 94.94 149 PHE B N 1
ATOM 2705 C CA . PHE B 1 149 ? 16.156 6.855 3.213 1 94.94 149 PHE B CA 1
ATOM 2706 C C . PHE B 1 149 ? 16.953 8.102 3.568 1 94.94 149 PHE B C 1
ATOM 2708 O O . PHE B 1 149 ? 16.797 8.656 4.656 1 94.94 149 PHE B O 1
ATOM 2715 N N . TRP B 1 150 ? 17.797 8.508 2.654 1 91.44 150 TRP B N 1
ATOM 2716 C CA . TRP B 1 150 ? 18.719 9.617 2.904 1 91.44 150 TRP B CA 1
ATOM 2717 C C . TRP B 1 150 ? 17.953 10.898 3.221 1 91.44 150 TRP B C 1
ATOM 2719 O O . TRP B 1 150 ? 18.234 11.555 4.23 1 91.44 150 TRP B O 1
ATOM 2729 N N . TYR B 1 151 ? 17.047 11.242 2.441 1 91.56 151 TYR B N 1
ATOM 2730 C CA . TYR B 1 151 ? 16.359 12.516 2.607 1 91.56 151 TYR B CA 1
ATOM 2731 C C . TYR B 1 151 ? 15.352 12.445 3.756 1 91.56 151 TYR B C 1
ATOM 2733 O O . TYR B 1 151 ? 15.008 13.469 4.348 1 91.56 151 TYR B O 1
ATOM 2741 N N . THR B 1 152 ? 14.828 11.273 4.066 1 93.94 152 THR B N 1
ATOM 2742 C CA . THR B 1 152 ? 14.008 11.133 5.266 1 93.94 152 THR B CA 1
ATOM 2743 C C . THR B 1 152 ? 14.836 11.359 6.523 1 93.94 152 THR B C 1
ATOM 2745 O O . THR B 1 152 ? 14.414 12.07 7.438 1 93.94 152 THR B O 1
ATOM 2748 N N . THR B 1 153 ? 16 10.75 6.516 1 91.5 153 THR B N 1
ATOM 2749 C CA . THR B 1 153 ? 16.891 10.922 7.648 1 91.5 153 THR B CA 1
ATOM 2750 C C . THR B 1 153 ? 17.312 12.391 7.797 1 91.5 153 THR B C 1
ATOM 2752 O O . THR B 1 153 ? 17.297 12.938 8.898 1 91.5 153 THR B O 1
ATOM 2755 N N . LEU B 1 154 ? 17.641 13.039 6.672 1 89.56 154 LEU B N 1
ATOM 2756 C CA . LEU B 1 154 ? 18.031 14.445 6.703 1 89.56 154 LEU B CA 1
ATOM 2757 C C . LEU B 1 154 ? 16.875 15.312 7.199 1 89.56 154 LEU B C 1
ATOM 2759 O O . LEU B 1 154 ? 17.094 16.234 7.992 1 89.56 154 LEU B O 1
ATOM 2763 N N . HIS B 1 155 ? 15.742 15.031 6.703 1 89.75 155 HIS B N 1
ATOM 2764 C CA . HIS B 1 155 ? 14.57 15.781 7.148 1 89.75 155 HIS B CA 1
ATOM 2765 C C . HIS B 1 155 ? 14.375 15.641 8.656 1 89.75 155 HIS B C 1
ATOM 2767 O O . HIS B 1 155 ? 14.133 16.641 9.344 1 89.75 155 HIS B O 1
ATOM 2773 N N . ASN B 1 156 ? 14.531 14.453 9.18 1 91.19 156 ASN B N 1
ATOM 2774 C CA . ASN B 1 156 ? 14.312 14.211 10.602 1 91.19 156 ASN B CA 1
ATOM 2775 C C . ASN B 1 156 ? 15.391 14.867 11.453 1 91.19 156 ASN B C 1
ATOM 2777 O O . ASN B 1 156 ? 15.117 15.328 12.57 1 91.19 156 ASN B O 1
ATOM 2781 N N . LEU B 1 157 ? 16.547 14.969 10.969 1 86.31 157 LEU B N 1
ATOM 2782 C CA . LEU B 1 157 ? 17.641 15.594 11.703 1 86.31 157 LEU B CA 1
ATOM 2783 C C . LEU B 1 157 ? 17.516 17.109 11.672 1 86.31 157 LEU B C 1
ATOM 2785 O O . LEU B 1 157 ? 17.75 17.781 12.68 1 86.31 157 LEU B O 1
ATOM 2789 N N . ARG B 1 158 ? 17.094 17.625 10.57 1 84.94 158 ARG B N 1
ATOM 2790 C CA . ARG B 1 158 ? 17 19.062 10.398 1 84.94 158 ARG B CA 1
ATOM 2791 C C . ARG B 1 158 ? 15.797 19.625 11.141 1 84.94 158 ARG B C 1
ATOM 2793 O O . ARG B 1 158 ? 15.852 20.734 11.695 1 84.94 158 ARG B O 1
ATOM 2800 N N . SER B 1 159 ? 14.727 18.906 11.141 1 85.5 159 SER B N 1
ATOM 2801 C CA . SER B 1 159 ? 13.492 19.391 11.75 1 85.5 159 SER B CA 1
ATOM 2802 C C . SER B 1 159 ? 13.508 19.188 13.266 1 85.5 159 SER B C 1
ATOM 2804 O O . SER B 1 159 ? 12.703 19.781 13.984 1 85.5 159 SER B O 1
ATOM 2806 N N . GLY B 1 160 ? 14.477 18.312 13.727 1 83.75 160 GLY B N 1
ATOM 2807 C CA . GLY B 1 160 ? 14.57 18.078 15.164 1 83.75 160 GLY B CA 1
ATOM 2808 C C . GLY B 1 160 ? 13.719 16.922 15.641 1 83.75 160 GLY B C 1
ATOM 2809 O O . GLY B 1 160 ? 13.516 16.75 16.844 1 83.75 160 GLY B O 1
ATOM 2810 N N . VAL B 1 161 ? 13.109 16.297 14.711 1 81.62 161 VAL B N 1
ATOM 2811 C CA . VAL B 1 161 ? 12.406 15.078 15.078 1 81.62 161 VAL B CA 1
ATOM 2812 C C . VAL B 1 161 ? 13.352 14.125 15.812 1 81.62 161 VAL B C 1
ATOM 2814 O O . VAL B 1 161 ? 13 13.555 16.844 1 81.62 161 VAL B O 1
ATOM 2817 N N . ILE B 1 162 ? 14.523 13.922 15.203 1 81.75 162 ILE B N 1
ATOM 2818 C CA . ILE B 1 162 ? 15.609 13.203 15.852 1 81.75 162 ILE B CA 1
ATOM 2819 C C . ILE B 1 162 ? 16.594 14.195 16.453 1 81.75 162 ILE B C 1
ATOM 2821 O O . ILE B 1 162 ? 17.234 14.961 15.734 1 81.75 162 ILE B O 1
ATOM 2825 N N . PRO B 1 163 ? 16.609 14.18 17.703 1 80.38 163 PRO B N 1
ATOM 2826 C CA . PRO B 1 163 ? 17.5 15.18 18.312 1 80.38 163 PRO B CA 1
ATOM 2827 C C . PRO B 1 163 ? 18.969 14.922 18 1 80.38 163 PRO B C 1
ATOM 2829 O O . PRO B 1 163 ? 19.422 13.773 18.016 1 80.38 163 PRO B O 1
ATOM 2832 N N . VAL B 1 164 ? 19.516 15.883 17.344 1 73.75 164 VAL B N 1
ATOM 2833 C CA . VAL B 1 164 ? 20.938 15.789 17.047 1 73.75 164 VAL B CA 1
ATOM 2834 C C . VAL B 1 164 ? 21.734 16.5 18.141 1 73.75 164 VAL B C 1
ATOM 2836 O O . VAL B 1 164 ? 21.375 17.609 18.547 1 73.75 164 VAL B O 1
ATOM 2839 N N . GLY B 1 165 ? 22.5 15.664 18.828 1 69.75 165 GLY B N 1
ATOM 2840 C CA . GLY B 1 165 ? 23.359 16.266 19.844 1 69.75 165 GLY B CA 1
ATOM 2841 C C . GLY B 1 165 ? 24.203 17.406 19.297 1 69.75 165 GLY B C 1
ATOM 2842 O O . GLY B 1 165 ? 24.359 17.547 18.078 1 69.75 165 GLY B O 1
ATOM 2843 N N . ARG B 1 166 ? 24.516 18.328 20.109 1 67.75 166 ARG B N 1
ATOM 2844 C CA . ARG B 1 166 ? 25.297 19.516 19.781 1 67.75 166 ARG B CA 1
ATOM 2845 C C . ARG B 1 166 ? 26.531 19.141 18.953 1 67.75 166 ARG B C 1
ATOM 2847 O O . ARG B 1 166 ? 26.922 19.891 18.047 1 67.75 166 ARG B O 1
ATOM 2854 N N . ARG B 1 167 ? 27.047 18 19.188 1 67.12 167 ARG B N 1
ATOM 2855 C CA . ARG B 1 167 ? 28.297 17.609 18.531 1 67.12 167 ARG B CA 1
ATOM 2856 C C . ARG B 1 167 ? 28.031 17.172 17.094 1 67.12 167 ARG B C 1
ATOM 2858 O O . ARG B 1 167 ? 28.906 17.312 16.234 1 67.12 167 ARG B O 1
ATOM 2865 N N . LEU B 1 168 ? 26.812 16.719 16.766 1 68.19 168 LEU B N 1
ATOM 2866 C CA . LEU B 1 168 ? 26.547 16.172 15.438 1 68.19 168 LEU B CA 1
ATOM 2867 C C . LEU B 1 168 ? 25.844 17.203 14.562 1 68.19 168 LEU B C 1
ATOM 2869 O O . LEU B 1 168 ? 25.609 16.969 13.375 1 68.19 168 LEU B O 1
ATOM 2873 N N . ARG B 1 169 ? 25.594 18.359 15.117 1 69.94 169 ARG B N 1
ATOM 2874 C CA . ARG B 1 169 ? 24.875 19.422 14.406 1 69.94 169 ARG B CA 1
ATOM 2875 C C . ARG B 1 169 ? 25.656 19.875 13.172 1 69.94 169 ARG B C 1
ATOM 2877 O O . ARG B 1 169 ? 25.078 20.047 12.094 1 69.94 169 ARG B O 1
ATOM 2884 N N . PRO B 1 170 ? 26.969 20.094 13.414 1 69.69 170 PRO B N 1
ATOM 2885 C CA . PRO B 1 170 ? 27.703 20.5 12.211 1 69.69 170 PRO B CA 1
ATOM 2886 C C . PRO B 1 170 ? 27.703 19.422 11.125 1 69.69 170 PRO B C 1
ATOM 2888 O O . PRO B 1 170 ? 27.672 19.734 9.938 1 69.69 170 PRO B O 1
ATOM 2891 N N . VAL B 1 171 ? 27.734 18.25 11.484 1 67.44 171 VAL B N 1
ATOM 2892 C CA . VAL B 1 171 ? 27.719 17.141 10.539 1 67.44 171 VAL B CA 1
ATOM 2893 C C . VAL B 1 171 ? 26.391 17.109 9.789 1 67.44 171 VAL B C 1
ATOM 2895 O O . VAL B 1 171 ? 26.359 16.922 8.57 1 67.44 171 VAL B O 1
ATOM 2898 N N . VAL B 1 172 ? 25.406 17.281 10.516 1 70.25 172 VAL B N 1
ATOM 2899 C CA . VAL B 1 172 ? 24.094 17.328 9.906 1 70.25 172 VAL B CA 1
ATOM 2900 C C . VAL B 1 172 ? 24 18.484 8.922 1 70.25 172 VAL B C 1
ATOM 2902 O O . VAL B 1 172 ? 23.438 18.344 7.832 1 70.25 172 VAL B O 1
ATOM 2905 N N . ARG B 1 173 ? 24.594 19.594 9.32 1 70.12 173 ARG B N 1
ATOM 2906 C CA . ARG B 1 173 ? 24.578 20.781 8.461 1 70.12 173 ARG B CA 1
ATOM 2907 C C . ARG B 1 173 ? 25.359 20.531 7.176 1 70.12 173 ARG B C 1
ATOM 2909 O O . ARG B 1 173 ? 24.922 20.906 6.086 1 70.12 173 ARG B O 1
ATOM 2916 N N . GLU B 1 174 ? 26.422 19.891 7.336 1 68.44 174 GLU B N 1
ATOM 2917 C CA . GLU B 1 174 ? 27.25 19.594 6.168 1 68.44 174 GLU B CA 1
ATOM 2918 C C . GLU B 1 174 ? 26.594 18.547 5.27 1 68.44 174 GLU B C 1
ATOM 2920 O O . GLU B 1 174 ? 26.641 18.656 4.043 1 68.44 174 GLU B O 1
ATOM 2925 N N . ALA B 1 175 ? 26.047 17.609 5.898 1 69.19 175 ALA B N 1
ATOM 2926 C CA . ALA B 1 175 ? 25.312 16.594 5.145 1 69.19 175 ALA B CA 1
ATOM 2927 C C . ALA B 1 175 ? 24.156 17.203 4.363 1 69.19 175 ALA B C 1
ATOM 2929 O O . ALA B 1 175 ? 23.891 16.812 3.225 1 69.19 175 ALA B O 1
ATOM 2930 N N . ALA B 1 176 ? 23.625 18.156 4.969 1 68.81 176 ALA B N 1
ATOM 2931 C CA . ALA B 1 176 ? 22.516 18.875 4.336 1 68.81 176 ALA B CA 1
ATOM 2932 C C . ALA B 1 176 ? 23.016 19.734 3.176 1 68.81 176 ALA B C 1
ATOM 2934 O O . ALA B 1 176 ? 22.297 19.922 2.186 1 68.81 176 ALA B O 1
ATOM 2935 N N . ARG B 1 177 ? 24.203 20.219 3.404 1 68.06 177 ARG B N 1
ATOM 2936 C CA . ARG B 1 177 ? 24.781 21.062 2.361 1 68.06 177 ARG B CA 1
ATOM 2937 C C . ARG B 1 177 ? 25.156 20.219 1.142 1 68.06 177 ARG B C 1
ATOM 2939 O O . ARG B 1 177 ? 24.969 20.656 0.003 1 68.06 177 ARG B O 1
ATOM 2946 N N . TYR B 1 178 ? 25.578 19.047 1.358 1 68.88 178 TYR B N 1
ATOM 2947 C CA . TYR B 1 178 ? 25.984 18.156 0.277 1 68.88 178 TYR B CA 1
ATOM 2948 C C . TYR B 1 178 ? 24.969 17.016 0.098 1 68.88 178 TYR B C 1
ATOM 2950 O O . TYR B 1 178 ? 25.359 15.875 -0.14 1 68.88 178 TYR B O 1
ATOM 2958 N N . HIS B 1 179 ? 23.781 17.344 0.216 1 69 179 HIS B N 1
ATOM 2959 C CA . HIS B 1 179 ? 22.719 16.344 0.312 1 69 179 HIS B CA 1
ATOM 2960 C C . HIS B 1 179 ? 22.641 15.5 -0.955 1 69 179 HIS B C 1
ATOM 2962 O O . HIS B 1 179 ? 22.234 14.336 -0.906 1 69 179 HIS B O 1
ATOM 2968 N N . GLY B 1 180 ? 23.109 15.992 -2.02 1 75.62 180 GLY B N 1
ATOM 2969 C CA . GLY B 1 180 ? 23.109 15.203 -3.238 1 75.62 180 GLY B CA 1
ATOM 2970 C C . GLY B 1 180 ? 24.328 14.305 -3.375 1 75.62 180 GLY B C 1
ATOM 2971 O O . GLY B 1 180 ? 24.312 13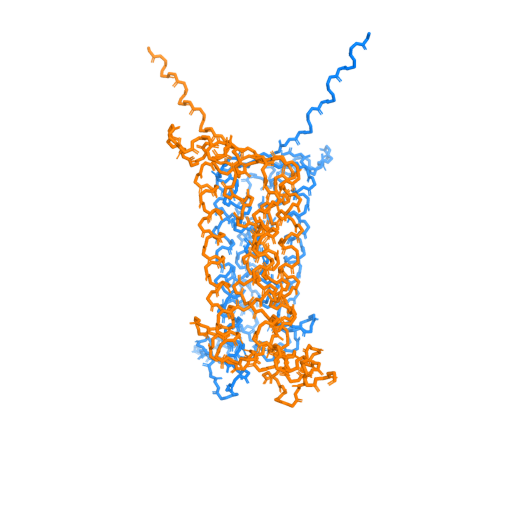.352 -4.156 1 75.62 180 GLY B O 1
ATOM 2972 N N . ALA B 1 181 ? 25.312 14.539 -2.625 1 74.25 181 ALA B N 1
ATOM 2973 C CA . ALA B 1 181 ? 26.594 13.836 -2.76 1 74.25 181 ALA B CA 1
ATOM 2974 C C . ALA B 1 181 ? 26.5 12.422 -2.189 1 74.25 181 ALA B C 1
ATOM 2976 O O . ALA B 1 181 ? 27.031 11.477 -2.768 1 74.25 181 ALA B O 1
ATOM 2977 N N . VAL B 1 182 ? 25.812 12.266 -1.155 1 73.81 182 VAL B N 1
ATOM 2978 C CA . VAL B 1 182 ? 25.766 10.984 -0.472 1 73.81 182 VAL B CA 1
ATOM 2979 C C . VAL B 1 182 ? 25.016 9.969 -1.332 1 73.81 182 VAL B C 1
ATOM 2981 O O . VAL B 1 182 ? 25.531 8.891 -1.626 1 73.81 182 VAL B O 1
ATOM 2984 N N . PRO B 1 183 ? 23.859 10.336 -1.783 1 77.31 183 PRO B N 1
ATOM 2985 C CA . PRO B 1 183 ? 23.203 9.391 -2.691 1 77.31 183 PRO B CA 1
ATOM 2986 C C . PRO B 1 183 ? 24.031 9.109 -3.945 1 77.31 183 PRO B C 1
ATOM 2988 O O . PRO B 1 183 ? 24.094 7.973 -4.41 1 77.31 183 PRO B O 1
ATOM 2991 N N . ALA B 1 184 ? 24.641 10.133 -4.465 1 77.81 184 ALA B N 1
ATOM 2992 C CA . ALA B 1 184 ? 25.484 9.953 -5.648 1 77.81 184 ALA B CA 1
ATOM 2993 C C . ALA B 1 184 ? 26.625 8.984 -5.375 1 77.81 184 ALA B C 1
ATOM 2995 O O . ALA B 1 184 ? 26.922 8.109 -6.195 1 77.81 184 ALA B O 1
ATOM 2996 N N . LEU B 1 185 ? 27.203 9.156 -4.242 1 73.19 185 LEU B N 1
ATOM 2997 C CA . LEU B 1 185 ? 28.297 8.266 -3.857 1 73.19 185 LEU B CA 1
ATOM 2998 C C . LEU B 1 185 ? 27.797 6.84 -3.682 1 73.19 185 LEU B C 1
ATOM 3000 O O . LEU B 1 185 ? 28.469 5.887 -4.098 1 73.19 185 LEU B O 1
ATOM 3004 N N . TRP B 1 186 ? 26.703 6.723 -3.115 1 76.62 186 TRP B N 1
ATOM 3005 C CA . TRP B 1 186 ? 26.094 5.41 -2.928 1 76.62 186 TRP B CA 1
ATOM 3006 C C . TRP B 1 186 ? 25.828 4.73 -4.27 1 76.62 186 TRP B C 1
ATOM 3008 O O . TRP B 1 186 ? 26.156 3.557 -4.453 1 76.62 186 TRP B O 1
ATOM 3018 N N . TYR B 1 187 ? 25.375 5.477 -5.184 1 81.31 187 TYR B N 1
ATOM 3019 C CA . TYR B 1 187 ? 25.125 4.93 -6.512 1 81.31 187 TYR B CA 1
ATOM 3020 C C . TYR B 1 187 ? 26.422 4.551 -7.195 1 81.31 187 TYR B C 1
ATOM 3022 O O . TYR B 1 187 ? 26.5 3.531 -7.887 1 81.31 187 TYR B O 1
ATOM 3030 N N . ALA B 1 188 ? 27.406 5.387 -7.008 1 77.31 188 ALA B N 1
ATOM 3031 C CA . ALA B 1 188 ? 28.703 5.117 -7.598 1 77.31 188 ALA B CA 1
ATOM 3032 C C . ALA B 1 188 ? 29.312 3.824 -7.047 1 77.31 188 ALA B C 1
ATOM 3034 O O . ALA B 1 188 ? 29.875 3.023 -7.797 1 77.31 188 ALA B O 1
ATOM 3035 N N . VAL B 1 189 ? 29.125 3.654 -5.777 1 73.31 189 VAL B N 1
ATOM 3036 C CA . VAL B 1 189 ? 29.641 2.441 -5.141 1 73.31 189 VAL B CA 1
ATOM 3037 C C . VAL B 1 189 ? 28.906 1.223 -5.695 1 73.31 189 VAL B C 1
ATOM 3039 O O . VAL B 1 189 ? 29.531 0.211 -6.027 1 73.31 189 VAL B O 1
ATOM 3042 N N . ILE B 1 190 ? 27.672 1.396 -5.801 1 74.38 190 ILE B N 1
ATOM 3043 C CA . ILE B 1 190 ? 26.859 0.302 -6.34 1 74.38 190 ILE B CA 1
ATOM 3044 C C . ILE B 1 190 ? 27.297 0.011 -7.777 1 74.38 190 ILE B C 1
ATOM 3046 O O . ILE B 1 190 ? 27.5 -1.147 -8.148 1 74.38 190 ILE B O 1
ATOM 3050 N N . ALA B 1 191 ? 27.453 1.062 -8.547 1 76.88 191 ALA B N 1
ATOM 3051 C CA . ALA B 1 191 ? 27.891 0.909 -9.93 1 76.88 191 ALA B CA 1
ATOM 3052 C C . ALA B 1 191 ? 29.25 0.222 -10.008 1 76.88 191 ALA B C 1
ATOM 3054 O O . ALA B 1 191 ? 29.453 -0.653 -10.852 1 76.88 191 ALA B O 1
ATOM 3055 N N . LEU B 1 192 ? 30.078 0.608 -9.094 1 72.31 192 LEU B N 1
ATOM 3056 C CA . LEU B 1 192 ? 31.422 0.033 -9.07 1 72.31 192 LEU B CA 1
ATOM 3057 C C . LEU B 1 192 ? 31.375 -1.443 -8.688 1 72.31 192 LEU B C 1
ATOM 3059 O O . LEU B 1 192 ? 32.094 -2.262 -9.266 1 72.31 192 LEU B O 1
ATOM 3063 N N . LEU B 1 193 ? 30.562 -1.722 -7.77 1 71.88 193 LEU B N 1
ATOM 3064 C CA . LEU B 1 193 ? 30.422 -3.113 -7.355 1 71.88 193 LEU B CA 1
ATOM 3065 C C . LEU B 1 193 ? 29.859 -3.961 -8.492 1 71.88 193 LEU B C 1
ATOM 3067 O O . LEU B 1 193 ? 30.312 -5.078 -8.727 1 71.88 193 LEU B O 1
ATOM 3071 N N . VAL B 1 194 ? 28.922 -3.389 -9.18 1 71.31 194 VAL B N 1
ATOM 3072 C CA . VAL B 1 194 ? 28.297 -4.078 -10.297 1 71.31 194 VAL B CA 1
ATOM 3073 C C . VAL B 1 194 ? 29.328 -4.273 -11.422 1 71.31 194 VAL B C 1
ATOM 3075 O O . VAL B 1 194 ? 29.438 -5.367 -11.977 1 71.31 194 VAL B O 1
ATOM 3078 N N . LEU B 1 195 ? 30.047 -3.201 -11.688 1 70.94 195 LEU B N 1
ATOM 3079 C CA . LEU B 1 195 ? 31.062 -3.252 -12.734 1 70.94 195 LEU B CA 1
ATOM 3080 C C . LEU B 1 195 ? 32.156 -4.25 -12.383 1 70.94 195 LEU B C 1
ATOM 3082 O O . LEU B 1 195 ? 32.625 -5.004 -13.242 1 70.94 195 LEU B O 1
ATOM 3086 N N . ASN B 1 196 ? 32.562 -4.258 -11.18 1 68.75 196 ASN B N 1
ATOM 3087 C CA . ASN B 1 196 ? 33.625 -5.172 -10.727 1 68.75 196 ASN B CA 1
ATOM 3088 C C . ASN B 1 196 ? 33.156 -6.625 -10.789 1 68.75 196 ASN B C 1
ATOM 3090 O O . ASN B 1 196 ? 33.906 -7.5 -11.211 1 68.75 196 ASN B O 1
ATOM 3094 N N . ARG B 1 197 ? 32.031 -6.809 -10.375 1 69.69 197 ARG B N 1
ATOM 3095 C CA . ARG B 1 197 ? 31.516 -8.18 -10.32 1 69.69 197 ARG B CA 1
ATOM 3096 C C . ARG B 1 197 ? 31.312 -8.742 -11.727 1 69.69 197 ARG B C 1
ATOM 3098 O O . ARG B 1 197 ? 31.562 -9.922 -11.969 1 69.69 197 ARG B O 1
ATOM 3105 N N . PHE B 1 198 ? 30.922 -7.895 -12.609 1 68.88 198 PHE B N 1
ATOM 3106 C CA . PHE B 1 198 ? 30.625 -8.406 -13.938 1 68.88 198 PHE B CA 1
ATOM 3107 C C . PHE B 1 198 ? 31.672 -7.961 -14.945 1 68.88 198 PHE B C 1
ATOM 3109 O O . PHE B 1 198 ? 31.406 -7.883 -16.141 1 68.88 198 PHE B O 1
ATOM 3116 N N . TRP B 1 199 ? 32.75 -7.496 -14.312 1 64.31 199 TRP B N 1
ATOM 3117 C CA . TRP B 1 199 ? 33.875 -7.062 -15.133 1 64.31 199 TRP B CA 1
ATOM 3118 C C . TRP B 1 199 ? 34.25 -8.125 -16.156 1 64.31 199 TRP B C 1
ATOM 3120 O O . TRP B 1 199 ? 34.5 -7.809 -17.328 1 64.31 199 TRP B O 1
ATOM 3130 N N . TYR B 1 200 ? 34.375 -9.352 -15.695 1 57.38 200 TYR B N 1
ATOM 3131 C CA . TYR B 1 200 ? 34.75 -10.422 -16.609 1 57.38 200 TYR B CA 1
ATOM 3132 C C . TYR B 1 200 ? 33.75 -10.531 -17.766 1 57.38 200 TYR B C 1
ATOM 3134 O O . TYR B 1 200 ? 34.156 -10.719 -18.906 1 57.38 200 TYR B O 1
ATOM 3142 N N . TYR B 1 201 ? 32.5 -10.484 -17.438 1 58.62 201 TYR B N 1
ATOM 3143 C CA . TYR B 1 201 ? 31.5 -10.57 -18.484 1 58.62 201 TYR B CA 1
ATOM 3144 C C . TYR B 1 201 ? 31.625 -9.406 -19.469 1 58.62 201 TYR B C 1
ATOM 3146 O O . TYR B 1 201 ? 31.625 -9.609 -20.688 1 58.62 201 TYR B O 1
ATOM 3154 N N . TRP B 1 202 ? 31.891 -8.258 -18.891 1 57.88 202 TRP B N 1
ATOM 3155 C CA . TRP B 1 202 ? 32.031 -7.09 -19.75 1 57.88 202 TRP B CA 1
ATOM 3156 C C . TRP B 1 202 ? 33.312 -7.141 -20.562 1 57.88 202 TRP B C 1
ATOM 3158 O O . TRP B 1 202 ? 33.312 -6.785 -21.75 1 57.88 202 TRP B O 1
ATOM 3168 N N . SER B 1 203 ? 34.344 -7.668 -19.984 1 56.38 203 SER B N 1
ATOM 3169 C CA . SER B 1 203 ? 35.656 -7.73 -20.672 1 56.38 203 SER B CA 1
ATOM 3170 C C . SER B 1 203 ? 35.625 -8.789 -21.766 1 56.38 203 SER B C 1
ATOM 3172 O O . SER B 1 203 ? 36.344 -8.672 -22.766 1 56.38 203 SER B O 1
ATOM 3174 N N . THR B 1 204 ? 34.812 -9.727 -21.516 1 53.62 204 THR B N 1
ATOM 3175 C CA . THR B 1 204 ? 34.812 -10.758 -22.547 1 53.62 204 THR B CA 1
ATOM 3176 C C . THR B 1 204 ? 33.812 -10.383 -23.656 1 53.62 204 THR B C 1
ATOM 3178 O O . THR B 1 204 ? 33.812 -11.031 -24.703 1 53.62 204 THR B O 1
ATOM 3181 N N . LEU B 1 205 ? 32.906 -9.5 -23.312 1 50 205 LEU B N 1
ATOM 3182 C CA . LEU B 1 205 ? 32.031 -9.031 -24.375 1 50 205 LEU B CA 1
ATOM 3183 C C . LEU B 1 205 ? 32.75 -8.125 -25.344 1 50 205 LEU B C 1
ATOM 3185 O O . LEU B 1 205 ? 32.281 -7.859 -26.453 1 50 205 LEU B O 1
ATOM 3189 N N . ILE B 1 206 ? 33.875 -7.508 -24.953 1 42.22 206 ILE B N 1
ATOM 3190 C CA . ILE B 1 206 ? 34.688 -6.777 -25.922 1 42.22 206 ILE B CA 1
ATOM 3191 C C . ILE B 1 206 ? 35.656 -7.734 -26.625 1 42.22 206 ILE B C 1
ATOM 3193 O O . ILE B 1 206 ? 36.188 -8.648 -26 1 42.22 206 ILE B O 1
#

pLDDT: mean 85.52, std 12.34, range [41.78, 98.38]

InterPro domains:
  IPR012932 Vitamin K epoxide reductase [PF07884] (20-153)
  IPR012932 Vitamin K epoxide reductase [SM00756] (15-156)
  IPR038354 VKOR domain superfamily [G3DSA:1.20.1440.130] (9-166)
  IPR041714 Vitamin K epoxide reductase, Actinobacteria-type [cd12922] (31-152)

Foldseek 3Di:
DPPDPDPDFDWAADDLVLLVLLQVLLVLLLVLLVLLVVQLVVCVVPVVDARPQCDDPARGSVLLSPDVLCCVPPDGPSVVSNVLSVVSNVVSVCSVVVDTGGLVVLVVQLVSLVVQQVSLVVSLCCCLPPRNHDYVSSVSNNLSSLLSNLVSVLSCDVRCSPPDPPVCVVVSVVCVVVVVVVSVVVVVVSVVSSCVSCVVVVVVVD/DPPDPDPDFDWAADDLVLLVLLQVLLVLLLVLLVLLVVQLVVCVVPVVDARPQCDDPARGSVLLSPDVLCCVPPDGPSVVSNVLSVVSNVVSVCSVVVDTGGLVVLVVQLVSLVVQQVSLVVSLCCCLPPRNHDYVSSVSNNLSSLLSNLVSVLSCDVRCSPPDPPVCVVVSVVCVVVVVVVSVVVVVVSVVSSCVSCVVVVVVVD

Nearest PDB structures (foldseek):
  6wv8-assembly1_A  TM=7.198E-01  e=4.733E-05  Pseudotevenvirus RB43
  4nv5-assembly2_B  TM=6.979E-01  e=7.445E-03  Synechococcus sp. JA-2-3B'a(2-13)
  6wv8-assembly1_A  TM=7.197E-01  e=4.733E-05  Pseudotevenvirus RB43
  4nv5-assembly2_B  TM=6.980E-01  e=7.445E-03  Synechococcus sp. JA-2-3B'a(2-13)

Solvent-accessible surface area (backbone atoms only — not comparable to full-atom values): 21298 Å² total; per-residue (Å²): 132,78,76,70,74,73,77,73,80,71,56,47,64,70,55,67,70,57,22,48,45,31,30,52,31,13,48,49,22,26,51,31,18,46,52,52,44,53,48,51,53,45,34,48,74,32,78,82,55,75,52,89,52,50,75,48,84,50,36,16,33,55,66,49,64,72,35,68,75,38,28,72,82,79,45,60,50,35,58,56,34,30,25,51,19,28,25,36,27,40,52,11,51,36,37,71,26,61,22,24,32,21,57,69,53,54,51,48,53,44,52,50,33,51,52,46,43,53,50,52,49,53,48,50,49,43,27,63,72,70,67,52,30,43,34,68,49,57,50,46,36,51,62,24,39,49,52,52,31,53,52,47,52,48,50,30,48,72,73,48,67,42,76,60,54,82,84,48,43,63,54,51,51,49,47,61,72,42,54,66,50,56,53,50,49,52,50,50,51,49,50,47,51,51,46,60,71,42,35,64,61,54,57,65,73,98,132,80,74,69,75,71,78,73,80,70,56,47,65,72,57,68,68,57,21,48,47,32,30,52,30,12,48,50,23,26,51,32,18,46,52,51,44,53,48,50,51,45,34,48,74,32,78,84,56,74,52,88,52,49,75,47,84,50,36,16,32,55,67,48,63,70,35,68,74,37,28,71,82,78,43,59,48,36,58,55,33,30,27,51,20,29,24,35,27,42,51,12,51,36,37,70,26,62,21,24,32,20,56,69,51,55,50,48,54,44,51,51,31,50,51,47,44,52,52,51,51,53,50,48,50,42,27,61,73,70,68,52,31,43,31,67,48,58,50,46,36,50,62,24,39,49,52,51,32,51,52,48,52,49,48,30,48,73,73,48,67,40,77,60,53,84,82,46,42,62,54,52,50,49,46,60,71,44,53,68,50,56,52,50,48,51,49,49,51,50,49,47,50,52,47,61,72,41,33,65,62,55,57,65,70,98

Organism: Streptomyces rubellomurinus (strain ATCC 31215) (NCBI:txid359131)

Radius of gyration: 24.5 Å; Cα contacts (8 Å, |Δi|>4): 490; chains: 2; bounding box: 68×77×64 Å

Sequence (412 aa):
MTAAPAPAARTYGASRPFAWLLLIGGALGLFASAVLTLDKLRLLKDPSYVPSCNINPIISCGSVMRSDQAEAFGFPNSLLGLVGFGVVIAVGAGLLAGAAYRRWFWLGLQAGTVFGIGFVSWLMYQALYRIGALCPYCLVVWAAMIPLFWYTTLHNLRSGVIPVGRRLRPVVREAARYHGAVPALWYAVIALLVLNRFWYYWSTLIMTAAPAPAARTYGASRPFAWLLLIGGALGLFASAVLTLDKLRLLKDPSYVPSCNINPIISCGSVMRSDQAEAFGFPNSLLGLVGFGVVIAVGAGLLAGAAYRRWFWLGLQAGTVFGIGFVSWLMYQALYRIGALCPYCLVVWAAMIPLFWYTTLHNLRSGVIPVGRRLRPVVREAARYHGAVPALWYAVIALLVLNRFWYYWSTLI